Protein AF-A0A6B3IMP2-F1 (afdb_monomer)

Nearest PDB structures (foldseek):
  8d7k-assembly4_K  TM=9.885E-01  e=9.336E-15  Staphylococcus aureus subsp. aureus Mu50
  9asx-assembly1_C  TM=9.494E-01  e=1.950E-14  Staphylococcus aureus subsp. aureus Mu50
  1yn3-assembly2_B  TM=9.589E-01  e=3.637E-14  Staphylococcus aureus
  8g25-assembly2_D  TM=9.673E-01  e=5.634E-12  Staphylococcus aureus subsp. aureus Mu50
  9atk-assembly1_C  TM=9.689E-01  e=1.177E-11  Staphylococcus aureus subsp. aureus Mu50

pLDDT: mean 70.44, std 19.15, range [27.88, 95.38]

Sequence (401 aa):
MKFKSLITTTLALGVIASTGANFNTNEASAAAKPLDKSSSTLHHGHSNIQIPYTITVNGTSQNILSSLTFNKNQNISYKDIENKVKSVLYFNRGISDIDLRLSKQAEYTVHFKNGTKRVIDLKSGIYTADLINTSDIKAISVNVDTKKQPKDKAKANVQVPYTITVNGTSQNILSNLTFNKNQNISYKDLEGKVKSVLESNRGITDVDLRLSKQAKYTVNFKNGTKKVIDLKSGIYTANLINSSDIKSININVDTKKHIENKAKRNYQVPYSINLNGTSTNILSNLSFSNKPWTNYKNLTSQIKSVLKHDRGISEQDLKYAKKAYYTVYFKNGGKRILQLNSKNYTANLVHAKDVKRIEITVKTGTKAKADRYVPYTIAVNGTSTPILSKLKISNKQLISY

Structure (mmCIF, N/CA/C/O backbone):
data_AF-A0A6B3IMP2-F1
#
_entry.id   AF-A0A6B3IMP2-F1
#
loop_
_atom_site.group_PDB
_atom_site.id
_atom_site.type_symbol
_atom_site.label_atom_id
_atom_site.label_alt_id
_atom_site.label_comp_id
_atom_site.label_asym_id
_atom_site.label_entity_id
_atom_site.label_seq_id
_atom_site.pdbx_PDB_ins_code
_atom_site.Cartn_x
_atom_site.Cartn_y
_atom_site.Cartn_z
_atom_site.occupancy
_atom_site.B_iso_or_equiv
_atom_site.auth_seq_id
_atom_site.auth_comp_id
_atom_site.auth_asym_id
_atom_site.auth_atom_id
_atom_site.pdbx_PDB_model_num
ATOM 1 N N . MET A 1 1 ? -5.892 -25.196 64.159 1.00 39.56 1 MET A N 1
ATOM 2 C CA . MET A 1 1 ? -5.546 -23.884 63.565 1.00 39.56 1 MET A CA 1
ATOM 3 C C . MET A 1 1 ? -5.107 -24.075 62.121 1.00 39.56 1 MET A C 1
ATOM 5 O O . MET A 1 1 ? -4.186 -24.850 61.906 1.00 39.56 1 MET A O 1
ATOM 9 N N . LYS A 1 2 ? -5.722 -23.372 61.162 1.00 36.88 2 LYS A N 1
ATOM 10 C CA . LYS A 1 2 ? -5.059 -22.491 60.176 1.00 36.88 2 LYS A CA 1
ATOM 11 C C . LYS A 1 2 ? -6.086 -21.997 59.148 1.00 36.88 2 LYS A C 1
ATOM 13 O O . LYS A 1 2 ? -6.980 -22.723 58.730 1.00 36.88 2 LYS A O 1
ATOM 18 N N . PHE A 1 3 ? -5.970 -20.704 58.876 1.00 34.06 3 PHE A N 1
ATOM 19 C CA . PHE A 1 3 ? -6.964 -19.794 58.321 1.00 34.06 3 PHE A CA 1
ATOM 20 C C . PHE A 1 3 ? -7.255 -20.009 56.829 1.00 34.06 3 PHE A C 1
ATOM 22 O O . PHE A 1 3 ? -6.340 -20.175 56.027 1.00 34.06 3 PHE A O 1
ATOM 29 N N . LYS A 1 4 ? -8.539 -19.889 56.465 1.00 41.00 4 LYS A N 1
ATOM 30 C CA . LYS A 1 4 ? -8.996 -19.526 55.116 1.00 41.00 4 LYS A CA 1
ATOM 31 C C . LYS A 1 4 ? -8.994 -17.997 55.017 1.00 41.00 4 LYS A C 1
ATOM 33 O O . LYS A 1 4 ? -9.538 -17.346 55.903 1.00 41.00 4 LYS A O 1
ATOM 38 N N . SER A 1 5 ? -8.431 -17.433 53.952 1.00 34.47 5 SER A N 1
ATOM 39 C CA . SER A 1 5 ? -8.626 -16.023 53.597 1.00 34.47 5 SER A CA 1
ATOM 40 C C . SER A 1 5 ? -9.235 -15.944 52.202 1.00 34.47 5 SER A C 1
ATOM 42 O O . SER A 1 5 ? -8.623 -16.353 51.216 1.00 34.47 5 SER A O 1
ATOM 44 N N . LEU A 1 6 ? -10.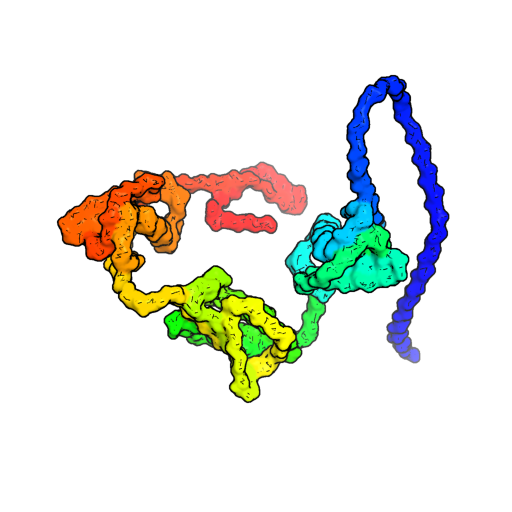480 -15.473 52.169 1.00 33.03 6 LEU A N 1
ATOM 45 C CA . LEU A 1 6 ? -11.254 -15.083 51.000 1.00 33.03 6 LEU A CA 1
ATOM 46 C C . LEU A 1 6 ? -11.220 -13.551 50.983 1.00 33.03 6 LEU A C 1
ATOM 48 O O . LEU A 1 6 ? -11.776 -12.927 51.884 1.00 33.03 6 LEU A O 1
ATOM 52 N N . ILE A 1 7 ? -10.547 -12.941 50.008 1.00 37.00 7 ILE A N 1
ATOM 53 C CA . ILE A 1 7 ? -10.563 -11.482 49.851 1.00 37.00 7 ILE A CA 1
ATOM 54 C C . ILE A 1 7 ? -11.684 -11.128 48.875 1.00 37.00 7 ILE A C 1
ATOM 56 O O . ILE A 1 7 ? -11.550 -11.283 47.663 1.00 37.00 7 ILE A O 1
ATOM 60 N N . THR A 1 8 ? -12.795 -10.666 49.441 1.00 32.28 8 THR A N 1
ATOM 61 C CA . THR A 1 8 ? -13.882 -9.978 48.744 1.00 32.28 8 THR A CA 1
ATOM 62 C C . THR A 1 8 ? -13.561 -8.487 48.748 1.00 32.28 8 THR A C 1
ATOM 64 O O . THR A 1 8 ? -13.564 -7.864 49.808 1.00 32.28 8 THR A O 1
ATOM 67 N N . THR A 1 9 ? -13.274 -7.899 47.587 1.00 33.78 9 THR A N 1
ATOM 68 C CA . THR A 1 9 ? -13.040 -6.452 47.464 1.00 33.78 9 THR A CA 1
ATOM 69 C C . THR A 1 9 ? -14.287 -5.782 46.897 1.00 33.78 9 THR A C 1
ATOM 71 O O . THR A 1 9 ? -14.551 -5.836 45.697 1.00 33.78 9 THR A O 1
ATOM 74 N N . THR A 1 10 ? -15.070 -5.156 47.771 1.00 29.88 10 THR A N 1
ATOM 75 C CA . THR A 1 10 ? -16.204 -4.299 47.412 1.00 29.88 10 THR A CA 1
ATOM 76 C C . THR A 1 10 ? -15.670 -2.919 47.013 1.00 29.88 10 THR A C 1
ATOM 78 O O . THR A 1 10 ? -15.048 -2.244 47.831 1.00 29.88 10 THR A O 1
ATOM 81 N N . LEU A 1 11 ? -15.882 -2.487 45.765 1.00 27.88 11 LEU A N 1
ATOM 82 C CA . LEU A 1 11 ? -15.609 -1.106 45.346 1.00 27.88 11 LEU A CA 1
ATOM 83 C C . LEU A 1 11 ? -16.767 -0.198 45.782 1.00 27.88 11 LEU A C 1
ATOM 85 O O . LEU A 1 11 ? -17.882 -0.326 45.278 1.00 27.88 11 LEU A O 1
ATOM 89 N N . ALA A 1 12 ? -16.488 0.744 46.681 1.00 29.86 12 ALA A N 1
ATOM 90 C CA . ALA A 1 12 ? -17.393 1.838 47.013 1.00 29.86 12 ALA A CA 1
ATOM 91 C C . ALA A 1 12 ? -17.214 2.991 46.007 1.00 29.86 12 ALA A C 1
ATOM 93 O O . ALA A 1 12 ? -16.121 3.545 45.881 1.00 29.86 12 ALA A O 1
ATOM 94 N N . LEU A 1 13 ? -18.285 3.368 45.298 1.00 30.38 13 LEU A N 1
ATOM 95 C CA . LEU A 1 13 ? -18.349 4.628 44.553 1.00 30.38 13 LEU A CA 1
ATOM 96 C C . LEU A 1 13 ? -18.778 5.746 45.512 1.00 30.38 13 LEU A C 1
ATOM 98 O O . LEU A 1 13 ? -19.957 5.875 45.835 1.00 30.38 13 LEU A O 1
ATOM 102 N N . GLY A 1 14 ? -17.821 6.557 45.959 1.00 28.11 14 GLY A N 1
ATOM 103 C CA . GLY A 1 14 ? -18.102 7.806 46.663 1.00 28.11 14 GLY A CA 1
ATOM 104 C C . GLY A 1 14 ? -18.605 8.875 45.692 1.00 28.11 14 GLY A C 1
ATOM 105 O O . GLY A 1 14 ? -17.884 9.288 44.785 1.00 28.11 14 GLY A O 1
ATOM 106 N N . VAL A 1 15 ? -19.845 9.323 45.886 1.00 35.50 15 VAL A N 1
ATOM 107 C CA . VAL A 1 15 ? -20.403 10.530 45.265 1.00 35.50 15 VAL A CA 1
ATOM 108 C C . VAL A 1 15 ? -19.825 11.737 46.004 1.00 35.50 15 VAL A C 1
ATOM 110 O O . VAL A 1 15 ? -20.022 11.857 47.209 1.00 35.50 15 VAL A O 1
ATOM 113 N N . ILE A 1 16 ? -19.128 12.634 45.303 1.00 32.03 16 ILE A N 1
ATOM 114 C CA . ILE A 1 16 ? -18.713 13.928 45.862 1.00 32.03 16 ILE A CA 1
ATOM 115 C C . ILE A 1 16 ? -19.534 15.017 45.172 1.00 32.03 16 ILE A C 1
ATOM 117 O O . ILE A 1 16 ? -19.360 15.282 43.983 1.00 32.03 16 ILE A O 1
ATOM 121 N N . ALA A 1 17 ? -20.444 15.626 45.930 1.00 33.91 17 ALA A N 1
ATOM 122 C CA . ALA A 1 17 ? -21.066 16.897 45.593 1.00 33.91 17 ALA A CA 1
ATOM 123 C C . ALA A 1 17 ? -20.101 18.022 45.999 1.00 33.91 17 ALA A C 1
ATOM 125 O O . ALA A 1 17 ? -19.680 18.075 47.152 1.00 33.91 17 ALA A O 1
ATOM 126 N N . SER A 1 18 ? -19.737 18.910 45.073 1.00 33.00 18 SER A N 1
ATOM 127 C CA . SER A 1 18 ? -18.968 20.118 45.383 1.00 33.00 18 SER A CA 1
ATOM 128 C C . SER A 1 18 ? -19.871 21.349 45.319 1.00 33.00 18 SER A C 1
ATOM 130 O O . SER A 1 18 ? -20.410 21.711 44.273 1.00 33.00 18 SER A O 1
ATOM 132 N N . THR A 1 19 ? -20.043 21.990 46.471 1.00 31.48 19 THR A N 1
ATOM 133 C CA . THR A 1 19 ? -20.566 23.350 46.609 1.00 31.48 19 THR A CA 1
ATOM 134 C C . THR A 1 19 ? -19.519 24.353 46.129 1.00 31.48 19 THR A C 1
ATOM 136 O O . THR A 1 19 ? -18.322 24.167 46.349 1.00 31.48 19 THR A O 1
ATOM 139 N N . GLY A 1 20 ? -19.973 25.400 45.440 1.00 31.56 20 GLY A N 1
ATOM 140 C CA . GLY A 1 20 ? -19.115 26.416 44.838 1.00 31.56 20 GLY A CA 1
ATOM 141 C C . GLY A 1 20 ? -18.391 27.296 45.857 1.00 31.56 20 GLY A C 1
ATOM 142 O O . GLY A 1 20 ? -18.927 27.613 46.916 1.00 31.56 20 GLY A O 1
ATOM 143 N N . ALA A 1 21 ? -17.197 27.744 45.480 1.00 29.62 21 ALA A N 1
ATOM 144 C CA . ALA A 1 21 ? -16.546 28.907 46.062 1.00 29.62 21 ALA A CA 1
ATOM 145 C C . ALA A 1 21 ? -16.137 29.839 44.916 1.00 29.62 21 ALA A C 1
ATOM 147 O O . ALA A 1 21 ? -15.428 29.445 43.990 1.00 29.62 21 ALA A O 1
ATOM 148 N N . ASN A 1 22 ? -16.673 31.054 44.971 1.00 31.20 22 ASN A N 1
ATOM 149 C CA . ASN A 1 22 ? -16.405 32.158 44.068 1.00 31.20 22 ASN A CA 1
ATOM 150 C C . ASN A 1 22 ? -15.205 32.932 44.627 1.00 31.20 22 ASN A C 1
ATOM 152 O O . ASN A 1 22 ? -15.244 33.329 45.790 1.00 31.20 22 ASN A O 1
ATOM 156 N N . PHE A 1 23 ? -14.168 33.164 43.825 1.00 29.88 23 PHE A N 1
ATOM 157 C CA . PHE A 1 23 ? -13.075 34.064 44.191 1.00 29.88 23 PHE A CA 1
ATOM 158 C C . PHE A 1 23 ? -12.917 35.119 43.100 1.00 29.88 23 PHE A C 1
ATOM 160 O O . PHE A 1 23 ? -12.374 34.863 42.029 1.00 29.88 23 PHE A O 1
ATOM 167 N N . ASN A 1 24 ? -13.435 36.310 43.401 1.00 33.16 24 ASN A N 1
ATOM 168 C CA . ASN A 1 24 ? -13.068 37.547 42.731 1.00 33.16 24 ASN A CA 1
ATOM 169 C C . ASN A 1 24 ? -11.662 37.942 43.187 1.00 33.16 24 ASN A C 1
ATOM 171 O O . ASN A 1 24 ? -11.416 38.054 44.386 1.00 33.16 24 ASN A O 1
ATOM 175 N N . THR A 1 25 ? -10.786 38.255 42.240 1.00 31.09 25 THR A N 1
ATOM 176 C CA . THR A 1 25 ? -9.584 39.052 42.498 1.00 31.09 25 THR A CA 1
ATOM 177 C C . THR A 1 25 ? -9.557 40.203 41.505 1.00 31.09 25 THR A C 1
ATOM 179 O O . THR A 1 25 ? -9.235 40.026 40.332 1.00 31.09 25 THR A O 1
ATOM 182 N N . ASN A 1 26 ? -9.949 41.377 42.000 1.00 34.03 26 ASN A N 1
ATOM 183 C CA . ASN A 1 26 ? -9.564 42.662 41.436 1.00 34.03 26 ASN A CA 1
ATOM 184 C C . ASN A 1 26 ? -8.099 42.905 41.798 1.00 34.03 26 ASN A C 1
ATOM 186 O O . ASN A 1 26 ? -7.793 42.901 42.984 1.00 34.03 26 ASN A O 1
ATOM 190 N N . GLU A 1 27 ? -7.251 43.223 40.826 1.00 29.78 27 GLU A N 1
ATOM 191 C CA . GLU A 1 27 ? -6.111 44.115 41.049 1.00 29.78 27 GLU A CA 1
ATOM 192 C C . GLU A 1 27 ? -5.900 44.992 39.812 1.00 29.78 27 GLU A C 1
ATOM 194 O O . GLU A 1 27 ? -5.987 44.550 38.666 1.00 29.78 27 GLU A O 1
ATOM 199 N N . ALA A 1 28 ? -5.714 46.279 40.084 1.00 30.88 28 ALA A N 1
ATOM 200 C CA . ALA A 1 28 ? -5.663 47.374 39.134 1.00 30.88 28 ALA A CA 1
ATOM 201 C C . ALA A 1 28 ? -4.224 47.669 38.695 1.00 30.88 28 ALA A C 1
ATOM 203 O O . ALA A 1 28 ? -3.289 47.509 39.476 1.00 30.88 28 ALA A O 1
ATOM 204 N N . SER A 1 29 ? -4.053 48.246 37.502 1.00 31.52 29 SER A N 1
ATOM 205 C CA . SER A 1 29 ? -2.965 49.201 37.267 1.00 31.52 29 SER A CA 1
ATOM 206 C C . SER A 1 29 ? -3.259 50.185 36.131 1.00 31.52 29 SER A C 1
ATOM 208 O O . SER A 1 29 ? -3.412 49.807 34.977 1.00 31.52 29 SER A O 1
ATOM 210 N N . ALA A 1 30 ? -3.275 51.451 36.558 1.00 30.59 30 ALA A N 1
ATOM 211 C CA . ALA A 1 30 ? -2.761 52.676 35.943 1.00 30.59 30 ALA A CA 1
ATOM 212 C C . ALA A 1 30 ? -3.361 53.249 34.640 1.00 30.59 30 ALA A C 1
ATOM 214 O O . ALA A 1 30 ? -3.500 52.606 33.608 1.00 30.59 30 ALA A O 1
ATOM 215 N N . ALA A 1 31 ? -3.654 54.547 34.733 1.00 32.94 31 ALA A N 1
ATOM 216 C CA . ALA A 1 31 ? -4.336 55.414 33.786 1.00 32.94 31 ALA A CA 1
ATOM 217 C C . ALA A 1 31 ? -3.565 55.746 32.493 1.00 32.94 31 ALA A C 1
ATOM 219 O O . ALA A 1 31 ? -2.367 56.009 32.521 1.00 32.94 31 ALA A O 1
ATOM 220 N N . ALA A 1 32 ? -4.324 55.944 31.408 1.00 30.17 32 ALA A N 1
ATOM 221 C CA . ALA A 1 32 ? -4.084 56.999 30.420 1.00 30.17 32 ALA A CA 1
ATOM 222 C C . ALA A 1 32 ? -5.438 57.519 29.886 1.00 30.17 32 ALA A C 1
ATOM 224 O O . ALA A 1 32 ? -6.361 56.746 29.643 1.00 30.17 32 ALA A O 1
ATOM 225 N N . LYS A 1 33 ? -5.568 58.849 29.791 1.00 32.91 33 LYS A N 1
ATOM 226 C CA . LYS A 1 33 ? -6.778 59.613 29.417 1.00 32.91 33 LYS A CA 1
ATOM 227 C C . LYS A 1 33 ? -7.251 59.362 27.963 1.00 32.91 33 LYS A C 1
ATOM 229 O O . LYS A 1 33 ? -6.453 58.915 27.145 1.00 32.91 33 LYS A O 1
ATOM 234 N N . PRO A 1 34 ? -8.524 59.679 27.632 1.00 39.84 34 PRO A N 1
ATOM 235 C CA . PRO A 1 34 ? -9.169 59.279 26.381 1.00 39.84 34 PRO A CA 1
ATOM 236 C C . PRO A 1 34 ? -8.838 60.233 25.224 1.00 39.84 34 PRO A C 1
ATOM 238 O O . PRO A 1 34 ? -8.902 61.449 25.396 1.00 39.84 34 PRO A O 1
ATOM 241 N N . LEU A 1 35 ? -8.558 59.683 24.039 1.00 28.58 35 LEU A N 1
ATOM 242 C CA . LEU A 1 35 ? -8.588 60.423 22.776 1.00 28.58 35 LEU A CA 1
ATOM 243 C C . LEU A 1 35 ? -9.540 59.752 21.776 1.00 28.58 35 LEU A C 1
ATOM 245 O O . LEU A 1 35 ? -9.336 58.619 21.357 1.00 28.58 35 LEU A O 1
ATOM 249 N N . ASP A 1 36 ? -10.571 60.530 21.462 1.00 29.86 36 ASP A N 1
ATOM 250 C CA . ASP A 1 36 ? -11.351 60.667 20.235 1.00 29.86 36 ASP A CA 1
ATOM 251 C C . ASP A 1 36 ? -12.015 59.490 19.503 1.00 29.86 36 ASP A C 1
ATOM 253 O O . ASP A 1 36 ? -11.442 58.474 19.117 1.00 29.86 36 ASP A O 1
ATOM 257 N N . LYS A 1 37 ? -13.294 59.763 19.212 1.00 43.22 37 LYS A N 1
ATOM 258 C CA . LYS A 1 37 ? -14.171 59.096 18.252 1.00 43.22 37 LYS A CA 1
ATOM 259 C C . LYS A 1 37 ? -13.467 58.901 16.908 1.00 43.22 37 LYS A C 1
ATOM 261 O O . LYS A 1 37 ? -13.146 59.885 16.251 1.00 43.22 37 LYS A O 1
ATOM 266 N N . SER A 1 38 ? -13.442 57.669 16.401 1.00 28.70 38 SER A N 1
ATOM 267 C CA . SER A 1 38 ? -13.752 57.455 14.986 1.00 28.70 38 SER A CA 1
ATOM 268 C C . SER A 1 38 ? -14.138 56.012 14.668 1.00 28.70 38 SER A C 1
ATOM 270 O O . SER A 1 38 ? -13.457 55.063 15.032 1.00 28.70 38 SER A O 1
ATOM 272 N N . SER A 1 39 ? -15.222 55.928 13.902 1.00 29.97 39 SER A N 1
ATOM 273 C CA . SER A 1 39 ? -15.579 54.888 12.944 1.00 29.97 39 SER A CA 1
ATOM 274 C C . SER A 1 39 ? -15.935 53.485 13.448 1.00 29.97 39 SER A C 1
ATOM 276 O O . SER A 1 39 ? -15.116 52.629 13.766 1.00 29.97 39 SER A O 1
ATOM 278 N N . SER A 1 40 ? -17.241 53.254 13.386 1.00 42.88 40 SER A N 1
ATOM 279 C CA . SER A 1 40 ? -17.918 51.977 13.249 1.00 42.88 40 SER A CA 1
ATOM 280 C C . SER A 1 40 ? -17.237 51.005 12.279 1.00 42.88 40 SER A C 1
ATOM 282 O O . SER A 1 40 ? -17.227 51.223 11.068 1.00 42.88 40 SER A O 1
ATOM 284 N N . THR A 1 41 ? -16.878 49.834 12.790 1.00 33.16 41 THR A N 1
ATOM 285 C CA . THR A 1 41 ? -17.066 48.578 12.061 1.00 33.16 41 THR A CA 1
ATOM 286 C C . THR A 1 41 ? -17.718 47.589 13.013 1.00 33.16 41 THR A C 1
ATOM 288 O O . THR A 1 41 ? -17.130 47.217 14.028 1.00 33.16 41 THR A O 1
ATOM 291 N N . LEU A 1 42 ? -18.953 47.190 12.701 1.00 36.53 42 LEU A N 1
ATOM 292 C CA . LEU A 1 42 ? -19.645 46.062 13.318 1.00 36.53 42 LEU A CA 1
ATOM 293 C C . LEU A 1 42 ? -18.804 44.799 13.099 1.00 36.53 42 LEU A C 1
ATOM 295 O O . LEU A 1 42 ? -19.007 44.052 12.147 1.00 36.53 42 LEU A O 1
ATOM 299 N N . HIS A 1 43 ? -17.852 44.540 13.991 1.00 32.91 43 HIS A N 1
ATOM 300 C CA . HIS A 1 43 ? -17.321 43.202 14.154 1.00 32.91 43 HIS A CA 1
ATOM 301 C C . HIS A 1 43 ? -18.461 42.371 14.730 1.00 32.91 43 HIS A C 1
ATOM 303 O O . HIS A 1 43 ? -18.795 42.482 15.909 1.00 32.91 43 HIS A O 1
ATOM 309 N N . HIS A 1 44 ? -19.083 41.535 13.900 1.00 40.72 44 HIS A N 1
ATOM 310 C CA . HIS A 1 44 ? -19.772 40.350 14.396 1.00 40.72 44 HIS A CA 1
ATOM 311 C C . HIS A 1 44 ? -18.703 39.476 15.055 1.00 40.72 44 HIS A C 1
ATOM 313 O O . HIS A 1 44 ? -18.123 38.588 14.436 1.00 40.72 44 HIS A O 1
ATOM 319 N N . GLY A 1 45 ? -18.357 39.816 16.297 1.00 41.91 45 GLY A N 1
ATOM 320 C CA . GLY A 1 45 ? -17.440 39.049 17.111 1.00 41.91 45 GLY A CA 1
ATOM 321 C C . GLY A 1 45 ? -18.067 37.683 17.288 1.00 41.91 45 GLY A C 1
ATOM 322 O O . GLY A 1 45 ? -19.045 37.539 18.021 1.00 41.91 45 GLY A O 1
ATOM 323 N N . HIS A 1 46 ? -17.548 36.687 16.575 1.00 55.06 46 HIS A N 1
ATOM 324 C CA . HIS A 1 46 ? -17.896 35.301 16.822 1.00 55.06 46 HIS A CA 1
ATOM 325 C C . HIS A 1 46 ? -17.517 35.009 18.273 1.00 55.06 46 HIS A C 1
ATOM 327 O O . HIS A 1 46 ? -16.349 34.821 18.604 1.00 55.06 46 HIS A O 1
ATOM 333 N N . SER A 1 47 ? -18.498 35.061 19.173 1.00 77.00 47 SER A N 1
ATOM 334 C CA . SER A 1 47 ? -18.278 34.699 20.565 1.00 77.00 47 SER A CA 1
ATOM 335 C C . SER A 1 47 ? -17.843 33.238 20.593 1.00 77.00 47 SER A C 1
ATOM 337 O O . SER A 1 47 ? -18.494 32.400 19.968 1.00 77.00 47 SER A O 1
ATOM 339 N N . ASN A 1 48 ? -16.759 32.931 21.292 1.00 86.50 48 ASN A N 1
ATOM 340 C CA . ASN A 1 48 ? -16.277 31.565 21.443 1.00 86.50 48 ASN A CA 1
ATOM 341 C C . ASN A 1 48 ? -16.909 30.904 22.672 1.00 86.50 48 ASN A C 1
ATOM 343 O O . ASN A 1 48 ? -17.271 31.570 23.641 1.00 86.50 48 ASN A O 1
ATOM 347 N N . ILE A 1 49 ? -17.026 29.581 22.636 1.00 89.19 49 ILE A N 1
ATOM 348 C CA . ILE A 1 49 ? -17.377 28.739 23.775 1.00 89.19 49 ILE A CA 1
ATOM 349 C C . ILE A 1 49 ? -16.197 27.823 24.099 1.00 89.19 49 ILE A C 1
ATOM 351 O O . ILE A 1 49 ? -15.571 27.251 23.204 1.00 89.19 49 ILE A O 1
ATOM 355 N N . GLN A 1 50 ? -15.888 27.701 25.388 1.00 90.44 50 GLN A N 1
ATOM 356 C CA . GLN A 1 50 ? -14.902 26.760 25.904 1.00 90.44 50 GLN A CA 1
ATOM 357 C C . GLN A 1 50 ? -15.628 25.541 26.462 1.00 90.44 50 GLN A C 1
ATOM 359 O O . GLN A 1 50 ? -16.414 25.652 27.401 1.00 90.44 50 GLN A O 1
ATOM 364 N N . ILE A 1 51 ? -15.368 24.379 25.874 1.00 88.50 51 ILE A N 1
ATOM 365 C CA . ILE A 1 51 ? -15.961 23.113 26.300 1.00 88.50 51 ILE A CA 1
ATOM 366 C C . ILE A 1 51 ? -14.904 22.334 27.080 1.00 88.50 51 ILE A C 1
ATOM 368 O O . ILE A 1 51 ? -13.873 21.997 26.493 1.00 88.50 51 ILE A O 1
ATOM 372 N N . PRO A 1 52 ? -15.115 22.030 28.371 1.00 89.38 52 PRO A N 1
ATOM 373 C CA . PRO A 1 52 ? -14.146 21.275 29.149 1.00 89.38 52 PRO A CA 1
ATOM 374 C C . PRO A 1 52 ? -13.986 19.857 28.596 1.00 89.38 52 PRO A C 1
ATOM 376 O O . PRO A 1 52 ? -14.964 19.229 28.173 1.00 89.38 52 PRO A O 1
ATOM 379 N N . TYR A 1 53 ? -12.758 19.341 28.628 1.00 90.31 53 TYR A N 1
ATOM 380 C CA . TYR A 1 53 ? -12.482 17.956 28.280 1.00 90.31 53 TYR A CA 1
ATOM 381 C C . TYR A 1 53 ? -11.571 17.244 29.275 1.00 90.31 53 TYR A C 1
ATOM 383 O O . TYR A 1 53 ? -10.723 17.851 29.926 1.00 90.31 53 TYR A O 1
ATOM 391 N N . THR A 1 54 ? -11.735 15.926 29.354 1.00 85.25 54 THR A N 1
ATOM 392 C CA . THR A 1 54 ? -10.885 15.031 30.144 1.00 85.25 54 THR A CA 1
ATOM 393 C C . THR A 1 54 ? -10.270 13.959 29.252 1.00 85.25 54 THR A C 1
ATOM 395 O O . THR A 1 54 ? -10.917 13.468 28.328 1.00 85.25 54 THR A O 1
ATOM 398 N N . ILE A 1 55 ? -9.010 13.594 29.515 1.00 84.06 55 ILE A N 1
ATOM 399 C CA . ILE A 1 55 ? -8.327 12.492 28.822 1.00 84.06 55 ILE A CA 1
ATOM 400 C C . ILE A 1 55 ? -7.858 11.465 29.847 1.00 84.06 55 ILE A C 1
ATOM 402 O O . ILE A 1 55 ? -6.955 11.738 30.650 1.00 84.06 55 ILE A O 1
ATOM 406 N N . THR A 1 56 ? -8.421 10.267 29.753 1.00 86.38 56 THR A N 1
ATOM 407 C CA . THR A 1 56 ? -8.022 9.083 30.507 1.00 86.38 56 THR A CA 1
ATOM 408 C C . THR A 1 56 ? -7.256 8.141 29.588 1.00 86.38 56 THR A C 1
ATOM 410 O O . THR A 1 56 ? -7.779 7.697 28.568 1.00 86.38 56 THR A O 1
ATOM 413 N N . VAL A 1 57 ? -6.009 7.830 29.952 1.00 81.38 57 VAL A N 1
ATOM 414 C CA . VAL A 1 57 ? -5.174 6.862 29.227 1.00 81.38 57 VAL A CA 1
ATOM 415 C C . VAL A 1 57 ? -4.800 5.733 30.173 1.00 81.38 57 VAL A C 1
ATOM 417 O O . VAL A 1 57 ? -4.216 5.994 31.220 1.00 81.38 57 VAL A O 1
ATOM 420 N N . ASN A 1 58 ? -5.121 4.484 29.827 1.00 81.94 58 ASN A N 1
ATOM 421 C CA . ASN A 1 58 ? -4.815 3.292 30.635 1.00 81.94 58 ASN A CA 1
ATOM 422 C C . ASN A 1 58 ? -5.337 3.353 32.083 1.00 81.94 58 ASN A C 1
ATOM 424 O O . ASN A 1 58 ? -4.744 2.755 32.983 1.00 81.94 58 ASN A O 1
ATOM 428 N N . GLY A 1 59 ? -6.442 4.071 32.307 1.00 78.81 59 GLY A N 1
ATOM 429 C CA . GLY A 1 59 ? -7.002 4.327 33.637 1.00 78.81 59 GLY A CA 1
ATOM 430 C C . GLY A 1 59 ? -6.392 5.531 34.367 1.00 78.81 59 GLY A C 1
ATOM 431 O O . GLY A 1 59 ? -6.830 5.849 35.466 1.00 78.81 59 GLY A O 1
ATOM 432 N N . THR A 1 60 ? -5.423 6.233 33.772 1.00 75.25 60 THR A N 1
ATOM 433 C CA . THR A 1 60 ? -4.789 7.423 34.355 1.00 75.25 60 THR A CA 1
ATOM 434 C C . THR A 1 60 ? -5.312 8.703 33.702 1.00 75.25 60 THR A C 1
ATOM 436 O O . THR A 1 60 ? -5.002 9.024 32.549 1.00 75.25 60 THR A O 1
ATOM 439 N N . SER A 1 61 ? -6.077 9.482 34.462 1.00 76.81 61 SER A N 1
ATOM 440 C CA . SER A 1 61 ? -6.530 10.820 34.068 1.00 76.81 61 SER A CA 1
ATOM 441 C C . SER A 1 61 ? -5.532 11.889 34.512 1.00 76.81 61 SER A C 1
ATOM 443 O O . SER A 1 61 ? -4.930 11.782 35.575 1.00 76.81 61 SER A O 1
ATOM 445 N N . GLN A 1 62 ? -5.354 12.929 33.699 1.00 58.53 62 GLN A N 1
ATOM 446 C CA . GLN A 1 62 ? -4.663 14.149 34.119 1.00 58.53 62 GLN A CA 1
ATOM 447 C C . GLN A 1 62 ? -5.691 15.058 34.782 1.00 58.53 62 GLN A C 1
ATOM 449 O O . GLN A 1 62 ? -6.776 15.259 34.240 1.00 58.53 62 GLN A O 1
ATOM 454 N N . ASN A 1 63 ? -5.340 15.613 35.939 1.00 56.47 63 ASN A N 1
ATOM 455 C CA . ASN A 1 63 ? -6.206 16.500 36.712 1.00 56.47 63 ASN A CA 1
ATOM 456 C C . ASN A 1 63 ? -6.030 17.970 36.280 1.00 56.47 63 ASN A C 1
ATOM 458 O O . ASN A 1 63 ? -5.920 18.867 37.107 1.00 56.47 63 ASN A O 1
ATOM 462 N N . ILE A 1 64 ? -5.902 18.198 34.968 1.00 58.56 64 ILE A N 1
ATOM 463 C CA . ILE A 1 64 ? -5.707 19.528 34.384 1.00 58.56 64 ILE A CA 1
ATOM 464 C C . ILE A 1 64 ? -7.035 19.960 33.776 1.00 58.56 64 ILE A C 1
ATOM 466 O O . ILE A 1 64 ? -7.544 19.299 32.866 1.00 58.56 64 ILE A O 1
ATOM 470 N N . LEU A 1 65 ? -7.578 21.081 34.254 1.00 62.31 65 LEU A N 1
ATOM 471 C CA . LEU A 1 65 ? -8.770 21.693 33.679 1.00 62.31 65 LEU A CA 1
ATOM 472 C C . LEU A 1 65 ? -8.435 22.180 32.261 1.00 62.31 65 LEU A C 1
ATOM 474 O O . LEU A 1 65 ? -7.790 23.207 32.079 1.00 62.31 65 LEU A O 1
ATOM 478 N N . SER A 1 66 ? -8.828 21.403 31.256 1.00 78.69 66 SER A N 1
ATOM 479 C CA . SER A 1 66 ? -8.529 21.683 29.852 1.00 78.69 66 SER A CA 1
ATOM 480 C C . SER A 1 66 ? -9.822 21.939 29.093 1.00 78.69 66 SER A C 1
ATOM 482 O O . SER A 1 66 ? -10.835 21.296 29.367 1.00 78.69 66 SER A O 1
ATOM 484 N N . SER A 1 67 ? -9.807 22.863 28.133 1.00 83.19 67 SER A N 1
ATOM 485 C CA . SER A 1 67 ? -10.981 23.180 27.322 1.00 83.19 67 SER A CA 1
ATOM 486 C C . SER A 1 67 ? -10.667 23.207 25.827 1.00 83.19 67 SER A C 1
ATOM 488 O O . SER A 1 67 ? -9.562 23.531 25.395 1.00 83.19 67 SER A O 1
ATOM 490 N N . LEU A 1 68 ? -11.650 22.806 25.025 1.00 86.06 68 LEU A N 1
ATOM 491 C CA . LEU A 1 68 ? -11.651 22.944 23.577 1.00 86.06 68 LEU A CA 1
ATOM 492 C C . LEU A 1 68 ? -12.447 24.193 23.205 1.00 86.06 68 LEU A C 1
ATOM 494 O O . LEU A 1 68 ? -13.609 24.334 23.591 1.00 86.06 68 LEU A O 1
ATOM 498 N N . THR A 1 69 ? -11.835 25.073 22.419 1.00 86.38 69 THR A N 1
ATOM 499 C CA . THR A 1 69 ? -12.493 26.281 21.915 1.00 86.38 69 THR A CA 1
ATOM 500 C C . THR A 1 69 ? -13.246 25.990 20.621 1.00 86.38 69 THR A C 1
ATOM 502 O O . THR A 1 69 ? -12.688 25.420 19.670 1.00 86.38 69 THR A O 1
ATOM 505 N N . PHE A 1 70 ? -14.502 26.424 20.579 1.00 86.62 70 PHE A N 1
ATOM 506 C CA . PHE A 1 70 ? -15.375 26.400 19.407 1.00 86.62 70 PHE A CA 1
ATOM 507 C C . PHE A 1 70 ? -16.068 27.752 19.241 1.00 86.62 70 PHE A C 1
ATOM 509 O O . PHE A 1 70 ? -16.197 28.498 20.210 1.00 86.62 70 PHE A O 1
ATOM 516 N N . ASN A 1 71 ? -16.579 28.050 18.046 1.00 86.50 71 ASN A N 1
ATOM 517 C CA . ASN A 1 71 ? -17.481 29.188 17.894 1.00 86.50 71 ASN A CA 1
ATOM 518 C C . ASN A 1 71 ? -18.808 28.850 18.583 1.00 86.50 71 ASN A C 1
ATOM 520 O O . ASN A 1 71 ? -19.320 27.733 18.459 1.00 86.50 71 ASN A O 1
ATOM 524 N N . LYS A 1 72 ? -19.365 29.801 19.329 1.00 84.38 72 LYS A N 1
ATOM 525 C CA . LYS A 1 72 ? -20.649 29.641 20.016 1.00 84.38 72 LYS A CA 1
ATOM 526 C C . LYS A 1 72 ? -21.777 29.517 18.991 1.00 84.38 72 LYS A C 1
ATOM 528 O O . LYS A 1 72 ? -21.762 30.202 17.972 1.00 84.38 72 LYS A O 1
ATOM 533 N N . ASN A 1 73 ? -22.768 28.679 19.294 1.00 86.62 73 ASN A N 1
ATOM 534 C CA . ASN A 1 73 ? -23.943 28.424 18.451 1.00 86.62 73 ASN A CA 1
ATOM 535 C C . ASN A 1 73 ? -23.622 27.887 17.043 1.00 86.62 73 ASN A C 1
ATOM 537 O O . ASN A 1 73 ? -24.439 28.014 16.133 1.00 86.62 73 ASN A O 1
ATOM 541 N N . GLN A 1 74 ? -22.440 27.300 16.846 1.00 88.75 74 GLN A N 1
ATOM 542 C CA . GLN A 1 74 ? -22.051 26.717 15.568 1.00 88.75 74 GLN A CA 1
ATOM 543 C C . GLN A 1 74 ? -22.555 25.279 15.478 1.00 88.75 74 GLN A C 1
ATOM 545 O O . GLN A 1 74 ? -22.353 24.491 16.400 1.00 88.75 74 GLN A O 1
ATOM 550 N N . ASN A 1 75 ? -23.136 24.921 14.336 1.00 90.06 75 ASN A N 1
ATOM 551 C CA . ASN A 1 75 ? -23.414 23.530 14.002 1.00 90.06 75 ASN A CA 1
ATOM 552 C C . ASN A 1 75 ? -22.139 22.866 13.469 1.00 90.06 75 ASN A C 1
ATOM 554 O O . ASN A 1 75 ? -21.590 23.298 12.455 1.00 90.06 75 ASN A O 1
ATOM 558 N N . ILE A 1 76 ? -21.665 21.835 14.162 1.00 86.06 76 ILE A N 1
ATOM 559 C CA . ILE A 1 76 ? -20.446 21.092 13.832 1.00 86.06 76 ILE A CA 1
ATOM 560 C C . ILE A 1 76 ? -20.735 19.600 13.703 1.00 86.06 76 ILE A C 1
ATOM 562 O O . ILE A 1 76 ? -21.678 19.082 14.302 1.00 86.06 76 ILE A O 1
ATOM 566 N N . SER A 1 77 ? -19.911 18.896 12.933 1.00 88.50 77 SER A N 1
ATOM 567 C CA . SER A 1 77 ? -20.003 17.444 12.808 1.00 88.50 77 SER A CA 1
ATOM 568 C C . SER A 1 77 ? -19.216 16.731 13.912 1.00 88.50 77 SER A C 1
ATOM 570 O O . SER A 1 77 ? -18.264 17.272 14.483 1.00 88.50 77 SER A O 1
ATOM 572 N N . TYR A 1 78 ? -19.530 15.456 14.157 1.00 85.56 78 TYR A N 1
ATOM 573 C CA . TYR A 1 78 ? -18.700 14.593 15.009 1.00 85.56 78 TYR A CA 1
ATOM 574 C C . TYR A 1 78 ? -17.261 14.450 14.491 1.00 85.56 78 TYR A C 1
ATOM 576 O O . TYR A 1 78 ? -16.338 14.252 15.277 1.00 85.56 78 TYR A O 1
ATOM 584 N N . LYS A 1 79 ? -17.039 14.610 13.183 1.00 84.88 79 LYS A N 1
ATOM 585 C CA . LYS A 1 79 ? -15.696 14.610 12.595 1.00 84.88 79 LYS A CA 1
ATOM 586 C C . LYS A 1 79 ? -14.880 15.831 13.030 1.00 84.88 79 LYS A C 1
ATOM 588 O O . LYS A 1 79 ? -13.685 15.709 13.283 1.00 84.88 79 LYS A O 1
ATOM 593 N N . ASP A 1 80 ? -15.514 16.994 13.164 1.00 86.19 80 ASP A N 1
ATOM 594 C CA . ASP A 1 80 ? -14.840 18.217 13.619 1.00 86.19 80 ASP A CA 1
ATOM 595 C C . ASP A 1 80 ? -14.413 18.108 15.088 1.00 86.19 80 ASP A C 1
ATOM 597 O O . ASP A 1 80 ? -13.313 18.530 15.458 1.00 86.19 80 ASP A O 1
ATOM 601 N N . ILE A 1 81 ? -15.258 17.483 15.916 1.00 88.56 81 ILE A N 1
ATOM 602 C CA . ILE A 1 81 ? -14.933 17.159 17.310 1.00 88.56 81 ILE A CA 1
ATOM 603 C C . ILE A 1 81 ? -13.802 16.128 17.358 1.00 88.56 81 ILE A C 1
ATOM 605 O O . ILE A 1 81 ? -12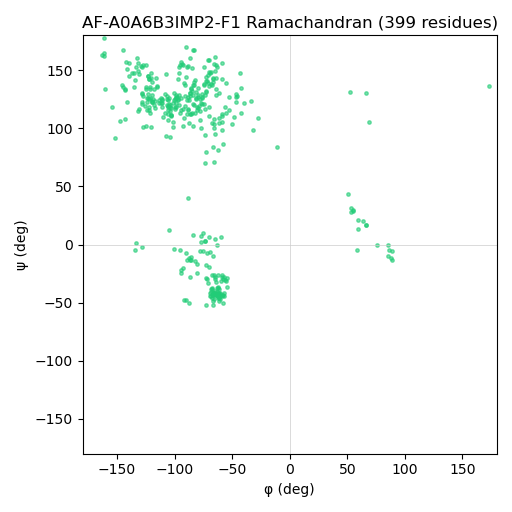.825 16.338 18.076 1.00 88.56 81 ILE A O 1
ATOM 609 N N . GLU A 1 82 ? -13.886 15.055 16.566 1.00 88.56 82 GLU A N 1
ATOM 610 C CA . GLU A 1 82 ? -12.857 14.013 16.507 1.00 88.56 82 GLU A CA 1
ATOM 611 C C . GLU A 1 82 ? -11.482 14.579 16.131 1.00 88.56 82 GLU A C 1
ATOM 613 O O . GLU A 1 82 ? -10.492 14.252 16.782 1.00 88.56 82 GLU A O 1
ATOM 618 N N . ASN A 1 83 ? -11.405 15.467 15.136 1.00 85.25 83 ASN A N 1
ATOM 619 C CA . ASN A 1 83 ? -10.143 16.095 14.739 1.00 85.25 83 ASN A CA 1
ATOM 620 C C . ASN A 1 83 ? -9.492 16.855 15.906 1.00 85.25 83 ASN A C 1
ATOM 622 O O . ASN A 1 83 ? -8.288 16.734 16.140 1.00 85.25 83 ASN A O 1
ATOM 626 N N . LYS A 1 84 ? -10.287 17.606 16.680 1.00 85.69 84 LYS A N 1
ATOM 627 C CA . LYS A 1 84 ? -9.801 18.306 17.879 1.00 85.69 84 LYS A CA 1
ATOM 628 C C . LYS A 1 84 ? -9.413 17.329 18.990 1.00 85.69 84 LYS A C 1
ATOM 630 O O . LYS A 1 84 ? -8.373 17.526 19.612 1.00 85.69 84 LYS A O 1
ATOM 635 N N . VAL A 1 85 ? -10.190 16.264 19.205 1.00 89.50 85 VAL A N 1
ATOM 636 C CA . VAL A 1 85 ? -9.892 15.196 20.179 1.00 89.50 85 VAL A CA 1
ATOM 637 C C . VAL A 1 85 ? -8.568 14.496 19.853 1.00 89.50 85 VAL A C 1
ATOM 639 O O . VAL A 1 85 ? -7.720 14.353 20.731 1.00 89.50 85 VAL A O 1
ATOM 642 N N . LYS A 1 86 ? -8.344 14.115 18.592 1.00 86.25 86 LYS A N 1
ATOM 643 C CA . LYS A 1 86 ? -7.081 13.523 18.124 1.00 86.25 86 LYS A CA 1
ATOM 644 C C . LYS A 1 86 ? -5.906 14.474 18.299 1.00 86.25 86 LYS A C 1
ATOM 646 O O . LYS A 1 86 ? -4.852 14.062 18.773 1.00 86.25 86 LYS A O 1
ATOM 651 N N . SER A 1 87 ? -6.112 15.755 17.996 1.00 76.88 87 SER A N 1
ATOM 652 C CA . SER A 1 87 ? -5.104 16.787 18.225 1.00 76.88 87 SER A CA 1
ATOM 653 C C . SER A 1 87 ? -4.691 16.846 19.700 1.00 76.88 87 SER A C 1
ATOM 655 O O . SER A 1 87 ? -3.500 16.787 19.992 1.00 76.88 87 SER A O 1
ATOM 657 N N . VAL A 1 88 ? -5.637 16.915 20.645 1.00 81.88 88 VAL A N 1
ATOM 658 C CA . VAL A 1 88 ? -5.292 16.985 22.081 1.00 81.88 88 VAL A CA 1
ATOM 659 C C . VAL A 1 88 ? -4.744 15.670 22.634 1.00 81.88 88 VAL A C 1
ATOM 661 O O . VAL A 1 88 ? -3.901 15.695 23.525 1.00 81.88 88 VAL A O 1
ATOM 664 N N . LEU A 1 89 ? -5.150 14.519 22.093 1.00 82.00 89 LEU A N 1
ATOM 665 C CA . LEU A 1 89 ? -4.543 13.222 22.412 1.00 82.00 89 LEU A CA 1
ATOM 666 C C . LEU A 1 89 ? -3.065 13.170 22.010 1.00 82.00 89 LEU A C 1
ATOM 668 O O . LEU A 1 89 ? -2.227 12.718 22.794 1.00 82.00 89 LEU A O 1
ATOM 672 N N . TYR A 1 90 ? -2.738 13.679 20.823 1.00 76.31 90 TYR A N 1
ATOM 673 C CA . TYR A 1 90 ? -1.362 13.763 20.353 1.00 76.31 90 TYR A CA 1
ATOM 674 C C . TYR A 1 90 ? -0.542 14.754 21.186 1.00 76.31 90 TYR A C 1
ATOM 676 O O . TYR A 1 90 ? 0.494 14.382 21.729 1.00 76.31 90 TYR A O 1
ATOM 684 N N . PHE A 1 91 ? -1.019 15.990 21.361 1.00 69.81 91 PHE A N 1
ATOM 685 C CA . PHE A 1 91 ? -0.257 17.025 22.068 1.00 69.81 91 PHE A CA 1
ATOM 686 C C . PHE A 1 91 ? -0.114 16.761 23.570 1.00 69.81 91 PHE A C 1
ATOM 688 O O . PHE A 1 91 ? 0.973 16.938 24.113 1.00 69.81 91 PHE A O 1
ATOM 695 N N . ASN A 1 92 ? -1.173 16.310 24.248 1.00 74.69 92 ASN A N 1
ATOM 696 C CA . ASN A 1 92 ? -1.133 16.161 25.705 1.00 74.69 92 ASN A CA 1
ATOM 697 C C . ASN A 1 92 ? -0.571 14.808 26.143 1.00 74.69 92 ASN A C 1
ATOM 699 O O . ASN A 1 92 ? -0.074 14.687 27.263 1.00 74.69 92 ASN A O 1
ATOM 703 N N . ARG A 1 93 ? -0.714 13.766 25.310 1.00 73.69 93 ARG A N 1
ATOM 704 C CA . ARG A 1 93 ? -0.402 12.377 25.687 1.00 73.69 93 ARG A CA 1
ATOM 705 C C . ARG A 1 93 ? 0.525 11.648 24.714 1.00 73.69 93 ARG A C 1
ATOM 707 O O . ARG A 1 93 ? 0.859 10.500 24.989 1.00 73.69 93 ARG A O 1
ATOM 714 N N . GLY A 1 94 ? 0.935 12.270 23.608 1.00 69.25 94 GLY A N 1
ATOM 715 C CA . GLY A 1 94 ? 1.782 11.637 22.592 1.00 69.25 94 GLY A CA 1
ATOM 716 C C . GLY A 1 94 ? 1.101 10.491 21.840 1.00 69.25 94 GLY A C 1
ATOM 717 O O . GLY A 1 94 ? 1.788 9.679 21.232 1.00 69.25 94 GLY A O 1
ATOM 718 N N . ILE A 1 95 ? -0.232 10.386 21.902 1.00 73.62 95 ILE A N 1
ATOM 719 C CA . ILE A 1 95 ? -0.979 9.281 21.290 1.00 73.62 95 ILE A CA 1
ATOM 720 C C . ILE A 1 95 ? -1.269 9.630 19.832 1.00 73.62 95 ILE A C 1
ATOM 722 O O . ILE A 1 95 ? -2.041 10.545 19.545 1.00 73.62 95 ILE A O 1
ATOM 726 N N . SER A 1 96 ? -0.654 8.893 18.911 1.00 76.50 96 SER A N 1
ATOM 727 C CA . SER A 1 96 ? -0.847 9.059 17.470 1.00 76.50 96 SER A CA 1
ATOM 728 C C . SER A 1 96 ? -2.077 8.307 16.950 1.00 76.50 96 SER A C 1
ATOM 730 O O . SER A 1 96 ? -2.612 7.408 17.601 1.00 76.50 96 SER A O 1
ATOM 732 N N . ASP A 1 97 ? -2.485 8.594 15.711 1.00 73.69 97 ASP A N 1
ATOM 733 C CA . ASP A 1 97 ? -3.520 7.812 15.016 1.00 73.69 97 ASP A CA 1
ATOM 734 C C . ASP A 1 97 ? -3.173 6.315 14.925 1.00 73.69 97 ASP A C 1
ATOM 736 O O . ASP A 1 97 ? -4.062 5.461 14.928 1.00 73.69 97 ASP A O 1
ATOM 740 N N . ILE A 1 98 ? -1.881 5.977 14.854 1.00 72.69 98 ILE A N 1
ATOM 741 C CA . ILE A 1 98 ? -1.411 4.586 14.840 1.00 72.69 98 ILE A CA 1
ATOM 742 C C . ILE A 1 98 ? -1.676 3.935 16.200 1.00 72.69 98 ILE A C 1
ATOM 744 O O . ILE A 1 98 ? -2.211 2.826 16.249 1.00 72.69 98 ILE A O 1
ATOM 748 N N . ASP A 1 99 ? -1.381 4.635 17.295 1.00 71.19 99 ASP A N 1
ATOM 749 C CA . ASP A 1 99 ? -1.627 4.146 18.655 1.00 71.19 99 ASP A CA 1
ATOM 750 C C . ASP A 1 99 ? -3.122 3.938 18.910 1.00 71.19 99 ASP A C 1
ATOM 752 O O . ASP A 1 99 ? -3.518 2.910 19.460 1.00 71.19 99 ASP A O 1
ATOM 756 N N . LEU A 1 100 ? -3.975 4.850 18.428 1.00 80.00 100 LEU A N 1
ATOM 757 C CA . LEU A 1 100 ? -5.433 4.707 18.511 1.00 80.00 100 LEU A CA 1
ATOM 758 C C . LEU A 1 100 ? -5.929 3.477 17.746 1.00 80.00 100 LEU A C 1
ATOM 760 O O . LEU A 1 100 ? -6.722 2.699 18.279 1.00 80.00 100 LEU A O 1
ATOM 764 N N . ARG A 1 101 ? -5.423 3.234 16.530 1.00 80.50 101 ARG A N 1
ATOM 765 C CA . ARG A 1 101 ? -5.780 2.039 15.741 1.00 80.50 101 ARG A CA 1
ATOM 766 C C . ARG A 1 101 ? -5.371 0.739 16.432 1.00 80.50 101 ARG A C 1
ATOM 768 O O . ARG A 1 101 ? -6.095 -0.253 16.328 1.00 80.50 101 ARG A O 1
ATOM 775 N N . LEU A 1 102 ? -4.231 0.741 17.121 1.00 74.19 102 LEU A N 1
ATOM 776 C CA . LEU A 1 102 ? -3.673 -0.427 17.812 1.00 74.19 102 LEU A CA 1
ATOM 777 C C . LEU A 1 102 ? -4.182 -0.600 19.254 1.00 74.19 102 LEU A C 1
ATOM 779 O O . LEU A 1 102 ? -3.975 -1.663 19.846 1.00 74.19 102 LEU A O 1
ATOM 783 N N . SER A 1 103 ? -4.855 0.409 19.807 1.00 77.25 103 SER A N 1
ATOM 784 C CA . SER A 1 103 ? -5.420 0.393 21.157 1.00 77.25 103 SER A CA 1
ATOM 785 C C . SER A 1 103 ? -6.505 -0.679 21.327 1.00 77.25 103 SER A C 1
ATOM 787 O O . SER A 1 103 ? -7.214 -1.060 20.380 1.00 77.25 103 SER A O 1
ATOM 789 N N . LYS A 1 104 ? -6.664 -1.157 22.566 1.00 83.19 104 LYS A N 1
ATOM 790 C CA . LYS A 1 104 ? -7.772 -2.039 22.946 1.00 83.19 104 LYS A CA 1
ATOM 791 C C . LYS A 1 104 ? -9.109 -1.318 22.813 1.00 83.19 104 LYS A C 1
ATOM 793 O O . LYS A 1 104 ? -10.046 -1.890 22.258 1.00 83.19 104 LYS A O 1
ATOM 798 N N . GLN A 1 105 ? -9.151 -0.069 23.260 1.00 85.19 105 GLN A N 1
ATOM 799 C CA . GLN A 1 105 ? -10.305 0.816 23.199 1.00 85.19 105 GLN A CA 1
ATOM 800 C C . GLN A 1 105 ? -9.814 2.246 22.977 1.00 85.19 105 GLN A C 1
ATOM 802 O O . GLN A 1 105 ? -8.845 2.666 23.608 1.00 85.19 105 GLN A O 1
ATOM 807 N N . ALA A 1 106 ? -10.483 2.983 22.098 1.00 90.50 106 ALA A N 1
ATOM 808 C CA . ALA A 1 106 ? -10.262 4.408 21.904 1.00 90.50 106 ALA A CA 1
ATOM 809 C C . ALA A 1 106 ? -11.592 5.053 21.527 1.00 90.50 106 ALA A C 1
ATOM 811 O O . ALA A 1 106 ? -12.080 4.886 20.414 1.00 90.50 106 ALA A O 1
ATOM 812 N N . GLU A 1 107 ? -12.180 5.786 22.460 1.00 93.75 107 GLU A N 1
ATOM 813 C CA . GLU A 1 107 ? -13.471 6.435 22.265 1.00 93.75 107 GLU A CA 1
ATOM 814 C C . GLU A 1 107 ? -13.475 7.827 22.886 1.00 93.75 107 GLU A C 1
ATOM 816 O O . GLU A 1 107 ? -12.729 8.120 23.826 1.00 93.75 107 GLU A O 1
ATOM 821 N N . TYR A 1 108 ? -14.349 8.685 22.375 1.00 92.75 108 TYR A N 1
ATOM 822 C CA . TYR A 1 108 ? -14.722 9.905 23.068 1.00 92.75 108 TYR A CA 1
ATOM 823 C C . TYR A 1 108 ? -16.229 9.955 23.277 1.00 92.75 108 TYR A C 1
ATOM 825 O O . TYR A 1 108 ? -17.017 9.492 22.456 1.00 92.75 108 TYR A O 1
ATOM 833 N N . THR A 1 109 ? -16.625 10.527 24.404 1.00 93.88 109 THR A N 1
ATOM 834 C CA . THR A 1 109 ? -18.012 10.752 24.776 1.00 93.88 109 THR A CA 1
ATOM 835 C C . THR A 1 109 ? -18.290 12.242 24.754 1.00 93.88 109 THR A C 1
ATOM 837 O O . THR A 1 109 ? -17.608 13.020 25.421 1.00 93.88 109 THR A O 1
ATOM 840 N N . VAL A 1 110 ? -19.308 12.638 24.001 1.00 93.94 110 VAL A N 1
ATOM 841 C CA . VAL A 1 110 ? -19.879 13.983 24.066 1.00 93.94 110 VAL A CA 1
ATOM 842 C C . VAL A 1 110 ? -20.999 13.955 25.096 1.00 93.94 110 VAL A C 1
ATOM 844 O O . VAL A 1 110 ? -21.962 13.200 24.947 1.00 93.94 110 VAL A O 1
ATOM 847 N N . HIS A 1 111 ? -20.864 14.761 26.144 1.00 94.62 111 HIS A N 1
ATOM 848 C CA . HIS A 1 111 ? -21.887 14.957 27.164 1.00 94.62 111 HIS A CA 1
ATOM 849 C C . HIS A 1 111 ? -22.679 16.213 26.829 1.00 94.62 111 HIS A C 1
ATOM 851 O O . HIS A 1 111 ? -22.094 17.287 26.691 1.00 94.62 111 HIS A O 1
ATOM 857 N N . PHE A 1 112 ? -23.997 16.097 26.728 1.00 95.31 112 PHE A N 1
ATOM 858 C CA . PHE A 1 112 ? -24.882 17.213 26.413 1.00 95.31 112 PHE A CA 1
ATOM 859 C C . PHE A 1 112 ? -25.455 17.852 27.678 1.00 95.31 112 PHE A C 1
ATOM 861 O O . PHE A 1 112 ? -25.579 17.218 28.729 1.00 95.31 112 PHE A O 1
ATOM 868 N N . LYS A 1 113 ? -25.829 19.130 27.584 1.00 93.50 113 LYS A N 1
ATOM 869 C CA . LYS A 1 113 ? -26.441 19.880 28.693 1.00 93.50 113 LYS A CA 1
ATOM 870 C C . LYS A 1 113 ? -27.805 19.326 29.099 1.00 93.50 113 LYS A C 1
ATOM 872 O O . LYS A 1 113 ? -28.147 19.395 30.272 1.00 93.50 113 LYS A O 1
ATOM 877 N N . ASN A 1 114 ? -28.528 18.710 28.163 1.00 91.00 114 ASN A N 1
ATOM 878 C CA . ASN A 1 114 ? -29.789 18.009 28.422 1.00 91.00 114 ASN A CA 1
ATOM 879 C C . ASN A 1 114 ? -29.613 16.651 29.143 1.00 91.00 114 ASN A C 1
ATOM 881 O O . ASN A 1 114 ? -30.587 15.931 29.330 1.00 91.00 114 ASN A O 1
ATOM 885 N N . GLY A 1 115 ? -28.383 16.269 29.508 1.00 89.06 115 GLY A N 1
ATOM 886 C CA . GLY A 1 115 ? -28.077 15.021 30.212 1.00 89.06 115 GLY A CA 1
ATOM 887 C C . GLY A 1 115 ? -27.837 13.810 29.308 1.00 89.06 115 GLY A C 1
ATOM 888 O O . GLY A 1 115 ? -27.318 12.798 29.781 1.00 89.06 115 GLY A O 1
ATOM 889 N N . THR A 1 116 ? -28.142 13.899 28.010 1.00 94.19 116 THR A N 1
ATOM 890 C CA . THR A 1 116 ? -27.835 12.821 27.059 1.00 94.19 116 THR A CA 1
ATOM 891 C C . THR A 1 116 ? -26.331 12.724 26.793 1.00 94.19 116 THR A C 1
ATOM 893 O O . THR A 1 116 ? -25.564 13.668 27.010 1.00 94.19 116 THR A O 1
ATOM 896 N N . LYS A 1 117 ? -25.881 11.556 26.328 1.00 95.38 117 LYS A N 1
ATOM 897 C CA . LYS A 1 117 ? -24.481 11.313 25.967 1.00 95.38 117 LYS A CA 1
ATOM 898 C C . LYS A 1 117 ? -24.394 10.533 24.669 1.00 95.38 117 LYS A C 1
ATOM 900 O O . LYS A 1 117 ? -25.235 9.675 24.408 1.00 95.38 117 LYS A O 1
ATOM 905 N N . ARG A 1 118 ? -23.344 10.784 23.892 1.00 90.19 118 ARG A N 1
ATOM 906 C CA . ARG A 1 118 ? -23.024 9.982 22.709 1.00 90.19 118 ARG A CA 1
ATOM 907 C C . ARG A 1 118 ? -21.578 9.537 22.760 1.00 90.19 118 ARG A C 1
ATOM 909 O O . ARG A 1 118 ? -20.703 10.368 22.975 1.00 90.19 118 ARG A O 1
ATOM 916 N N . VAL A 1 119 ? -21.359 8.243 22.560 1.00 91.25 119 VAL A N 1
ATOM 917 C CA . VAL A 1 119 ? -20.033 7.617 22.521 1.00 91.25 119 VAL A CA 1
ATOM 918 C C . VAL A 1 119 ? -19.651 7.396 21.064 1.00 91.25 119 VAL A C 1
ATOM 920 O O . VAL A 1 119 ? -20.455 6.885 20.285 1.00 91.25 119 VAL A O 1
ATOM 923 N N . ILE A 1 120 ? -18.447 7.818 20.694 1.00 88.00 120 ILE A N 1
ATOM 924 C CA . ILE A 1 120 ? -17.916 7.723 19.341 1.00 88.00 120 ILE A CA 1
ATOM 925 C C . ILE A 1 120 ? -16.601 6.954 19.400 1.00 88.00 120 ILE A C 1
ATOM 927 O O . ILE A 1 120 ? -15.685 7.319 20.138 1.00 88.00 120 ILE A O 1
ATOM 931 N N . ASP A 1 121 ? -16.518 5.898 18.595 1.00 87.56 121 ASP A N 1
ATOM 932 C CA . ASP A 1 121 ? -15.305 5.107 18.418 1.00 87.56 121 ASP A CA 1
ATOM 933 C C . ASP A 1 121 ? -14.326 5.836 17.486 1.00 87.56 121 ASP A C 1
ATOM 935 O O . ASP A 1 121 ? -14.587 5.976 16.285 1.00 87.56 121 ASP A O 1
ATOM 939 N N . LEU A 1 122 ? -13.171 6.227 18.037 1.00 85.56 122 LEU A N 1
ATOM 940 C CA . LEU A 1 122 ? -12.078 6.912 17.333 1.00 85.56 122 LEU A CA 1
ATOM 941 C C . LEU A 1 122 ? -11.399 6.025 16.273 1.00 85.56 122 LEU A C 1
ATOM 943 O O . LEU A 1 122 ? -10.570 6.506 15.495 1.00 85.56 122 LEU A O 1
ATOM 947 N N . LYS A 1 123 ? -11.716 4.723 16.244 1.00 82.56 123 LYS A N 1
ATOM 948 C CA . LYS A 1 123 ? -11.169 3.735 15.302 1.00 82.56 123 LYS A CA 1
ATOM 949 C C . LYS A 1 123 ? -12.057 3.528 14.079 1.00 82.56 123 LYS A C 1
ATOM 951 O O . LYS A 1 123 ? -11.557 3.086 13.045 1.00 82.56 123 LYS A O 1
ATOM 956 N N . SER A 1 124 ? -13.355 3.808 14.192 1.00 70.50 124 SER A N 1
ATOM 957 C CA . SER A 1 124 ? -14.360 3.398 13.203 1.00 70.50 124 SER A CA 1
ATOM 958 C C . SER A 1 124 ? -14.252 4.161 11.879 1.00 70.50 124 SER A C 1
ATOM 960 O O . SER A 1 124 ? -14.523 3.597 10.819 1.00 70.50 124 SER A O 1
ATOM 962 N N . GLY A 1 125 ? -13.841 5.436 11.920 1.00 65.00 125 GLY A N 1
ATOM 963 C CA . GLY A 1 125 ? -13.801 6.318 10.749 1.00 65.00 125 GLY A CA 1
ATOM 964 C C . GLY A 1 125 ? -15.165 6.515 10.066 1.00 65.00 125 GLY A C 1
ATOM 965 O O . GLY A 1 125 ? -15.207 6.997 8.934 1.00 65.00 125 GLY A O 1
ATOM 966 N N . ILE A 1 126 ? -16.260 6.116 10.725 1.00 58.47 126 ILE A N 1
ATOM 967 C CA . ILE A 1 126 ? -17.641 6.214 10.248 1.00 58.47 126 ILE A CA 1
ATOM 968 C C . ILE A 1 126 ? -18.343 7.263 11.106 1.00 58.47 126 ILE A C 1
ATOM 970 O O . ILE A 1 126 ? -18.425 7.124 12.323 1.00 58.47 126 ILE A O 1
ATOM 974 N N . TYR A 1 127 ? -18.875 8.298 10.462 1.00 66.12 127 TYR A N 1
ATOM 975 C CA . TYR A 1 127 ? -19.566 9.398 11.130 1.00 66.12 127 TYR A CA 1
ATOM 976 C C . TYR A 1 127 ? -21.000 9.476 10.635 1.00 66.12 127 TYR A C 1
ATOM 978 O O . TYR A 1 127 ? -21.258 9.336 9.438 1.00 66.12 127 TYR A O 1
ATOM 986 N N . THR A 1 128 ? -21.930 9.734 11.546 1.00 62.56 128 THR A N 1
ATOM 987 C CA . THR A 1 128 ? -23.286 10.131 11.171 1.00 62.56 128 THR A CA 1
ATOM 988 C C . THR A 1 128 ? -23.259 11.530 10.562 1.00 62.56 128 THR A C 1
ATOM 990 O O . THR A 1 128 ? -22.447 12.363 10.966 1.00 62.56 128 THR A O 1
ATOM 993 N N . ALA A 1 129 ? -24.151 11.798 9.608 1.00 69.88 129 ALA A N 1
ATOM 994 C CA . ALA A 1 129 ? -24.301 13.130 9.013 1.00 69.88 129 ALA A CA 1
ATOM 995 C C . ALA A 1 129 ? -24.891 14.168 9.992 1.00 69.88 129 ALA A C 1
ATOM 997 O O . ALA A 1 129 ? -24.950 15.350 9.667 1.00 69.88 129 ALA A O 1
ATOM 998 N N . ASP A 1 130 ? -25.314 13.725 11.179 1.00 78.12 130 ASP A N 1
ATOM 999 C CA . ASP A 1 130 ? -25.859 14.561 12.244 1.00 78.12 130 ASP A CA 1
ATOM 1000 C C . ASP A 1 130 ? -24.919 15.724 12.595 1.00 78.12 130 ASP A C 1
ATOM 1002 O O . ASP A 1 130 ? -23.740 15.532 12.919 1.00 78.12 130 ASP A O 1
ATOM 1006 N N . LEU A 1 131 ? -25.479 16.932 12.577 1.00 86.00 131 LEU A N 1
ATOM 1007 C CA . LEU A 1 131 ? -24.830 18.143 13.062 1.00 86.00 131 LEU A CA 1
ATOM 1008 C C . LEU A 1 131 ? -25.263 18.431 14.499 1.00 86.00 131 LEU A C 1
ATOM 1010 O O . LEU A 1 131 ? -26.393 18.153 14.895 1.00 86.00 131 LEU A O 1
ATOM 1014 N N . ILE A 1 132 ? -24.351 19.011 15.271 1.00 88.81 132 ILE A N 1
ATOM 1015 C CA . ILE A 1 132 ? -24.522 19.309 16.690 1.00 88.81 132 ILE A CA 1
ATOM 1016 C C . ILE A 1 132 ? -24.255 20.786 16.917 1.00 88.81 132 ILE A C 1
ATOM 1018 O O . ILE A 1 132 ? -23.238 21.300 16.452 1.00 88.81 132 ILE A O 1
ATOM 1022 N N . ASN A 1 133 ? -25.097 21.449 17.701 1.00 91.19 133 ASN A N 1
ATOM 1023 C CA . ASN A 1 133 ? -24.803 22.799 18.147 1.00 91.19 133 ASN A CA 1
ATOM 1024 C C . ASN A 1 133 ? -23.748 22.789 19.270 1.00 91.19 133 ASN A C 1
ATOM 1026 O O . ASN A 1 133 ? -23.908 22.120 20.293 1.00 91.19 133 ASN A O 1
ATOM 1030 N N . THR A 1 134 ? -22.671 23.559 19.112 1.00 90.19 134 THR A N 1
ATOM 1031 C CA . THR A 1 134 ? -21.590 23.667 20.107 1.00 90.19 134 THR A CA 1
ATOM 1032 C C . THR A 1 134 ? -22.073 24.134 21.478 1.00 90.19 134 THR A C 1
ATOM 1034 O O . THR A 1 134 ? -21.498 23.747 22.494 1.00 90.19 134 THR A O 1
ATOM 1037 N N . SER A 1 135 ? -23.144 24.926 21.531 1.00 92.19 135 SER A N 1
ATOM 1038 C CA . SER A 1 135 ? -23.714 25.434 22.779 1.00 92.19 135 SER A CA 1
ATOM 1039 C C . SER A 1 135 ? -24.458 24.371 23.586 1.00 92.19 135 SER A C 1
ATOM 1041 O O . SER A 1 135 ? -24.638 24.570 24.791 1.00 92.19 135 SER A O 1
ATOM 1043 N N . ASP A 1 136 ? -24.830 23.243 22.979 1.00 93.81 136 ASP A N 1
ATOM 1044 C CA . ASP A 1 136 ? -25.529 22.142 23.654 1.00 93.81 136 ASP A CA 1
ATOM 1045 C C . ASP A 1 136 ? -24.565 21.173 24.343 1.00 93.81 136 ASP A C 1
ATOM 1047 O O . ASP A 1 136 ? -24.970 20.355 25.175 1.00 93.81 136 ASP A O 1
ATOM 1051 N N . ILE A 1 137 ? -23.274 21.268 24.029 1.00 93.69 137 ILE A N 1
ATOM 1052 C CA . ILE A 1 137 ? -22.242 20.413 24.600 1.00 93.69 137 ILE A CA 1
ATOM 1053 C C . ILE A 1 137 ? -21.880 20.929 25.996 1.00 93.69 137 ILE A C 1
ATOM 1055 O O . ILE A 1 137 ? -21.592 22.107 26.211 1.00 93.69 137 ILE A O 1
ATOM 1059 N N . LYS A 1 138 ? -21.898 20.018 26.967 1.00 94.25 138 LYS A N 1
ATOM 1060 C CA . LYS A 1 138 ? -21.503 20.258 28.356 1.00 94.25 138 LYS A CA 1
ATOM 1061 C C . LYS A 1 138 ? -20.026 19.946 28.579 1.00 94.25 138 LYS A C 1
ATOM 1063 O O . LYS A 1 138 ? -19.334 20.733 29.211 1.00 94.25 138 LYS A O 1
ATOM 1068 N N . ALA A 1 139 ? -19.565 18.793 28.101 1.00 93.69 139 ALA A N 1
ATOM 1069 C CA . ALA A 1 139 ? -18.193 18.327 28.285 1.00 93.69 139 ALA A CA 1
ATOM 1070 C C . ALA A 1 139 ? -17.840 17.236 27.268 1.00 93.69 139 ALA A C 1
ATOM 1072 O O . ALA A 1 139 ? -18.728 16.602 26.690 1.00 93.69 139 ALA A O 1
ATOM 1073 N N . ILE A 1 140 ? -16.544 16.986 27.088 1.00 92.56 140 ILE A N 1
ATOM 1074 C CA . ILE A 1 140 ? -16.030 15.884 26.269 1.00 92.56 140 ILE A CA 1
ATOM 1075 C C . ILE A 1 140 ? -15.123 14.998 27.121 1.00 92.56 140 ILE A C 1
ATOM 1077 O O . ILE A 1 140 ? -14.200 15.473 27.771 1.00 92.56 140 ILE A O 1
ATOM 1081 N N . SER A 1 141 ? -15.348 13.693 27.107 1.00 91.00 141 SER A N 1
ATOM 1082 C CA . SER A 1 141 ? -14.518 12.742 27.848 1.00 91.00 141 SER A CA 1
ATOM 1083 C C . SER A 1 141 ? -13.873 11.767 26.886 1.00 91.00 141 SER A C 1
ATOM 1085 O O . SER A 1 141 ? -14.563 11.130 26.101 1.00 91.00 141 SER A O 1
ATOM 1087 N N . VAL A 1 142 ? -12.552 11.656 26.931 1.00 90.88 142 VAL A N 1
ATOM 1088 C CA . VAL A 1 142 ? -11.765 10.810 26.034 1.00 90.88 142 VAL A CA 1
ATOM 1089 C C . VAL A 1 142 ? -11.178 9.664 26.840 1.00 90.88 142 VAL A C 1
ATOM 1091 O O . VAL A 1 142 ? -10.504 9.896 27.844 1.00 90.88 142 VAL A O 1
ATOM 1094 N N . ASN A 1 143 ? -11.417 8.435 26.394 1.00 90.88 143 ASN A N 1
ATOM 1095 C CA . ASN A 1 143 ? -10.929 7.232 27.050 1.00 90.88 143 ASN A CA 1
ATOM 1096 C C . ASN A 1 143 ? -10.140 6.371 26.061 1.00 90.88 143 ASN A C 1
ATOM 1098 O O . ASN A 1 143 ? -10.673 5.924 25.043 1.00 90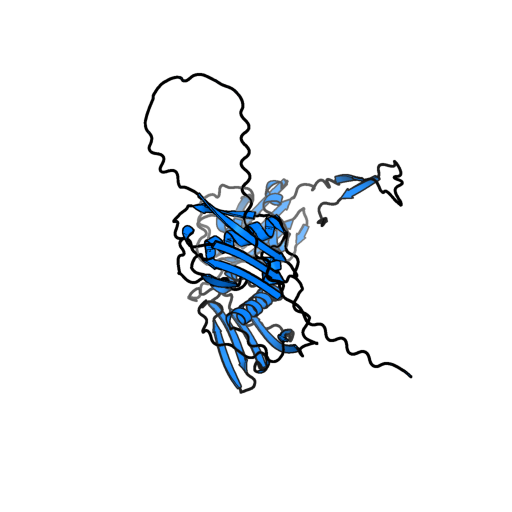.88 143 ASN A O 1
ATOM 1102 N N . VAL A 1 144 ? -8.863 6.140 26.368 1.00 88.19 144 VAL A N 1
ATOM 1103 C CA . VAL A 1 144 ? -7.962 5.332 25.544 1.00 88.19 144 VAL A CA 1
ATOM 1104 C C . VAL A 1 144 ? -7.282 4.273 26.405 1.00 88.19 144 VAL A C 1
ATOM 1106 O O . VAL A 1 144 ? -6.575 4.584 27.360 1.00 88.19 144 VAL A O 1
ATOM 1109 N N . ASP A 1 145 ? -7.441 3.009 26.033 1.00 87.00 145 ASP A N 1
ATOM 1110 C CA . ASP A 1 145 ? -6.699 1.886 26.602 1.00 87.00 145 ASP A CA 1
ATOM 1111 C C . ASP A 1 145 ? -5.628 1.444 25.595 1.00 87.00 145 ASP A C 1
ATOM 1113 O O . ASP A 1 145 ? -5.884 0.662 24.673 1.00 87.00 145 ASP A O 1
ATOM 1117 N N . THR A 1 146 ? -4.419 2.000 25.737 1.00 70.81 146 THR A N 1
ATOM 1118 C CA . THR A 1 146 ? -3.251 1.648 24.917 1.00 70.81 146 THR A CA 1
ATOM 1119 C C . THR A 1 146 ? -2.612 0.335 25.346 1.00 70.81 146 THR A C 1
ATOM 1121 O O . THR A 1 146 ? -1.725 -0.160 24.643 1.00 70.81 146 THR A O 1
ATOM 1124 N N . LYS A 1 147 ? -3.064 -0.287 26.449 1.00 67.19 147 LYS A N 1
ATOM 1125 C CA . LYS A 1 147 ? -2.733 -1.689 26.702 1.00 67.19 147 LYS A CA 1
ATOM 1126 C C . LYS A 1 147 ? -3.269 -2.454 25.504 1.00 67.19 147 LYS A C 1
ATOM 1128 O O . LYS A 1 147 ? -4.479 -2.534 25.293 1.00 67.19 147 LYS A O 1
ATOM 1133 N N . LYS A 1 148 ? -2.353 -2.980 24.680 1.00 54.28 148 LYS A N 1
ATOM 1134 C CA . LYS A 1 148 ? -2.690 -3.934 23.618 1.00 54.28 148 LYS A CA 1
ATOM 1135 C C . LYS A 1 148 ? -3.690 -4.904 24.226 1.00 54.28 148 LYS A C 1
ATOM 1137 O O . LYS A 1 148 ? -3.458 -5.335 25.360 1.00 54.28 148 LYS A O 1
ATOM 1142 N N . GLN A 1 149 ? -4.777 -5.204 23.503 1.00 44.75 149 GLN A N 1
ATOM 1143 C CA . GLN A 1 149 ? -5.690 -6.290 23.873 1.00 44.75 149 GLN A CA 1
ATOM 1144 C C . GLN A 1 149 ? -4.843 -7.388 24.519 1.00 44.75 149 GLN A C 1
ATOM 1146 O O . GLN A 1 149 ? -3.844 -7.770 23.884 1.00 44.75 149 GLN A O 1
ATOM 1151 N N . PRO A 1 150 ? -5.125 -7.827 25.770 1.00 40.06 150 PRO A N 1
ATOM 1152 C CA . PRO A 1 150 ? -4.447 -9.005 26.282 1.00 40.06 150 PRO A CA 1
ATOM 1153 C C . PRO A 1 150 ? -4.533 -10.011 25.148 1.00 40.06 150 PRO A C 1
ATOM 1155 O O . PRO A 1 150 ? -5.605 -10.149 24.554 1.00 40.06 150 PRO A O 1
ATOM 1158 N N . LYS A 1 151 ? -3.392 -10.583 24.741 1.00 38.72 151 LYS A N 1
ATOM 1159 C CA . LYS A 1 151 ? -3.414 -11.686 23.787 1.00 38.72 151 LYS A CA 1
ATOM 1160 C C . LYS A 1 151 ? -4.420 -12.656 24.382 1.00 38.72 151 LYS A C 1
ATOM 1162 O O . LYS A 1 151 ? -4.109 -13.284 25.394 1.00 38.72 151 LYS A O 1
ATOM 1167 N N . ASP A 1 152 ? -5.630 -12.689 23.823 1.00 38.38 152 ASP A N 1
ATOM 1168 C CA . ASP A 1 152 ? -6.619 -13.691 24.162 1.00 38.38 152 ASP A CA 1
ATOM 1169 C C . ASP A 1 152 ? -5.840 -14.994 24.134 1.00 38.38 152 ASP A C 1
ATOM 1171 O O . ASP A 1 152 ? -5.160 -15.249 23.130 1.00 38.38 152 ASP A O 1
ATOM 1175 N N . LYS A 1 153 ? -5.841 -15.720 25.265 1.00 41.56 153 LYS A N 1
ATOM 1176 C CA . LYS A 1 153 ? -5.188 -17.026 25.438 1.00 41.56 153 LYS A CA 1
ATOM 1177 C C . LYS A 1 153 ? -5.138 -17.713 24.086 1.00 41.56 153 LYS A C 1
ATOM 1179 O O . LYS A 1 153 ? -6.217 -18.022 23.590 1.00 41.56 153 LYS A O 1
ATOM 1184 N N . ALA A 1 154 ? -3.940 -17.814 23.496 1.00 43.91 154 ALA A N 1
ATOM 1185 C CA . ALA A 1 154 ? -3.689 -18.163 22.096 1.00 43.91 154 ALA A CA 1
ATOM 1186 C C . ALA A 1 154 ? -4.948 -18.676 21.377 1.00 43.91 154 ALA A C 1
ATOM 1188 O O . ALA A 1 154 ? -5.194 -19.883 21.343 1.00 43.91 154 ALA A O 1
ATOM 1189 N N . LYS A 1 155 ? -5.797 -17.762 20.871 1.00 51.41 155 LYS A N 1
ATOM 1190 C CA . LYS A 1 155 ? -6.921 -18.169 20.022 1.00 51.41 155 LYS A CA 1
ATOM 1191 C C . LYS A 1 155 ? -6.272 -18.949 18.893 1.00 51.41 155 LYS A C 1
ATOM 1193 O O . LYS A 1 155 ? -5.395 -18.408 18.225 1.00 51.41 155 LYS A O 1
ATOM 1198 N N . ALA A 1 156 ? -6.615 -20.231 18.763 1.00 60.25 156 ALA A N 1
ATOM 1199 C CA . ALA A 1 156 ? -6.030 -21.081 17.737 1.00 60.25 156 ALA A CA 1
ATOM 1200 C C . ALA A 1 156 ? -6.064 -20.317 16.407 1.00 60.25 156 ALA A C 1
ATOM 1202 O O . ALA A 1 156 ? -7.085 -19.726 16.057 1.00 60.25 156 ALA A O 1
ATOM 1203 N N . ASN A 1 157 ? -4.939 -20.244 15.709 1.00 73.44 157 ASN A N 1
ATOM 1204 C CA . ASN A 1 157 ? -4.882 -19.531 14.445 1.00 73.44 157 ASN A CA 1
ATOM 1205 C C . ASN A 1 157 ? -5.376 -20.454 13.333 1.00 73.44 157 ASN A C 1
ATOM 1207 O O . ASN A 1 157 ? -5.046 -21.639 13.308 1.00 73.44 157 ASN A O 1
ATOM 1211 N N . VAL A 1 158 ? -6.146 -19.910 12.398 1.00 81.56 158 VAL A N 1
ATOM 1212 C CA . VAL A 1 158 ? -6.461 -20.586 11.140 1.00 81.56 158 VAL A CA 1
ATOM 1213 C C . VAL A 1 158 ? -5.497 -20.065 10.088 1.00 81.56 158 VAL A C 1
ATOM 1215 O O . VAL A 1 158 ? -5.397 -18.857 9.864 1.00 81.56 158 VAL A O 1
ATOM 1218 N N . GLN A 1 159 ? -4.780 -20.990 9.457 1.00 81.69 159 GLN A N 1
ATOM 1219 C CA . GLN A 1 159 ? -3.960 -20.712 8.288 1.00 81.69 159 GLN A CA 1
ATOM 1220 C C . GLN A 1 159 ? -4.796 -20.967 7.041 1.00 81.69 159 GLN A C 1
ATOM 1222 O O . GLN A 1 159 ? -5.237 -22.089 6.798 1.00 81.69 159 GLN A O 1
ATOM 1227 N N . VAL A 1 160 ? -5.032 -19.914 6.269 1.00 81.94 160 VAL A N 1
ATOM 1228 C CA . VAL A 1 160 ? -5.762 -19.999 5.007 1.00 81.94 160 VAL A CA 1
ATOM 1229 C C . VAL A 1 160 ? -4.758 -19.901 3.866 1.00 81.94 160 VAL A C 1
ATOM 1231 O O . VAL A 1 160 ? -4.156 -18.836 3.699 1.00 81.94 160 VAL A O 1
ATOM 1234 N N . PRO A 1 161 ? -4.578 -20.958 3.062 1.00 83.25 161 PRO A N 1
ATOM 1235 C CA . PRO A 1 161 ? -3.682 -20.904 1.922 1.00 83.25 161 PRO A CA 1
ATOM 1236 C C . PRO A 1 161 ? -4.205 -19.933 0.871 1.00 83.25 161 PRO A C 1
ATOM 1238 O O . PRO A 1 161 ? -5.406 -19.890 0.573 1.00 83.25 161 PRO A O 1
ATOM 1241 N N . TYR A 1 162 ? -3.288 -19.175 0.281 1.00 84.00 162 TYR A N 1
ATOM 1242 C CA . TYR A 1 162 ? -3.576 -18.327 -0.858 1.00 84.00 162 TYR A CA 1
ATOM 1243 C C . TYR A 1 162 ? -2.610 -18.560 -2.013 1.00 84.00 162 TYR A C 1
ATOM 1245 O O . TYR A 1 162 ? -1.454 -18.943 -1.836 1.00 84.00 162 TYR A O 1
ATOM 1253 N N . THR A 1 163 ? -3.106 -18.295 -3.217 1.00 79.81 163 THR A N 1
ATOM 1254 C CA . THR A 1 163 ? -2.315 -18.306 -4.447 1.00 79.81 163 THR A CA 1
ATOM 1255 C C . THR A 1 163 ? -2.401 -16.944 -5.117 1.00 79.81 163 THR A C 1
ATOM 1257 O O . THR A 1 163 ? -3.454 -16.305 -5.105 1.00 79.81 163 THR A O 1
ATOM 1260 N N . ILE A 1 164 ? -1.292 -16.486 -5.700 1.00 76.38 164 ILE A N 1
ATOM 1261 C CA . ILE A 1 164 ? -1.254 -15.260 -6.500 1.00 76.38 164 ILE A CA 1
ATOM 1262 C C . ILE A 1 164 ? -0.863 -15.632 -7.923 1.00 76.38 164 ILE A C 1
ATOM 1264 O O . ILE A 1 164 ? 0.227 -16.158 -8.160 1.00 76.38 164 ILE A O 1
ATOM 1268 N N . THR A 1 165 ? -1.749 -15.319 -8.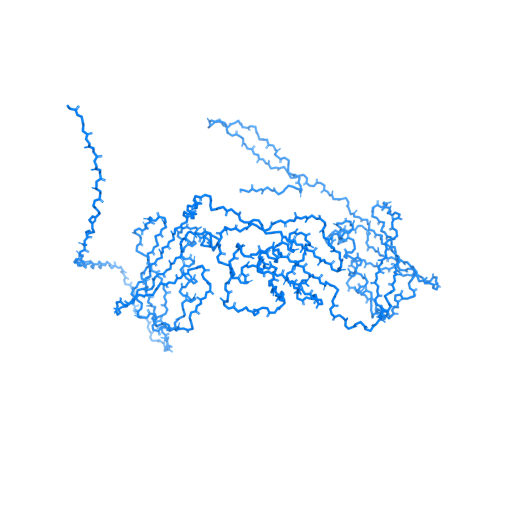863 1.00 81.75 165 THR A N 1
ATOM 1269 C CA . THR A 1 165 ? -1.500 -15.408 -10.301 1.00 81.75 165 THR A CA 1
ATOM 1270 C C . THR A 1 165 ? -1.458 -14.003 -10.880 1.00 81.75 165 THR A C 1
ATOM 1272 O O . THR A 1 165 ? -2.433 -13.258 -10.770 1.00 81.75 165 THR A O 1
ATOM 1275 N N . VAL A 1 166 ? -0.335 -13.645 -11.502 1.00 77.06 166 VAL A N 1
ATOM 1276 C CA . VAL A 1 166 ? -0.159 -12.362 -12.190 1.00 77.06 166 VAL A CA 1
ATOM 1277 C C . VAL A 1 166 ? 0.132 -12.633 -13.657 1.00 77.06 166 VAL A C 1
ATOM 1279 O O . VAL A 1 166 ? 1.093 -13.329 -13.970 1.00 77.06 166 VAL A O 1
ATOM 1282 N N . ASN A 1 167 ? -0.685 -12.097 -14.566 1.00 79.50 167 ASN A N 1
ATOM 1283 C CA . ASN A 1 167 ? -0.514 -12.241 -16.022 1.00 79.50 167 ASN A CA 1
ATOM 1284 C C . ASN A 1 167 ? -0.421 -13.697 -16.523 1.00 79.50 167 ASN A C 1
ATOM 1286 O O . ASN A 1 167 ? 0.212 -13.957 -17.547 1.00 79.50 167 ASN A O 1
ATOM 1290 N N . GLY A 1 168 ? -1.058 -14.634 -15.816 1.00 72.75 168 GLY A N 1
ATOM 1291 C CA . GLY A 1 168 ? -1.003 -16.070 -16.111 1.00 72.75 168 GLY A CA 1
ATOM 1292 C C . GLY A 1 168 ? 0.146 -16.819 -15.428 1.00 72.75 168 GLY A C 1
ATOM 1293 O O . GLY A 1 168 ? 0.172 -18.042 -15.485 1.00 72.75 168 GLY A O 1
ATOM 1294 N N . THR A 1 169 ? 1.048 -16.122 -14.732 1.00 69.12 169 THR A N 1
ATOM 1295 C CA . THR A 1 169 ? 2.149 -16.734 -13.977 1.00 69.12 169 THR A CA 1
ATOM 1296 C C . THR A 1 169 ? 1.784 -16.838 -12.498 1.00 69.12 169 THR A C 1
ATOM 1298 O O . THR A 1 169 ? 1.558 -15.823 -11.831 1.00 69.12 169 THR A O 1
ATOM 1301 N N . SER A 1 170 ? 1.730 -18.057 -11.963 1.00 65.06 170 SER A N 1
ATOM 1302 C CA . SER A 1 170 ? 1.536 -18.317 -10.533 1.00 65.06 170 SER A CA 1
ATOM 1303 C C . SER A 1 170 ? 2.870 -18.364 -9.777 1.00 65.06 170 SER A C 1
ATOM 1305 O O . SER A 1 170 ? 3.919 -18.668 -10.344 1.00 65.06 170 SER A O 1
ATOM 1307 N N . GLN A 1 171 ? 2.849 -18.062 -8.473 1.00 51.12 171 GLN A N 1
ATOM 1308 C CA . GLN A 1 171 ? 3.911 -18.530 -7.571 1.00 51.12 171 GLN A CA 1
ATOM 1309 C C . GLN A 1 171 ? 3.606 -19.955 -7.117 1.00 51.12 171 GLN A C 1
ATOM 1311 O O . GLN A 1 171 ? 2.486 -20.220 -6.692 1.00 51.12 171 GLN A O 1
ATOM 1316 N N . ASN A 1 172 ? 4.623 -20.817 -7.098 1.00 42.62 172 ASN A N 1
ATOM 1317 C CA . ASN A 1 172 ? 4.545 -22.165 -6.519 1.00 42.62 172 ASN A CA 1
ATOM 1318 C C . ASN A 1 172 ? 4.780 -22.207 -4.996 1.00 42.62 172 ASN A C 1
ATOM 1320 O O . ASN A 1 172 ? 4.894 -23.285 -4.422 1.00 42.62 172 ASN A O 1
ATOM 1324 N N . ILE A 1 173 ? 4.859 -21.055 -4.322 1.00 48.38 173 ILE A N 1
ATOM 1325 C CA . ILE A 1 173 ? 5.025 -21.015 -2.864 1.00 48.38 173 ILE A CA 1
ATOM 1326 C C . ILE A 1 173 ? 3.638 -20.958 -2.228 1.00 48.38 173 ILE A C 1
ATOM 1328 O O . ILE A 1 173 ? 2.965 -19.928 -2.303 1.00 48.38 173 ILE A O 1
ATOM 1332 N N . LEU A 1 174 ? 3.220 -22.058 -1.598 1.00 52.12 174 LEU A N 1
ATOM 1333 C CA . LEU A 1 174 ? 1.999 -22.107 -0.799 1.00 52.12 174 LEU A CA 1
ATOM 1334 C C . LEU A 1 174 ? 2.185 -21.185 0.413 1.00 52.12 174 LEU A C 1
ATOM 1336 O O . LEU A 1 174 ? 2.928 -21.497 1.340 1.00 52.12 174 LEU A O 1
ATOM 1340 N N . SER A 1 175 ? 1.567 -20.011 0.366 1.00 65.69 175 SER A N 1
ATOM 1341 C CA . SER A 1 175 ? 1.625 -19.024 1.442 1.00 65.69 175 SER A CA 1
ATOM 1342 C C . SER A 1 175 ? 0.288 -18.967 2.159 1.00 65.69 175 SER A C 1
ATOM 1344 O O . SER A 1 175 ? -0.760 -19.152 1.542 1.00 65.69 175 SER A O 1
ATOM 1346 N N . ASN A 1 176 ? 0.320 -18.702 3.462 1.00 73.06 176 ASN A N 1
ATOM 1347 C CA . ASN A 1 176 ? -0.872 -18.711 4.298 1.00 73.06 176 ASN A CA 1
ATOM 1348 C C . ASN A 1 176 ? -1.161 -17.312 4.842 1.00 73.06 176 ASN A C 1
ATOM 1350 O O . ASN A 1 176 ? -0.265 -16.608 5.304 1.00 73.06 176 ASN A O 1
ATOM 1354 N N . LEU A 1 177 ? -2.431 -16.918 4.807 1.00 77.69 177 LEU A N 1
ATOM 1355 C CA . LEU A 1 177 ? -2.948 -15.806 5.590 1.00 77.69 177 LEU A CA 1
ATOM 1356 C C . LEU A 1 177 ? -3.357 -16.336 6.962 1.00 77.69 177 LEU A C 1
ATOM 1358 O O . LEU A 1 177 ? -4.125 -17.293 7.068 1.00 77.69 177 LEU A O 1
ATOM 1362 N N . THR A 1 178 ? -2.850 -15.696 8.010 1.00 78.00 178 THR A N 1
ATOM 1363 C CA . THR A 1 178 ? -3.190 -16.042 9.390 1.00 78.00 178 THR A CA 1
ATOM 1364 C C . THR A 1 178 ? -4.387 -15.224 9.856 1.00 78.00 178 THR A C 1
ATOM 1366 O O . THR A 1 178 ? -4.390 -13.988 9.782 1.00 78.00 178 THR A O 1
ATOM 1369 N N . PHE A 1 179 ? -5.389 -15.928 10.371 1.00 77.88 179 PHE A N 1
ATOM 1370 C CA . PHE A 1 179 ? -6.576 -15.354 10.992 1.00 77.88 179 PHE A CA 1
ATOM 1371 C C . PHE A 1 179 ? -6.787 -15.953 12.375 1.00 77.88 179 PHE A C 1
ATOM 1373 O O . PHE A 1 179 ? -6.414 -17.101 12.626 1.00 77.88 179 PHE A O 1
ATOM 1380 N N . ASN A 1 180 ? -7.453 -15.212 13.256 1.00 78.12 180 ASN A N 1
ATOM 1381 C CA . ASN A 1 180 ? -7.940 -15.804 14.494 1.00 78.12 180 ASN A CA 1
ATOM 1382 C C . ASN A 1 180 ? -9.055 -16.801 14.140 1.00 78.12 180 ASN A C 1
ATOM 1384 O O . ASN A 1 180 ? -9.888 -16.514 13.272 1.00 78.12 180 ASN A O 1
ATOM 1388 N N . LYS A 1 181 ? -9.087 -17.974 14.782 1.00 78.00 181 LYS A N 1
ATOM 1389 C CA . LYS A 1 181 ? -10.177 -18.942 14.588 1.00 78.00 181 LYS A CA 1
ATOM 1390 C C . LYS A 1 181 ? -11.525 -18.325 14.961 1.00 78.00 181 LYS A C 1
ATOM 1392 O O . LYS A 1 181 ? -11.625 -17.567 15.924 1.00 78.00 181 LYS A O 1
ATOM 1397 N N . ASN A 1 182 ? -12.545 -18.678 14.184 1.00 80.25 182 ASN A N 1
ATOM 1398 C CA . ASN A 1 182 ? -13.925 -18.198 14.277 1.00 80.25 182 ASN A CA 1
ATOM 1399 C C . ASN A 1 182 ? -14.072 -16.666 14.258 1.00 80.25 182 ASN A C 1
ATOM 1401 O O . ASN A 1 182 ? -15.003 -16.115 14.839 1.00 80.25 182 ASN A O 1
ATOM 1405 N N . GLN A 1 183 ? -13.135 -15.962 13.623 1.00 81.31 183 GLN A N 1
ATOM 1406 C CA . GLN A 1 183 ? -13.198 -14.513 13.496 1.00 81.31 183 GLN A CA 1
ATOM 1407 C C . GLN A 1 183 ? -14.161 -14.136 12.374 1.00 81.31 183 GLN A C 1
ATOM 1409 O O . GLN A 1 183 ? -13.964 -14.559 11.237 1.00 81.31 183 GLN A O 1
ATOM 1414 N N . ASN A 1 184 ? -15.135 -13.278 12.672 1.00 82.44 184 ASN A N 1
ATOM 1415 C CA . ASN A 1 184 ? -15.923 -12.613 11.641 1.00 82.44 184 ASN A CA 1
ATOM 1416 C C . ASN A 1 184 ? -15.100 -11.472 11.033 1.00 82.44 184 ASN A C 1
ATOM 1418 O O . ASN A 1 184 ? -14.627 -10.584 11.741 1.00 82.44 184 ASN A O 1
ATOM 1422 N N . ILE A 1 185 ? -14.896 -11.528 9.722 1.00 81.06 185 ILE A N 1
ATOM 1423 C CA . ILE A 1 185 ? -14.058 -10.615 8.947 1.00 81.06 185 ILE A CA 1
ATOM 1424 C C . ILE A 1 185 ? -14.942 -9.966 7.886 1.00 81.06 185 ILE A C 1
ATOM 1426 O O . ILE A 1 185 ? -15.702 -10.654 7.201 1.00 81.06 185 ILE A O 1
ATOM 1430 N N . SER A 1 186 ? -14.845 -8.647 7.734 1.00 82.88 186 SER A N 1
ATOM 1431 C CA . SER A 1 186 ? -15.523 -7.953 6.641 1.00 82.88 186 SER A CA 1
ATOM 1432 C C . SER A 1 186 ? -14.801 -8.192 5.308 1.00 82.88 186 SER A C 1
ATOM 1434 O O . SER A 1 186 ? -13.581 -8.371 5.265 1.00 82.88 186 SER A O 1
ATOM 1436 N N . TYR A 1 187 ? -15.523 -8.131 4.186 1.00 80.50 187 TYR A N 1
ATOM 1437 C CA . TYR A 1 187 ? -14.890 -8.198 2.859 1.00 80.50 187 TYR A CA 1
ATOM 1438 C C . TYR A 1 187 ? -13.864 -7.075 2.630 1.00 80.50 187 TYR A C 1
ATOM 1440 O O . TYR A 1 187 ? -12.891 -7.280 1.908 1.00 80.50 187 TYR A O 1
ATOM 1448 N N . LYS A 1 188 ? -14.042 -5.922 3.286 1.00 79.69 188 LYS A N 1
ATOM 1449 C CA . LYS A 1 188 ? -13.106 -4.792 3.240 1.00 79.69 188 LYS A CA 1
ATOM 1450 C C . LYS A 1 188 ? -11.789 -5.112 3.953 1.00 79.69 188 LYS A C 1
ATOM 1452 O O . LYS A 1 188 ? -10.718 -4.838 3.417 1.00 79.69 188 LYS A O 1
ATOM 1457 N N . ASP A 1 189 ? -11.852 -5.732 5.129 1.00 81.12 189 ASP A N 1
ATOM 1458 C CA . ASP A 1 189 ? -10.649 -6.132 5.873 1.00 81.12 189 ASP A CA 1
ATOM 1459 C C . ASP A 1 189 ? -9.897 -7.258 5.157 1.00 81.12 189 ASP A C 1
ATOM 1461 O O . ASP A 1 189 ? -8.663 -7.272 5.113 1.00 81.12 189 ASP A O 1
ATOM 1465 N N . LEU A 1 190 ? -10.643 -8.198 4.566 1.00 84.12 190 LEU A N 1
ATOM 1466 C CA . LEU A 1 190 ? -10.070 -9.262 3.752 1.00 84.12 190 LEU A CA 1
ATOM 1467 C C . LEU A 1 190 ? -9.394 -8.699 2.495 1.00 84.12 190 LEU A C 1
ATOM 1469 O O . LEU A 1 190 ? -8.269 -9.091 2.190 1.00 84.12 190 LEU A O 1
ATOM 1473 N N . GLU A 1 191 ? -10.030 -7.745 1.811 1.00 84.19 191 GLU A N 1
ATOM 1474 C CA . GLU A 1 191 ? -9.424 -7.036 0.683 1.00 84.19 191 GLU A CA 1
ATOM 1475 C C . GLU A 1 191 ? -8.136 -6.312 1.093 1.00 84.19 191 GLU A C 1
ATOM 1477 O O . GLU A 1 191 ? -7.133 -6.426 0.393 1.00 84.19 191 GLU A O 1
ATOM 1482 N N . GLY A 1 192 ? -8.120 -5.625 2.239 1.00 80.88 192 GLY A N 1
ATOM 1483 C CA . GLY A 1 192 ? -6.912 -4.968 2.743 1.00 80.88 192 GLY A CA 1
ATOM 1484 C C . GLY A 1 192 ? -5.744 -5.944 2.924 1.00 80.88 192 GLY A C 1
ATOM 1485 O O . GLY A 1 192 ? -4.618 -5.656 2.518 1.00 80.88 192 GLY A O 1
ATOM 1486 N N . LYS A 1 193 ? -6.013 -7.144 3.457 1.00 81.25 193 LYS A N 1
ATOM 1487 C CA . LYS A 1 193 ? -5.010 -8.219 3.561 1.00 81.25 193 LYS A CA 1
ATOM 1488 C C . LYS A 1 193 ? -4.570 -8.736 2.187 1.00 81.25 193 LYS A C 1
ATOM 1490 O O . LYS A 1 193 ? -3.380 -8.952 1.985 1.00 81.25 193 LYS A O 1
ATOM 1495 N N . VAL A 1 194 ? -5.500 -8.907 1.242 1.00 85.06 194 VAL A N 1
ATOM 1496 C CA . VAL A 1 194 ? -5.206 -9.332 -0.141 1.00 85.06 194 VAL A CA 1
ATOM 1497 C C . VAL A 1 194 ? -4.327 -8.308 -0.869 1.00 85.06 194 VAL A C 1
ATOM 1499 O O . VAL A 1 194 ? -3.346 -8.684 -1.507 1.00 85.06 194 VAL A O 1
ATOM 1502 N N . LYS A 1 195 ? -4.631 -7.014 -0.742 1.00 82.50 195 LYS A N 1
ATOM 1503 C CA . LYS A 1 195 ? -3.822 -5.921 -1.300 1.00 82.50 195 LYS A CA 1
ATOM 1504 C C . LYS A 1 195 ? -2.432 -5.876 -0.680 1.00 82.50 195 LYS A C 1
ATOM 1506 O O . LYS A 1 195 ? -1.450 -5.792 -1.407 1.00 82.50 195 LYS A O 1
ATOM 1511 N N . SER A 1 196 ? -2.345 -6.046 0.638 1.00 74.00 196 SER A N 1
ATOM 1512 C CA . SER A 1 196 ? -1.063 -6.107 1.339 1.00 74.00 196 SER A CA 1
ATOM 1513 C C . SER A 1 196 ? -0.170 -7.244 0.826 1.00 74.00 196 SER A C 1
ATOM 1515 O O . SER A 1 196 ? 1.008 -7.001 0.576 1.00 74.00 196 SER A O 1
ATOM 1517 N N . VAL A 1 197 ? -0.708 -8.453 0.593 1.00 76.25 197 VAL A N 1
ATOM 1518 C CA . VAL A 1 197 ? 0.104 -9.560 0.043 1.00 76.25 197 VAL A CA 1
ATOM 1519 C C . VAL A 1 197 ? 0.447 -9.384 -1.438 1.00 76.25 197 VAL A C 1
ATOM 1521 O O . VAL A 1 197 ? 1.484 -9.866 -1.891 1.00 76.25 197 VAL A O 1
ATOM 1524 N N . LEU A 1 198 ? -0.393 -8.693 -2.211 1.00 72.12 198 LEU A N 1
ATOM 1525 C CA . LEU A 1 198 ? -0.087 -8.320 -3.595 1.00 72.12 198 LEU A CA 1
ATOM 1526 C C . LEU A 1 198 ? 1.066 -7.312 -3.664 1.00 72.12 198 LEU A C 1
ATOM 1528 O O . LEU A 1 198 ? 1.970 -7.466 -4.485 1.00 72.12 198 LEU A O 1
ATOM 1532 N N . GLU A 1 199 ? 1.075 -6.323 -2.777 1.00 71.81 199 GLU A N 1
ATOM 1533 C CA . GLU A 1 199 ? 2.165 -5.359 -2.670 1.00 71.81 199 GLU A CA 1
ATOM 1534 C C . GLU A 1 199 ? 3.451 -6.038 -2.180 1.00 71.81 199 GLU A C 1
ATOM 1536 O O . GLU A 1 199 ? 4.487 -5.928 -2.833 1.00 71.81 199 GLU A O 1
ATOM 1541 N N . SER A 1 200 ? 3.390 -6.830 -1.103 1.00 58.97 200 SER A N 1
ATOM 1542 C CA . SER A 1 200 ? 4.584 -7.467 -0.530 1.00 58.97 200 SER A CA 1
ATOM 1543 C C . SER A 1 200 ? 5.205 -8.523 -1.444 1.00 58.97 200 SER A C 1
ATOM 1545 O O . SER A 1 200 ? 6.425 -8.589 -1.572 1.00 58.97 200 SER A O 1
ATOM 1547 N N . ASN A 1 201 ? 4.386 -9.362 -2.089 1.00 63.72 201 ASN A N 1
ATOM 1548 C CA . ASN A 1 201 ? 4.893 -10.507 -2.852 1.00 63.72 201 ASN A CA 1
ATOM 1549 C C . ASN A 1 201 ? 5.115 -10.185 -4.332 1.00 63.72 201 ASN A C 1
ATOM 1551 O O . ASN A 1 201 ? 5.791 -10.946 -5.033 1.00 63.72 201 ASN A O 1
ATOM 1555 N N . ARG A 1 202 ? 4.473 -9.132 -4.852 1.00 63.53 202 ARG A N 1
ATOM 1556 C CA . ARG A 1 202 ? 4.480 -8.804 -6.286 1.00 63.53 202 ARG A CA 1
ATOM 1557 C C . ARG A 1 202 ? 4.730 -7.335 -6.600 1.00 63.53 202 ARG A C 1
ATOM 1559 O O . ARG A 1 202 ? 4.841 -7.018 -7.780 1.00 63.53 202 ARG A O 1
ATOM 1566 N N . GLY A 1 203 ? 4.827 -6.459 -5.601 1.00 61.78 203 GLY A N 1
ATOM 1567 C CA . GLY A 1 203 ? 4.971 -5.019 -5.817 1.00 61.78 203 GLY A CA 1
ATOM 1568 C C . GLY A 1 203 ? 3.765 -4.389 -6.518 1.00 61.78 203 GLY A C 1
ATOM 1569 O O . GLY A 1 203 ? 3.913 -3.337 -7.128 1.00 61.78 203 GLY A O 1
ATOM 1570 N N . ILE A 1 204 ? 2.596 -5.045 -6.493 1.00 69.19 204 ILE A N 1
ATOM 1571 C CA . ILE A 1 204 ? 1.379 -4.558 -7.154 1.00 69.19 204 ILE A CA 1
ATOM 1572 C C . ILE A 1 204 ? 0.667 -3.600 -6.203 1.00 69.19 204 ILE A C 1
ATOM 1574 O O . ILE A 1 204 ? 0.136 -4.019 -5.177 1.00 69.19 204 ILE A O 1
ATOM 1578 N N . THR A 1 205 ? 0.645 -2.323 -6.569 1.00 78.19 205 THR A N 1
ATOM 1579 C CA . THR A 1 205 ? 0.025 -1.245 -5.791 1.00 78.19 205 THR A CA 1
ATOM 1580 C C . THR A 1 205 ? -1.444 -1.039 -6.164 1.00 78.19 205 THR A C 1
ATOM 1582 O O . THR A 1 205 ? -1.919 -1.515 -7.198 1.00 78.19 205 THR A O 1
ATOM 1585 N N . ASP A 1 206 ? -2.174 -0.238 -5.383 1.00 76.00 206 ASP A N 1
ATOM 1586 C CA . ASP A 1 206 ? -3.538 0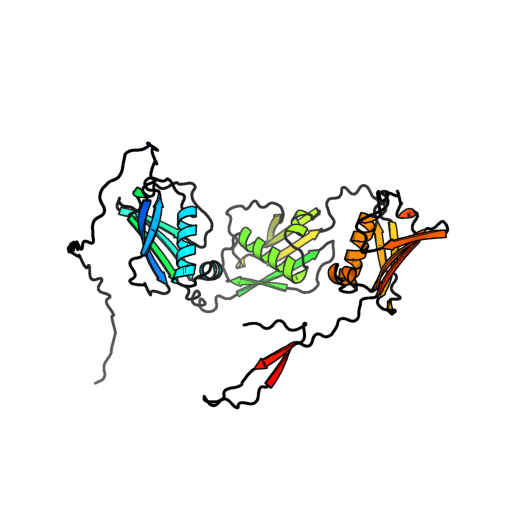.186 -5.732 1.00 76.00 206 ASP A CA 1
ATOM 1587 C C . ASP A 1 206 ? -3.621 0.869 -7.111 1.00 76.00 206 ASP A C 1
ATOM 1589 O O . ASP A 1 206 ? -4.626 0.741 -7.817 1.00 76.00 206 ASP A O 1
ATOM 1593 N N . VAL A 1 207 ? -2.561 1.572 -7.532 1.00 75.75 207 VAL A N 1
ATOM 1594 C CA . VAL A 1 207 ? -2.486 2.186 -8.867 1.00 75.75 207 VAL A CA 1
ATOM 1595 C C . VAL A 1 207 ? -2.442 1.108 -9.950 1.00 75.75 207 VAL A C 1
ATOM 1597 O O . VAL A 1 207 ? -3.174 1.204 -10.938 1.00 75.75 207 VAL A O 1
ATOM 1600 N N . ASP A 1 208 ? -1.650 0.056 -9.751 1.00 75.44 208 ASP A N 1
ATOM 1601 C CA . ASP A 1 208 ? -1.551 -1.064 -10.690 1.00 75.44 208 ASP A CA 1
ATOM 1602 C C . ASP A 1 208 ? -2.874 -1.826 -10.795 1.00 75.44 208 ASP A C 1
ATOM 1604 O O . ASP A 1 208 ? -3.307 -2.165 -11.898 1.00 75.44 208 ASP A O 1
ATOM 1608 N N . LEU A 1 209 ? -3.569 -2.029 -9.670 1.00 83.25 209 LEU A N 1
ATOM 1609 C CA . LEU A 1 209 ? -4.889 -2.665 -9.639 1.00 83.25 209 LEU A CA 1
ATOM 1610 C C . LEU A 1 209 ? -5.932 -1.845 -10.405 1.00 83.25 209 LEU A C 1
ATOM 1612 O O . LEU A 1 209 ? -6.678 -2.403 -11.213 1.00 83.25 209 LEU A O 1
ATOM 1616 N N . ARG A 1 210 ? -5.953 -0.517 -10.234 1.00 81.12 210 ARG A N 1
ATOM 1617 C CA . ARG A 1 210 ? -6.862 0.372 -10.984 1.00 81.12 210 ARG A CA 1
ATOM 1618 C C . ARG A 1 210 ? -6.612 0.327 -12.491 1.00 81.12 210 ARG A C 1
ATOM 1620 O O . ARG A 1 210 ? -7.564 0.377 -13.267 1.00 81.12 210 ARG A O 1
ATOM 1627 N N . LEU A 1 211 ? -5.347 0.226 -12.900 1.00 76.75 211 LEU A N 1
ATOM 1628 C CA . LEU A 1 211 ? -4.934 0.194 -14.307 1.00 76.75 211 LEU A CA 1
ATOM 1629 C C . LEU A 1 211 ? -4.972 -1.211 -14.931 1.00 76.75 211 LEU A C 1
ATOM 1631 O O . LEU A 1 211 ? -4.847 -1.339 -16.153 1.00 76.75 211 LEU A O 1
ATOM 1635 N N . SER A 1 212 ? -5.150 -2.251 -14.115 1.00 79.94 212 SER A N 1
ATOM 1636 C CA . SER A 1 212 ? -5.224 -3.645 -14.549 1.00 79.94 212 SER A CA 1
ATOM 1637 C C . SER A 1 212 ? -6.455 -3.910 -15.425 1.00 79.94 212 SER A C 1
ATOM 1639 O O . SER A 1 212 ? -7.520 -3.295 -15.262 1.00 79.94 212 SER A O 1
ATOM 1641 N N . LYS A 1 213 ? -6.333 -4.862 -16.356 1.00 83.56 213 LYS A N 1
ATOM 1642 C CA . LYS A 1 213 ? -7.483 -5.368 -17.116 1.00 83.56 213 LYS A CA 1
ATOM 1643 C C . LYS A 1 213 ? -8.447 -6.109 -16.201 1.00 83.56 213 LYS A C 1
ATOM 1645 O O . LYS A 1 213 ? -9.648 -5.867 -16.279 1.00 83.56 213 LYS A O 1
ATOM 1650 N N . GLN A 1 214 ? -7.924 -6.947 -15.310 1.00 84.75 214 GLN A N 1
ATOM 1651 C CA . GLN A 1 214 ? -8.698 -7.540 -14.225 1.00 84.75 214 GLN A CA 1
ATOM 1652 C C . GLN A 1 214 ? -7.875 -7.562 -12.941 1.00 84.75 214 GLN A C 1
ATOM 1654 O O . GLN A 1 214 ? -6.680 -7.853 -12.971 1.00 84.75 214 GLN A O 1
ATOM 1659 N N . ALA A 1 215 ? -8.541 -7.367 -11.812 1.00 90.06 215 ALA A N 1
ATOM 1660 C CA . ALA A 1 215 ? -7.984 -7.658 -10.505 1.00 90.06 215 ALA A CA 1
ATOM 1661 C C . ALA A 1 215 ? -9.105 -8.210 -9.635 1.00 90.06 215 ALA A C 1
ATOM 1663 O O . ALA A 1 215 ? -10.014 -7.485 -9.256 1.00 90.06 215 ALA A O 1
ATOM 1664 N N . LYS A 1 216 ? -9.070 -9.508 -9.351 1.00 93.38 216 LYS A N 1
ATOM 1665 C CA . LYS A 1 216 ? -10.099 -10.164 -8.545 1.00 93.38 216 LYS A CA 1
ATOM 1666 C C . LYS A 1 216 ? -9.485 -11.199 -7.630 1.00 93.38 216 LYS A C 1
ATOM 1668 O O . LYS A 1 216 ? -8.480 -11.821 -7.974 1.00 93.38 216 LYS A O 1
ATOM 1673 N N . TYR A 1 217 ? -10.119 -11.432 -6.493 1.00 91.75 217 TYR A N 1
ATOM 1674 C CA . TYR A 1 217 ? -9.821 -12.591 -5.667 1.00 91.75 217 TYR A CA 1
ATOM 1675 C C . TYR A 1 217 ? -11.064 -13.452 -5.496 1.00 91.75 217 TYR A C 1
ATOM 1677 O O . TYR A 1 217 ? -12.194 -12.972 -5.512 1.00 91.75 217 TYR A O 1
ATOM 1685 N N . THR A 1 218 ? -10.846 -14.756 -5.389 1.00 92.69 218 THR A N 1
ATOM 1686 C CA . THR A 1 218 ? -11.895 -15.740 -5.144 1.00 92.69 218 THR A CA 1
ATOM 1687 C C . THR A 1 218 ? -11.671 -16.358 -3.781 1.00 92.69 218 THR A C 1
ATOM 1689 O O . THR A 1 218 ? -10.621 -16.950 -3.539 1.00 92.69 218 THR A O 1
ATOM 1692 N N . VAL A 1 219 ? -12.659 -16.235 -2.906 1.00 93.00 219 VAL A N 1
ATOM 1693 C CA . VAL A 1 219 ? -12.715 -16.954 -1.636 1.00 93.00 219 VAL A CA 1
ATOM 1694 C C . VAL A 1 219 ? -13.400 -18.287 -1.903 1.00 93.00 219 VAL A C 1
ATOM 1696 O O . VAL A 1 219 ? -14.559 -18.315 -2.318 1.00 93.00 219 VAL A O 1
ATOM 1699 N N . ASN A 1 220 ? -12.679 -19.388 -1.705 1.00 92.25 220 ASN A N 1
ATOM 1700 C CA . ASN A 1 220 ? -13.239 -20.733 -1.745 1.00 92.25 220 ASN A CA 1
ATOM 1701 C C . ASN A 1 220 ? -13.596 -21.141 -0.316 1.00 92.25 220 ASN A C 1
ATOM 1703 O O . ASN A 1 220 ? -12.731 -21.106 0.561 1.00 92.25 220 ASN A O 1
ATOM 1707 N N . PHE A 1 221 ? -14.838 -21.548 -0.082 1.00 93.69 221 PHE A N 1
ATOM 1708 C CA . PHE A 1 221 ? -15.309 -21.984 1.230 1.00 93.69 221 PHE A CA 1
ATOM 1709 C C . PHE A 1 221 ? -15.219 -23.503 1.386 1.00 93.69 221 PHE A C 1
ATOM 1711 O O . PHE A 1 221 ? -15.203 -24.258 0.410 1.00 93.69 221 PHE A O 1
ATOM 1718 N N . LYS A 1 222 ? -15.161 -23.974 2.633 1.00 91.25 222 LYS A N 1
ATOM 1719 C CA . LYS A 1 222 ? -15.105 -25.408 2.959 1.00 91.25 222 LYS A CA 1
ATOM 1720 C C . LYS A 1 222 ? -16.371 -26.157 2.548 1.00 91.25 222 LYS A C 1
ATOM 1722 O O . LYS A 1 222 ? -16.274 -27.315 2.166 1.00 91.25 222 LYS A O 1
ATOM 1727 N N . ASN A 1 223 ? -17.517 -25.475 2.541 1.00 89.12 223 ASN A N 1
ATOM 1728 C CA . ASN A 1 223 ? -18.794 -26.001 2.049 1.00 89.12 223 ASN A CA 1
ATOM 1729 C C . ASN A 1 223 ? -18.877 -26.102 0.507 1.00 89.12 223 ASN A C 1
ATOM 1731 O O . ASN A 1 223 ? -19.931 -26.428 -0.024 1.00 89.12 223 ASN A O 1
ATOM 1735 N N . GLY A 1 224 ? -17.803 -25.775 -0.224 1.00 87.75 224 GLY A N 1
ATOM 1736 C CA . GLY A 1 224 ? -17.742 -25.854 -1.687 1.00 87.75 224 GLY A CA 1
ATOM 1737 C C . GLY A 1 224 ? -18.201 -24.593 -2.426 1.00 87.75 224 GLY A C 1
ATOM 1738 O O . GLY A 1 224 ? -17.896 -24.444 -3.611 1.00 87.75 224 GLY A O 1
ATOM 1739 N N . THR A 1 225 ? -18.864 -23.652 -1.746 1.00 93.06 225 THR A N 1
ATOM 1740 C CA . THR A 1 225 ? -19.270 -22.376 -2.355 1.00 93.06 225 THR A CA 1
ATOM 1741 C C . THR A 1 225 ? -18.067 -21.473 -2.639 1.00 93.06 225 THR A C 1
ATOM 1743 O O . THR A 1 225 ? -16.981 -21.628 -2.067 1.00 93.06 225 THR A O 1
ATOM 1746 N N . LYS A 1 226 ? -18.244 -20.516 -3.557 1.00 95.00 226 LYS A N 1
ATOM 1747 C CA . LYS A 1 226 ? -17.199 -19.565 -3.956 1.00 95.00 226 LYS A CA 1
ATOM 1748 C C . LYS A 1 226 ? -17.756 -18.153 -4.019 1.00 95.00 226 LYS A C 1
ATOM 1750 O O . LYS A 1 226 ? -18.864 -17.941 -4.505 1.00 95.00 226 LYS A O 1
ATOM 1755 N N . LYS A 1 227 ? -16.955 -17.180 -3.591 1.00 89.69 227 LYS A N 1
ATOM 1756 C CA . LYS A 1 227 ? -17.255 -15.755 -3.761 1.00 89.69 227 LYS A CA 1
ATOM 1757 C C . LYS A 1 227 ? -16.131 -15.092 -4.538 1.00 89.69 227 LYS A C 1
ATOM 1759 O O . LYS A 1 227 ? -14.976 -15.183 -4.134 1.00 89.69 227 LYS A O 1
ATOM 1764 N N . VAL A 1 228 ? -16.474 -14.427 -5.638 1.00 89.88 228 VAL A N 1
ATOM 1765 C CA . VAL A 1 228 ? -15.539 -13.620 -6.430 1.00 89.88 228 VAL A CA 1
ATOM 1766 C C . VAL A 1 228 ? -15.723 -12.160 -6.045 1.00 89.88 228 VAL A C 1
ATOM 1768 O O . VAL A 1 228 ? -16.848 -11.665 -6.030 1.00 89.88 228 VAL A O 1
ATOM 1771 N N . ILE A 1 229 ? -14.622 -11.496 -5.716 1.00 87.62 229 ILE A N 1
ATOM 1772 C CA . ILE A 1 229 ? -14.585 -10.088 -5.342 1.00 87.62 229 ILE A CA 1
ATOM 1773 C C . ILE A 1 229 ? -13.685 -9.366 -6.337 1.00 87.62 229 ILE A C 1
ATOM 1775 O O . ILE A 1 229 ? -12.554 -9.795 -6.584 1.00 87.62 229 ILE A O 1
ATOM 1779 N N . ASP A 1 230 ? -14.201 -8.283 -6.907 1.00 86.94 230 ASP A N 1
ATOM 1780 C CA . ASP A 1 230 ? -13.440 -7.378 -7.758 1.00 86.94 230 ASP A CA 1
ATOM 1781 C C . ASP A 1 230 ? -12.680 -6.373 -6.882 1.00 86.94 230 ASP A C 1
ATOM 1783 O O . ASP A 1 230 ? -13.276 -5.603 -6.136 1.00 86.94 230 ASP A O 1
ATOM 1787 N N . LEU A 1 231 ? -11.351 -6.370 -6.989 1.00 85.81 231 LEU A N 1
ATOM 1788 C CA . LEU A 1 231 ? -10.467 -5.453 -6.259 1.00 85.81 231 LEU A CA 1
ATOM 1789 C C . LEU A 1 231 ? -10.553 -4.012 -6.787 1.00 85.81 231 LEU A C 1
ATOM 1791 O O . LEU A 1 231 ? -9.945 -3.102 -6.218 1.00 85.81 231 LEU A O 1
ATOM 1795 N N . LYS A 1 232 ? -11.267 -3.802 -7.899 1.00 82.31 232 LYS A N 1
ATOM 1796 C CA . LYS A 1 232 ? -11.504 -2.495 -8.513 1.00 82.31 232 LYS A CA 1
ATOM 1797 C C . LYS A 1 232 ? -12.821 -1.868 -8.063 1.00 82.31 232 LYS A C 1
ATOM 1799 O O . LYS A 1 232 ? -12.957 -0.654 -8.192 1.00 82.31 232 LYS A O 1
ATOM 1804 N N . SER A 1 233 ? -13.790 -2.654 -7.581 1.00 67.94 233 SER A N 1
ATOM 1805 C CA . SER A 1 233 ? -15.181 -2.193 -7.509 1.00 67.94 233 SER A CA 1
ATOM 1806 C C . SER A 1 233 ? -15.496 -1.301 -6.314 1.00 67.94 233 SER A C 1
ATOM 1808 O O . SER A 1 233 ? -16.515 -0.628 -6.363 1.00 67.94 233 SER A O 1
ATOM 1810 N N . GLY A 1 234 ? -14.677 -1.249 -5.256 1.00 59.62 234 GLY A N 1
ATOM 1811 C CA . GLY A 1 234 ? -14.842 -0.332 -4.108 1.00 59.62 234 GLY A CA 1
ATOM 1812 C C . GLY A 1 234 ? -16.168 -0.438 -3.324 1.00 59.62 234 GLY A C 1
ATOM 1813 O O . GLY A 1 234 ? -16.328 0.225 -2.301 1.00 59.62 234 GLY A O 1
ATOM 1814 N N . ILE A 1 235 ? -17.105 -1.264 -3.791 1.00 54.69 235 ILE A N 1
ATOM 1815 C CA . ILE A 1 235 ? -18.447 -1.486 -3.262 1.00 54.69 235 ILE A CA 1
ATOM 1816 C C . ILE A 1 235 ? -18.426 -2.794 -2.476 1.00 54.69 235 ILE A C 1
ATOM 1818 O O . ILE A 1 235 ? -18.127 -3.853 -3.032 1.00 54.69 235 ILE A O 1
ATOM 1822 N N . TYR A 1 236 ? -18.782 -2.724 -1.194 1.00 57.75 236 TYR A N 1
ATOM 1823 C CA . TYR A 1 236 ? -18.827 -3.881 -0.303 1.00 57.75 236 TYR A CA 1
ATOM 1824 C C . TYR A 1 236 ? -20.224 -4.054 0.275 1.00 57.75 236 TYR A C 1
ATOM 1826 O O . TYR A 1 236 ? -20.833 -3.105 0.761 1.00 57.75 236 TYR A O 1
ATOM 1834 N N . THR A 1 237 ? -20.709 -5.291 0.279 1.00 56.50 237 THR A N 1
ATOM 1835 C CA . THR A 1 237 ? -21.875 -5.676 1.078 1.00 56.50 237 THR A CA 1
ATOM 1836 C C . THR A 1 237 ? -21.481 -5.730 2.554 1.00 56.50 237 THR A C 1
ATOM 1838 O O . THR A 1 237 ? -20.392 -6.217 2.858 1.00 56.50 237 THR A O 1
ATOM 1841 N N . ALA A 1 238 ? -22.373 -5.341 3.471 1.00 58.09 238 ALA A N 1
ATOM 1842 C CA . ALA A 1 238 ? -22.155 -5.412 4.926 1.00 58.09 238 ALA A CA 1
ATOM 1843 C C . ALA A 1 238 ? -21.980 -6.846 5.484 1.00 58.09 238 ALA A C 1
ATOM 1845 O O . ALA A 1 238 ? -21.783 -7.036 6.682 1.00 58.09 238 ALA A O 1
ATOM 1846 N N . ASN A 1 239 ? -22.043 -7.861 4.622 1.00 70.19 239 ASN A N 1
ATOM 1847 C CA . ASN A 1 239 ? -21.927 -9.264 4.989 1.00 70.19 239 ASN A CA 1
ATOM 1848 C C . ASN A 1 239 ? -20.539 -9.584 5.564 1.00 70.19 239 ASN A C 1
ATOM 1850 O O . ASN A 1 239 ? -19.508 -9.228 4.988 1.00 70.19 239 ASN A O 1
ATOM 1854 N N . LEU A 1 240 ? -20.529 -10.307 6.681 1.00 78.88 240 LEU A N 1
ATOM 1855 C CA . LEU A 1 240 ? -19.324 -10.803 7.339 1.00 78.88 240 LEU A CA 1
ATOM 1856 C C . LEU A 1 240 ? -19.037 -12.247 6.915 1.00 78.88 240 LEU A C 1
ATOM 1858 O O . LEU A 1 240 ? -19.947 -13.002 6.578 1.00 78.88 240 LEU A O 1
ATOM 1862 N N . ILE A 1 241 ? -17.763 -12.627 6.952 1.00 84.19 241 ILE A N 1
ATOM 1863 C CA . ILE A 1 241 ? -17.290 -13.987 6.686 1.00 84.19 241 ILE A CA 1
ATOM 1864 C C . ILE A 1 241 ? -16.618 -14.533 7.938 1.00 84.19 241 ILE A C 1
ATOM 1866 O O . ILE A 1 241 ? -15.748 -13.872 8.502 1.00 84.19 241 ILE A O 1
ATOM 1870 N N . ASN A 1 242 ? -16.936 -15.763 8.329 1.00 87.31 242 ASN A N 1
ATOM 1871 C CA . ASN A 1 242 ? -16.177 -16.458 9.358 1.00 87.31 242 ASN A CA 1
ATOM 1872 C C . ASN A 1 242 ? -14.863 -17.016 8.773 1.00 87.31 242 ASN A C 1
ATOM 1874 O O . ASN A 1 242 ? -14.858 -17.773 7.802 1.00 87.31 242 ASN A O 1
ATOM 1878 N N . SER A 1 243 ? -13.732 -16.663 9.386 1.00 84.69 243 SER A N 1
ATOM 1879 C CA . SER A 1 243 ? -12.380 -17.079 8.986 1.00 84.69 243 SER A CA 1
ATOM 1880 C C . SER A 1 243 ? -12.201 -18.594 8.883 1.00 84.69 243 SER A C 1
ATOM 1882 O O . SER A 1 243 ? -11.380 -19.073 8.103 1.00 84.69 243 SER A O 1
ATOM 1884 N N . SER A 1 244 ? -12.960 -19.354 9.672 1.00 88.56 244 SER A N 1
ATOM 1885 C CA . SER A 1 244 ? -12.847 -20.812 9.761 1.00 88.56 244 SER A CA 1
ATOM 1886 C C . SER A 1 244 ? -13.592 -21.538 8.650 1.00 88.56 244 SER A C 1
ATOM 1888 O O . SER A 1 244 ? -13.289 -22.707 8.403 1.00 88.56 244 SER A O 1
ATOM 1890 N N . ASP A 1 245 ? -14.472 -20.842 7.934 1.00 92.00 245 ASP A N 1
ATOM 1891 C CA . ASP A 1 245 ? -15.202 -21.381 6.786 1.00 92.00 245 ASP A CA 1
ATOM 1892 C C . ASP A 1 245 ? -14.405 -21.245 5.486 1.00 92.00 245 ASP A C 1
ATOM 1894 O O . ASP A 1 245 ? -14.730 -21.879 4.480 1.00 92.00 245 ASP A O 1
ATOM 1898 N N . ILE A 1 246 ? -13.333 -20.449 5.494 1.00 90.75 246 ILE A N 1
ATOM 1899 C CA . ILE A 1 246 ? -12.484 -20.235 4.327 1.00 90.75 246 ILE A CA 1
ATOM 1900 C C . ILE A 1 246 ? -11.578 -21.456 4.131 1.00 90.75 246 ILE A C 1
ATOM 1902 O O . ILE A 1 246 ? -10.851 -21.880 5.031 1.00 90.75 246 ILE A O 1
ATOM 1906 N N . LYS A 1 247 ? -11.619 -22.026 2.926 1.00 91.94 247 LYS A N 1
ATOM 1907 C CA . LYS A 1 247 ? -10.748 -23.121 2.487 1.00 91.94 247 LYS A CA 1
ATOM 1908 C C . LYS A 1 247 ? -9.474 -22.587 1.840 1.00 91.94 247 LYS A C 1
ATOM 1910 O O . LYS A 1 247 ? -8.391 -23.059 2.161 1.00 91.94 247 LYS A O 1
ATOM 1915 N N . SER A 1 248 ? -9.599 -21.635 0.918 1.00 90.19 248 SER A N 1
ATOM 1916 C CA . SER A 1 248 ? -8.456 -21.013 0.242 1.00 90.19 248 SER A CA 1
ATOM 1917 C C . SER A 1 248 ? -8.836 -19.700 -0.433 1.00 90.19 248 SER A C 1
ATOM 1919 O O . SER A 1 248 ? -10.016 -19.431 -0.671 1.00 90.19 248 SER A O 1
ATOM 1921 N N . ILE A 1 249 ? -7.831 -18.893 -0.772 1.00 89.62 249 ILE A N 1
ATOM 1922 C CA . ILE A 1 249 ? -8.011 -17.628 -1.491 1.00 89.62 249 ILE A CA 1
ATOM 1923 C C . ILE A 1 249 ? -7.175 -17.637 -2.772 1.00 89.62 249 ILE A C 1
ATOM 1925 O O . ILE A 1 249 ? -5.957 -17.763 -2.736 1.00 89.62 249 ILE A O 1
ATOM 1929 N N . ASN A 1 250 ? -7.820 -17.452 -3.919 1.00 89.38 250 ASN A N 1
ATOM 1930 C CA . ASN A 1 250 ? -7.132 -17.381 -5.207 1.00 89.38 250 ASN A CA 1
ATOM 1931 C C . ASN A 1 250 ? -7.163 -15.948 -5.725 1.00 89.38 250 ASN A C 1
ATOM 1933 O O . ASN A 1 250 ? -8.227 -15.435 -6.066 1.00 89.38 250 ASN A O 1
ATOM 1937 N N . ILE A 1 251 ? -6.001 -15.311 -5.792 1.00 88.81 251 ILE A N 1
ATOM 1938 C CA . ILE A 1 251 ? -5.832 -13.933 -6.243 1.00 88.81 251 ILE A CA 1
ATOM 1939 C C . ILE A 1 251 ? -5.374 -13.962 -7.700 1.00 88.81 251 ILE A C 1
ATOM 1941 O O . ILE A 1 251 ? -4.387 -14.617 -8.039 1.00 88.81 251 ILE A O 1
ATOM 1945 N N . ASN A 1 252 ? -6.089 -13.253 -8.570 1.00 89.88 252 ASN A N 1
ATOM 1946 C CA . ASN A 1 252 ? -5.793 -13.188 -9.994 1.00 89.88 252 ASN A CA 1
ATOM 1947 C C . ASN A 1 252 ? -5.783 -11.733 -10.471 1.00 89.88 252 ASN A C 1
ATOM 1949 O O . ASN A 1 252 ? -6.811 -11.049 -10.453 1.00 89.88 252 ASN A O 1
ATOM 1953 N N . VAL A 1 253 ? -4.612 -11.286 -10.920 1.00 86.62 253 VAL A N 1
ATOM 1954 C CA . VAL A 1 253 ? -4.395 -9.943 -11.457 1.00 86.62 253 VAL A CA 1
ATOM 1955 C C . VAL A 1 253 ? -3.827 -10.043 -12.872 1.00 86.62 253 VAL A C 1
ATOM 1957 O O . VAL A 1 253 ? -2.805 -10.681 -13.109 1.00 86.62 253 VAL A O 1
ATOM 1960 N N . ASP A 1 254 ? -4.475 -9.378 -13.822 1.00 85.31 254 ASP A N 1
ATOM 1961 C CA . ASP A 1 254 ? -3.966 -9.170 -15.177 1.00 85.31 254 ASP A CA 1
ATOM 1962 C C . ASP A 1 254 ? -3.556 -7.700 -15.313 1.00 85.31 254 ASP A C 1
ATOM 1964 O O . ASP A 1 254 ? -4.382 -6.824 -15.581 1.00 85.31 254 ASP A O 1
ATOM 1968 N N . THR A 1 255 ? -2.274 -7.417 -15.064 1.00 69.31 255 THR A N 1
ATOM 1969 C CA . THR A 1 255 ? -1.704 -6.064 -15.146 1.00 69.31 255 THR A CA 1
ATOM 1970 C C . THR A 1 255 ? -1.497 -5.603 -16.587 1.00 69.31 255 THR A C 1
ATOM 1972 O O . THR A 1 255 ? -1.176 -4.433 -16.813 1.00 69.31 255 THR A O 1
ATOM 1975 N N . LYS A 1 256 ? -1.720 -6.470 -17.589 1.00 66.00 256 LYS A N 1
ATOM 1976 C CA . LYS A 1 256 ? -1.823 -6.025 -18.982 1.00 66.00 256 LYS A CA 1
ATOM 1977 C C . LYS A 1 256 ? -3.022 -5.083 -19.041 1.00 66.00 256 LYS A C 1
ATOM 1979 O O . LYS A 1 256 ? -4.148 -5.521 -18.855 1.00 66.00 256 LYS A O 1
ATOM 1984 N N . LYS A 1 257 ? -2.782 -3.779 -19.219 1.00 54.88 257 LYS A N 1
ATOM 1985 C CA . LYS A 1 257 ? -3.829 -2.743 -19.293 1.00 54.88 257 LYS A CA 1
ATOM 1986 C C . LYS A 1 257 ? -5.003 -3.203 -20.164 1.00 54.88 257 LYS A C 1
ATOM 1988 O O . LYS A 1 257 ? -4.779 -3.865 -21.179 1.00 54.88 257 LYS A O 1
ATOM 1993 N N . HIS A 1 258 ? -6.223 -2.764 -19.838 1.00 41.25 258 HIS A N 1
ATOM 1994 C CA . HIS A 1 258 ? -7.349 -2.770 -20.780 1.00 41.25 258 HIS A CA 1
ATOM 1995 C C . HIS A 1 258 ? -7.056 -1.787 -21.927 1.00 41.25 258 HIS A C 1
ATOM 1997 O O . HIS A 1 258 ? -7.609 -0.697 -22.021 1.00 41.25 258 HIS A O 1
ATOM 2003 N N . ILE A 1 259 ? -6.105 -2.151 -22.778 1.00 40.81 259 ILE A N 1
ATOM 2004 C CA . ILE A 1 259 ? -6.016 -1.669 -24.141 1.00 40.81 259 ILE A CA 1
ATOM 2005 C C . ILE A 1 259 ? -6.863 -2.679 -24.893 1.00 40.81 259 ILE A C 1
ATOM 2007 O O . ILE A 1 259 ? -6.534 -3.866 -24.887 1.00 40.81 259 ILE A O 1
ATOM 2011 N N . GLU A 1 260 ? -7.974 -2.240 -25.480 1.00 34.38 260 GLU A N 1
ATOM 2012 C CA . GLU A 1 260 ? -8.642 -3.022 -26.514 1.00 34.38 260 GLU A CA 1
ATOM 2013 C C . GLU A 1 260 ? -7.565 -3.584 -27.442 1.00 34.38 260 GLU A C 1
ATOM 2015 O O . GLU A 1 260 ? -6.833 -2.839 -28.102 1.00 34.38 260 GLU A O 1
ATOM 2020 N N . ASN A 1 261 ? -7.411 -4.905 -27.427 1.00 34.00 261 ASN A N 1
ATOM 2021 C CA . ASN A 1 261 ? -6.441 -5.608 -28.245 1.00 34.00 261 ASN A CA 1
ATOM 2022 C C . ASN A 1 261 ? -6.933 -5.600 -29.699 1.00 34.00 261 ASN A C 1
ATOM 2024 O O . ASN A 1 261 ? -7.274 -6.629 -30.267 1.00 34.00 261 ASN A O 1
ATOM 2028 N N . LYS A 1 262 ? -6.917 -4.433 -30.347 1.00 36.78 262 LYS A N 1
ATOM 2029 C CA . LYS A 1 262 ? -6.589 -4.388 -31.768 1.00 36.78 262 LYS A CA 1
ATOM 2030 C C . LYS A 1 262 ? -5.080 -4.541 -31.836 1.00 36.78 262 LYS A C 1
ATOM 2032 O O . LYS A 1 262 ? -4.356 -3.593 -31.540 1.00 36.78 262 LYS A O 1
ATOM 2037 N N . ALA A 1 263 ? -4.636 -5.760 -32.137 1.00 41.34 263 ALA A N 1
ATOM 2038 C CA . ALA A 1 263 ? -3.245 -6.161 -32.307 1.00 41.34 263 ALA A CA 1
ATOM 2039 C C . ALA A 1 263 ? -2.374 -5.023 -32.873 1.00 41.34 263 ALA A C 1
ATOM 2041 O O . ALA A 1 263 ? -2.350 -4.767 -34.076 1.00 41.34 263 ALA A O 1
ATOM 2042 N N . LYS A 1 264 ? -1.647 -4.313 -32.005 1.00 45.62 264 LYS A N 1
ATOM 2043 C CA . LYS A 1 264 ? -0.625 -3.356 -32.429 1.00 45.62 264 LYS A CA 1
ATOM 2044 C C . LYS A 1 264 ? 0.715 -4.039 -32.263 1.00 45.62 264 LYS A C 1
ATOM 2046 O O . LYS A 1 264 ? 1.191 -4.222 -31.149 1.00 45.62 264 LYS A O 1
ATOM 2051 N N . ARG A 1 265 ? 1.296 -4.434 -33.398 1.00 48.47 265 ARG A N 1
ATOM 2052 C CA . ARG A 1 265 ? 2.686 -4.886 -33.511 1.00 48.47 265 ARG A CA 1
ATOM 2053 C C . ARG A 1 265 ? 3.575 -3.867 -32.782 1.00 48.47 265 ARG A C 1
ATOM 2055 O O . ARG A 1 265 ? 3.676 -2.720 -33.221 1.00 48.47 265 ARG A O 1
ATOM 2062 N N . ASN A 1 266 ? 4.144 -4.252 -31.643 1.00 60.81 266 ASN A N 1
ATOM 2063 C CA . ASN A 1 266 ? 5.141 -3.443 -30.947 1.00 60.81 266 ASN A CA 1
ATOM 2064 C C . ASN A 1 266 ? 6.503 -3.731 -31.587 1.00 60.81 266 ASN A C 1
ATOM 2066 O O . ASN A 1 266 ? 6.873 -4.893 -31.745 1.00 60.81 266 ASN A O 1
ATOM 2070 N N . TYR A 1 267 ? 7.234 -2.689 -31.973 1.00 70.56 267 TYR A N 1
ATOM 2071 C CA . TYR A 1 267 ? 8.585 -2.820 -32.507 1.00 70.56 267 TYR A CA 1
ATOM 2072 C C . TYR A 1 267 ? 9.570 -2.960 -31.358 1.00 70.56 267 TYR A C 1
ATOM 2074 O O . TYR A 1 267 ? 9.595 -2.123 -30.453 1.00 70.56 267 TYR A O 1
ATOM 2082 N N . GLN A 1 268 ? 10.376 -4.015 -31.416 1.00 76.56 268 GLN A N 1
ATOM 2083 C CA . GLN A 1 268 ? 11.497 -4.217 -30.514 1.00 76.56 268 GLN A CA 1
ATOM 2084 C C . GLN A 1 268 ? 12.740 -3.567 -31.111 1.00 76.56 268 GLN A C 1
ATOM 2086 O O . GLN A 1 268 ? 13.118 -3.859 -32.245 1.00 76.56 268 GLN A O 1
ATOM 2091 N N . VAL A 1 269 ? 13.350 -2.669 -30.348 1.00 77.88 269 VAL A N 1
ATOM 2092 C CA . VAL A 1 269 ? 14.575 -1.972 -30.725 1.00 77.88 269 VAL A CA 1
ATOM 2093 C C . VAL A 1 269 ? 15.666 -2.360 -29.732 1.00 77.88 269 VAL A C 1
ATOM 2095 O O . VAL A 1 269 ? 15.527 -2.045 -28.547 1.00 77.88 269 VAL A O 1
ATOM 2098 N N . PRO A 1 270 ? 16.749 -3.010 -30.178 1.00 81.88 270 PRO A N 1
ATOM 2099 C CA . PRO A 1 270 ? 17.838 -3.378 -29.289 1.00 81.88 270 PRO A CA 1
ATOM 2100 C C . PRO A 1 270 ? 18.569 -2.141 -28.770 1.00 81.88 270 PRO A C 1
ATOM 2102 O O . PRO A 1 270 ? 18.787 -1.175 -29.513 1.00 81.88 270 PRO A O 1
ATOM 2105 N N . TYR A 1 271 ? 18.986 -2.184 -27.507 1.00 83.81 271 TYR A N 1
ATOM 2106 C CA . TYR A 1 271 ? 19.832 -1.168 -26.900 1.00 83.81 271 TYR A CA 1
ATOM 2107 C C . TYR A 1 271 ? 21.025 -1.757 -26.148 1.00 83.81 271 TYR A C 1
ATOM 2109 O O . TYR A 1 271 ? 20.996 -2.896 -25.685 1.00 83.81 271 TYR A O 1
ATOM 2117 N N . SER A 1 272 ? 22.068 -0.945 -25.996 1.00 81.25 272 SER A N 1
ATOM 2118 C CA . SER A 1 272 ? 23.210 -1.221 -25.125 1.00 81.25 272 SER A CA 1
ATOM 2119 C C . SER A 1 272 ? 23.496 -0.032 -24.209 1.00 81.25 272 SER A C 1
ATOM 2121 O O . SER A 1 272 ? 23.175 1.116 -24.529 1.00 81.25 272 SER A O 1
ATOM 2123 N N . ILE A 1 273 ? 24.093 -0.307 -23.047 1.00 82.44 273 ILE A N 1
ATOM 2124 C CA . ILE A 1 273 ? 24.511 0.714 -22.083 1.00 82.44 273 ILE A CA 1
ATOM 2125 C C . ILE A 1 273 ? 26.023 0.614 -21.891 1.00 82.44 273 ILE A C 1
ATOM 2127 O O . ILE A 1 273 ? 26.538 -0.431 -21.491 1.00 82.44 273 ILE A O 1
ATOM 2131 N N . ASN A 1 274 ? 26.719 1.719 -22.138 1.00 84.38 274 ASN A N 1
ATOM 2132 C CA . ASN A 1 274 ? 28.104 1.943 -21.758 1.00 84.38 274 ASN A CA 1
ATOM 2133 C C . ASN A 1 274 ? 28.136 2.916 -20.574 1.00 84.38 274 ASN A C 1
ATOM 2135 O O . ASN A 1 274 ? 27.872 4.114 -20.722 1.00 84.38 274 ASN A O 1
ATOM 2139 N N . LEU A 1 275 ? 28.441 2.386 -19.391 1.00 82.06 275 LEU A N 1
ATOM 2140 C CA . LEU A 1 275 ? 28.554 3.155 -18.160 1.00 82.06 275 LEU A CA 1
ATOM 2141 C C . LEU A 1 275 ? 30.016 3.183 -17.719 1.00 82.06 275 LEU A C 1
ATOM 2143 O O . LEU A 1 275 ? 30.598 2.147 -17.417 1.00 82.06 275 LEU A O 1
ATOM 2147 N N . ASN A 1 276 ? 30.607 4.376 -17.652 1.00 81.31 276 ASN A N 1
ATOM 2148 C CA . ASN A 1 276 ? 31.987 4.588 -17.200 1.00 81.31 276 ASN A CA 1
ATOM 2149 C C . ASN A 1 276 ? 33.037 3.737 -17.944 1.00 81.31 276 ASN A C 1
ATOM 2151 O O . ASN A 1 276 ? 34.059 3.381 -17.368 1.00 81.31 276 ASN A O 1
ATOM 2155 N N . GLY A 1 277 ? 32.806 3.425 -19.223 1.00 71.62 277 GLY A N 1
ATOM 2156 C CA . GLY A 1 277 ? 33.700 2.585 -20.026 1.00 71.62 277 GLY A CA 1
ATOM 2157 C C . GLY A 1 277 ? 33.438 1.084 -19.890 1.00 71.62 277 GLY A C 1
ATOM 2158 O O . GLY A 1 277 ? 34.035 0.305 -20.622 1.00 71.62 277 GLY A O 1
ATOM 2159 N N . THR A 1 278 ? 32.524 0.669 -19.008 1.00 70.50 278 THR A N 1
ATOM 2160 C CA . THR A 1 278 ? 32.056 -0.717 -18.913 1.00 70.50 278 THR A CA 1
ATOM 2161 C C . THR A 1 278 ? 30.787 -0.872 -19.748 1.00 70.50 278 THR A C 1
ATOM 2163 O O . THR A 1 278 ? 29.759 -0.252 -19.460 1.00 70.50 278 THR A O 1
ATOM 2166 N N . SER A 1 279 ? 30.852 -1.691 -20.797 1.00 63.88 279 SER A N 1
ATOM 2167 C CA . SER A 1 279 ? 29.677 -2.090 -21.573 1.00 63.88 279 SER A CA 1
ATOM 2168 C C . SER A 1 279 ? 29.173 -3.445 -21.092 1.00 63.88 279 SER A C 1
ATOM 2170 O O . SER A 1 279 ? 29.960 -4.328 -20.762 1.00 63.88 279 SER A O 1
ATOM 2172 N N . THR A 1 280 ? 27.857 -3.624 -21.053 1.00 53.91 280 THR A N 1
ATOM 2173 C CA . THR A 1 280 ? 27.260 -4.951 -20.879 1.00 53.91 280 THR A CA 1
ATOM 2174 C C . THR A 1 280 ? 26.889 -5.540 -22.232 1.00 53.91 280 THR A C 1
ATOM 2176 O O . THR A 1 280 ? 26.137 -4.912 -22.973 1.00 53.91 280 THR A O 1
ATOM 2179 N N . ASN A 1 281 ? 27.329 -6.772 -22.497 1.00 49.44 281 ASN A N 1
ATOM 2180 C CA . ASN A 1 281 ? 27.040 -7.542 -23.718 1.00 49.44 281 ASN A CA 1
ATOM 2181 C C . ASN A 1 281 ? 25.579 -8.024 -23.843 1.00 49.44 281 ASN A C 1
ATOM 2183 O O . ASN A 1 281 ? 25.251 -8.775 -24.757 1.00 49.44 281 ASN A O 1
ATOM 2187 N N . ILE A 1 282 ? 24.687 -7.615 -22.937 1.00 49.41 282 ILE A N 1
ATOM 2188 C CA . ILE A 1 282 ? 23.274 -7.998 -22.974 1.00 49.41 282 ILE A CA 1
ATOM 2189 C C . ILE A 1 282 ? 22.528 -6.983 -23.848 1.00 49.41 282 ILE A C 1
ATOM 2191 O O . ILE A 1 282 ? 22.295 -5.848 -23.430 1.00 49.41 282 ILE A O 1
ATOM 2195 N N . LEU A 1 283 ? 22.178 -7.395 -25.070 1.00 55.47 283 LEU A N 1
ATOM 2196 C CA . LEU A 1 283 ? 21.263 -6.672 -25.955 1.00 55.47 283 LEU A CA 1
ATOM 2197 C C . LEU A 1 283 ? 19.837 -6.830 -25.417 1.00 55.47 283 LEU A C 1
ATOM 2199 O O . LEU A 1 283 ? 19.153 -7.811 -25.700 1.00 55.47 283 LEU A O 1
ATOM 2203 N N . SER A 1 284 ? 19.400 -5.864 -24.617 1.00 68.38 284 SER A N 1
ATOM 2204 C CA . SER A 1 284 ? 18.005 -5.755 -24.193 1.00 68.38 284 SER A CA 1
ATOM 2205 C C . SER A 1 284 ? 17.196 -5.009 -25.256 1.00 68.38 284 SER A C 1
ATOM 2207 O O . SER A 1 284 ? 17.731 -4.170 -25.978 1.00 68.38 284 SER A O 1
ATOM 2209 N N . ASN A 1 285 ? 15.894 -5.283 -25.352 1.00 75.19 285 ASN A N 1
ATOM 2210 C CA . ASN A 1 285 ? 15.017 -4.639 -26.331 1.00 75.19 285 ASN A CA 1
ATOM 2211 C C . ASN A 1 285 ? 14.084 -3.624 -25.662 1.00 75.19 285 ASN A C 1
ATOM 2213 O O . ASN A 1 285 ? 13.333 -3.955 -24.747 1.00 75.19 285 ASN A O 1
ATOM 2217 N N . LEU A 1 286 ? 14.066 -2.396 -26.178 1.00 75.12 286 LEU A N 1
ATOM 2218 C CA . LEU A 1 286 ? 13.020 -1.417 -25.899 1.00 75.12 286 LEU A CA 1
ATOM 2219 C C . LEU A 1 286 ? 11.816 -1.698 -26.803 1.00 75.12 286 LEU A C 1
ATOM 2221 O O . LEU A 1 286 ? 11.965 -1.861 -28.013 1.00 75.12 286 LEU A O 1
ATOM 2225 N N . SER A 1 287 ? 10.618 -1.748 -26.222 1.00 73.50 287 SER A N 1
ATOM 2226 C CA . SER A 1 287 ? 9.377 -1.968 -26.971 1.0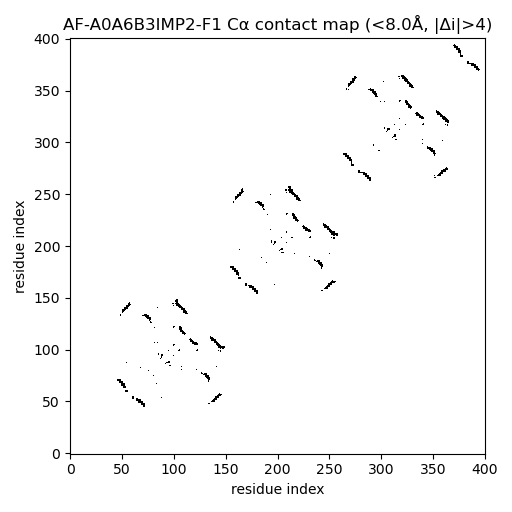0 73.50 287 SER A CA 1
ATOM 2227 C C . SER A 1 287 ? 8.643 -0.656 -27.224 1.00 73.50 287 SER A C 1
ATOM 2229 O O . SER A 1 287 ? 8.288 0.064 -26.290 1.00 73.50 287 SER A O 1
ATOM 2231 N N . PHE A 1 288 ? 8.349 -0.382 -28.493 1.00 70.50 288 PHE A N 1
ATOM 2232 C CA . PHE A 1 288 ? 7.634 0.816 -28.924 1.00 70.50 288 PHE A CA 1
ATOM 2233 C C . PHE A 1 288 ? 6.377 0.467 -29.709 1.00 70.50 288 PHE A C 1
ATOM 2235 O O . PHE A 1 288 ? 6.358 -0.464 -30.511 1.00 70.50 288 PHE A O 1
ATOM 2242 N N . SER A 1 289 ? 5.330 1.272 -29.542 1.00 65.94 289 SER A N 1
ATOM 2243 C CA . SER A 1 289 ? 4.166 1.203 -30.426 1.00 65.94 289 SER A CA 1
ATOM 2244 C C . SER A 1 289 ? 4.541 1.591 -31.862 1.00 65.94 289 SER A C 1
ATOM 2246 O O . SER A 1 289 ? 5.414 2.434 -32.049 1.00 65.94 289 SER A O 1
ATOM 2248 N N . ASN A 1 290 ? 3.800 1.106 -32.863 1.00 64.75 290 ASN A N 1
ATOM 2249 C CA . ASN A 1 290 ? 3.928 1.533 -34.269 1.00 64.75 290 ASN A CA 1
ATOM 2250 C C . ASN A 1 290 ? 3.554 3.015 -34.533 1.00 64.75 290 ASN A C 1
ATOM 2252 O O . ASN A 1 290 ? 3.493 3.458 -35.675 1.00 64.75 290 ASN A O 1
ATOM 2256 N N . LYS A 1 291 ? 3.244 3.803 -33.499 1.00 67.25 291 LYS A N 1
ATOM 2257 C CA . LYS A 1 291 ? 3.003 5.237 -33.680 1.00 67.25 291 LYS A CA 1
ATOM 2258 C C . LYS A 1 291 ? 4.342 5.955 -33.905 1.00 67.25 291 LYS A C 1
ATOM 2260 O O . LYS A 1 291 ? 5.289 5.657 -33.171 1.00 67.25 291 LYS A O 1
ATOM 2265 N N . PRO A 1 292 ? 4.428 6.906 -34.851 1.00 62.44 292 PRO A N 1
ATOM 2266 C CA . PRO A 1 292 ? 5.591 7.776 -34.949 1.00 62.44 292 PRO A CA 1
ATOM 2267 C C . PRO A 1 292 ? 5.832 8.485 -33.620 1.00 62.44 292 PRO A C 1
ATOM 2269 O O . PRO A 1 292 ? 4.898 8.944 -32.955 1.00 62.44 292 PRO A O 1
ATOM 2272 N N . TRP A 1 293 ? 7.095 8.594 -33.235 1.00 67.12 293 TRP A N 1
ATOM 2273 C CA . TRP A 1 293 ? 7.506 9.495 -32.176 1.00 67.12 293 TRP A CA 1
ATOM 2274 C C . TRP A 1 293 ? 7.357 10.916 -32.708 1.00 67.12 293 TRP A C 1
ATOM 2276 O O . TRP A 1 293 ? 7.995 11.275 -33.691 1.00 67.12 293 TRP A O 1
ATOM 2286 N N . THR A 1 294 ? 6.505 11.718 -32.074 1.00 53.56 294 THR A N 1
ATOM 2287 C CA . THR A 1 294 ? 6.332 13.141 -32.409 1.00 53.56 294 THR A CA 1
ATOM 2288 C C . THR A 1 294 ? 7.582 13.956 -32.068 1.00 53.56 294 THR A C 1
ATOM 2290 O O . THR A 1 294 ? 7.855 14.982 -32.684 1.00 53.56 294 THR A O 1
ATOM 2293 N N . ASN A 1 295 ? 8.360 13.482 -31.092 1.00 67.88 295 ASN A N 1
ATOM 2294 C CA . ASN A 1 295 ? 9.689 13.962 -30.741 1.00 67.88 295 ASN A CA 1
ATOM 2295 C C . ASN A 1 295 ? 10.436 12.896 -29.918 1.00 67.88 295 ASN A C 1
ATOM 2297 O O . ASN A 1 295 ? 9.892 11.858 -29.531 1.00 67.88 295 ASN A O 1
ATOM 2301 N N . TYR A 1 296 ? 11.684 13.195 -29.574 1.00 76.12 296 TYR A N 1
ATOM 2302 C CA . TYR A 1 296 ? 12.534 12.318 -28.772 1.00 76.12 296 TYR A CA 1
ATOM 2303 C C . TYR A 1 296 ? 12.237 12.310 -27.262 1.00 76.12 296 TYR A C 1
ATOM 2305 O O . TYR A 1 296 ? 12.931 11.615 -26.518 1.00 76.12 296 TYR A O 1
ATOM 2313 N N . LYS A 1 297 ? 11.221 13.036 -26.775 1.00 76.81 297 LYS A N 1
ATOM 2314 C CA . LYS A 1 297 ? 10.892 13.118 -25.340 1.00 76.81 297 LYS A CA 1
ATOM 2315 C C . LYS A 1 297 ? 10.534 11.746 -24.780 1.00 76.81 297 LYS A C 1
ATOM 2317 O O . LYS A 1 297 ? 11.109 11.327 -23.783 1.00 76.81 297 LYS A O 1
ATOM 2322 N N . ASN A 1 298 ? 9.648 11.019 -25.463 1.00 74.12 298 ASN A N 1
ATOM 2323 C CA . ASN A 1 298 ? 9.199 9.696 -25.021 1.00 74.12 298 ASN A CA 1
ATOM 2324 C C . ASN A 1 298 ? 10.348 8.683 -25.000 1.00 74.12 298 ASN A C 1
ATOM 2326 O O . ASN A 1 298 ? 10.488 7.938 -24.030 1.00 74.12 298 ASN A O 1
ATOM 2330 N N . LEU A 1 299 ? 11.199 8.697 -26.032 1.00 79.06 299 LEU A N 1
ATOM 2331 C CA . LEU A 1 299 ? 12.386 7.848 -26.073 1.00 79.06 299 LEU A CA 1
ATOM 2332 C C . LEU A 1 299 ? 13.352 8.194 -24.933 1.00 79.06 299 LEU A C 1
ATOM 2334 O O . LEU A 1 299 ? 13.812 7.311 -24.218 1.00 79.06 299 LEU A O 1
ATOM 2338 N N . THR A 1 300 ? 13.617 9.483 -24.723 1.00 83.62 300 THR A N 1
ATOM 2339 C CA . THR A 1 300 ? 14.525 9.950 -23.667 1.00 83.62 300 THR A CA 1
ATOM 2340 C C . THR A 1 300 ? 14.014 9.569 -22.279 1.00 83.62 300 THR A C 1
ATOM 2342 O O . THR A 1 300 ? 14.789 9.102 -21.449 1.00 83.62 300 THR A O 1
ATOM 2345 N N . SER A 1 301 ? 12.709 9.698 -22.027 1.00 81.38 301 SER A N 1
ATOM 2346 C CA . SER A 1 301 ? 12.084 9.250 -20.778 1.00 81.38 301 SER A CA 1
ATOM 2347 C C . SER A 1 301 ? 12.235 7.742 -20.560 1.00 81.38 301 SER A C 1
ATOM 2349 O O . SER A 1 301 ? 12.575 7.326 -19.454 1.00 81.38 301 SER A O 1
ATOM 2351 N N . GLN A 1 302 ? 12.043 6.921 -21.598 1.00 79.19 302 GLN A N 1
ATOM 2352 C CA . GLN A 1 302 ? 12.259 5.474 -21.492 1.00 79.19 302 GLN A CA 1
ATOM 2353 C C . GLN A 1 302 ? 13.728 5.121 -21.238 1.00 79.19 302 GLN A C 1
ATOM 2355 O O . GLN A 1 302 ? 14.010 4.298 -20.372 1.00 79.19 302 GLN A O 1
ATOM 2360 N N . ILE A 1 303 ? 14.668 5.783 -21.916 1.00 84.44 303 ILE A N 1
ATOM 2361 C CA . ILE A 1 303 ? 16.107 5.579 -21.696 1.00 84.44 303 ILE A CA 1
ATOM 2362 C C . ILE A 1 303 ? 16.505 5.953 -20.262 1.00 84.44 303 ILE A C 1
ATOM 2364 O O . ILE A 1 303 ? 17.231 5.204 -19.613 1.00 84.44 303 ILE A O 1
ATOM 2368 N N . LYS A 1 304 ? 15.996 7.069 -19.727 1.00 83.56 304 LYS A N 1
ATOM 2369 C CA . LYS A 1 304 ? 16.207 7.450 -18.320 1.00 83.56 304 LYS A CA 1
ATOM 2370 C C . LYS A 1 304 ? 15.647 6.407 -17.353 1.00 83.56 304 LYS A C 1
ATOM 2372 O O . LYS A 1 304 ? 16.298 6.084 -16.363 1.00 83.56 304 LYS A O 1
ATOM 2377 N N . SER A 1 305 ? 14.465 5.864 -17.645 1.00 78.88 305 SER A N 1
ATOM 2378 C CA . SER A 1 305 ? 13.862 4.797 -16.840 1.00 78.88 305 SER A CA 1
ATOM 2379 C C . SER A 1 305 ? 14.729 3.538 -16.829 1.00 78.88 305 SER A C 1
ATOM 2381 O O . SER A 1 305 ? 14.974 2.978 -15.764 1.00 78.88 305 SER A O 1
ATOM 2383 N N . VAL A 1 306 ? 15.230 3.128 -17.997 1.00 78.06 306 VAL A N 1
ATOM 2384 C CA . VAL A 1 306 ? 16.154 1.997 -18.148 1.00 78.06 306 VAL A CA 1
ATOM 2385 C C . VAL A 1 306 ? 17.454 2.235 -17.381 1.00 78.06 306 VAL A C 1
ATOM 2387 O O . VAL A 1 306 ? 17.885 1.370 -16.632 1.00 78.06 306 VAL A O 1
ATOM 2390 N N . LEU A 1 307 ? 18.057 3.421 -17.482 1.00 76.44 307 LEU A N 1
ATOM 2391 C CA . LEU A 1 307 ? 19.273 3.758 -16.734 1.00 76.44 307 LEU A CA 1
ATOM 2392 C C . LEU A 1 307 ? 19.070 3.714 -15.211 1.00 76.44 307 LEU A C 1
ATOM 2394 O O . LEU A 1 307 ? 19.954 3.252 -14.484 1.00 76.44 307 LEU A O 1
ATOM 2398 N N . LYS A 1 308 ? 17.906 4.156 -14.725 1.00 78.31 308 LYS A N 1
ATOM 2399 C CA . LYS A 1 308 ? 17.551 4.084 -13.304 1.00 78.31 308 LYS A CA 1
ATOM 2400 C C . LYS A 1 308 ? 17.356 2.640 -12.844 1.00 78.31 308 LYS A C 1
ATOM 2402 O O . LYS A 1 308 ? 17.874 2.277 -11.795 1.00 78.31 308 LYS A O 1
ATOM 2407 N N . HIS A 1 309 ? 16.625 1.838 -13.612 1.00 74.12 309 HIS A N 1
ATOM 2408 C CA . HIS A 1 309 ? 16.303 0.458 -13.254 1.00 74.12 309 HIS A CA 1
ATOM 2409 C C . HIS A 1 309 ? 17.518 -0.474 -13.381 1.00 74.12 309 HIS A C 1
ATOM 2411 O O . HIS A 1 309 ? 17.886 -1.145 -12.423 1.00 74.12 309 HIS A O 1
ATOM 2417 N N . ASP A 1 310 ? 18.189 -0.465 -14.534 1.00 67.69 310 ASP A N 1
ATOM 2418 C CA . ASP A 1 310 ? 19.246 -1.429 -14.853 1.00 67.69 310 ASP A CA 1
ATOM 2419 C C . ASP A 1 310 ? 20.592 -1.054 -14.219 1.00 67.69 310 ASP A C 1
ATOM 2421 O O . ASP A 1 310 ? 21.464 -1.910 -14.050 1.00 67.69 310 ASP A O 1
ATOM 2425 N N . ARG A 1 311 ? 20.816 0.234 -13.928 1.00 69.56 311 ARG A N 1
ATOM 2426 C CA . ARG A 1 311 ? 22.122 0.749 -13.475 1.00 69.56 311 ARG A CA 1
ATOM 2427 C C . ARG A 1 311 ? 22.051 1.684 -12.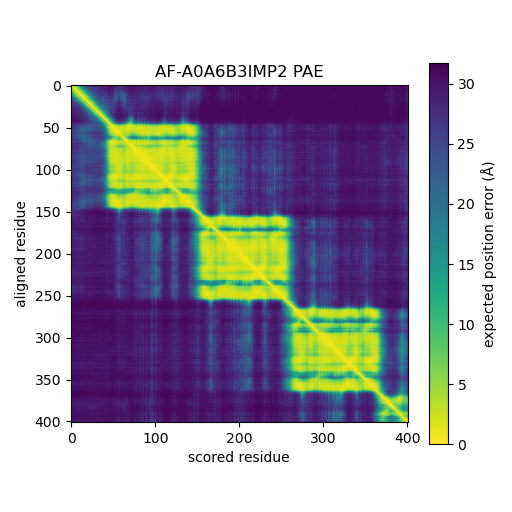266 1.00 69.56 311 ARG A C 1
ATOM 2429 O O . ARG A 1 311 ? 23.090 2.187 -11.847 1.00 69.56 311 ARG A O 1
ATOM 2436 N N . GLY A 1 312 ? 20.868 1.934 -11.701 1.00 71.56 312 GLY A N 1
ATOM 2437 C CA . GLY A 1 312 ? 20.712 2.808 -10.533 1.00 71.56 312 GLY A CA 1
ATOM 2438 C C . GLY A 1 312 ? 21.046 4.283 -10.792 1.00 71.56 312 GLY A C 1
ATOM 2439 O O . GLY A 1 312 ? 21.273 5.024 -9.839 1.00 71.56 312 GLY A O 1
ATOM 2440 N N . ILE A 1 313 ? 21.113 4.720 -12.055 1.00 75.62 313 ILE A N 1
ATOM 2441 C CA . ILE A 1 313 ? 21.486 6.093 -12.420 1.00 75.62 313 ILE A CA 1
ATOM 2442 C C . ILE A 1 313 ? 20.248 6.991 -12.357 1.00 75.62 313 ILE A C 1
ATOM 2444 O O . ILE A 1 313 ? 19.314 6.844 -13.146 1.00 75.62 313 ILE A O 1
ATOM 2448 N N . SER A 1 314 ? 20.234 7.932 -11.414 1.00 80.75 314 SER A N 1
ATOM 2449 C CA . SER A 1 314 ? 19.138 8.889 -11.243 1.00 80.75 314 SER A CA 1
ATOM 2450 C C . SER A 1 314 ? 19.258 10.094 -12.184 1.00 80.75 314 SER A C 1
ATOM 2452 O O . SER A 1 314 ? 20.314 10.362 -12.757 1.00 80.75 314 SER A O 1
ATOM 2454 N N . GLU A 1 315 ? 18.189 10.890 -12.308 1.00 79.56 315 GLU A N 1
ATOM 2455 C CA . GLU A 1 315 ? 18.260 12.169 -13.033 1.00 79.56 315 GLU A CA 1
ATOM 2456 C C . GLU A 1 315 ? 19.292 13.131 -12.427 1.00 79.56 315 GLU A C 1
ATOM 2458 O O . GLU A 1 315 ? 19.933 13.887 -13.157 1.00 79.56 315 GLU A O 1
ATOM 2463 N N . GLN A 1 316 ? 19.498 13.062 -11.108 1.00 79.81 316 GLN A N 1
ATOM 2464 C CA . GLN A 1 316 ? 20.525 13.835 -10.418 1.00 79.81 316 GLN A CA 1
ATOM 2465 C C . GLN A 1 316 ? 21.930 13.376 -10.830 1.00 79.81 316 GLN A C 1
ATOM 2467 O O . GLN A 1 316 ? 22.783 14.214 -11.103 1.00 79.81 316 GLN A O 1
ATOM 2472 N N . ASP A 1 317 ? 22.173 12.064 -10.947 1.00 79.62 317 ASP A N 1
ATOM 2473 C CA . ASP A 1 317 ? 23.460 11.544 -11.432 1.00 79.62 317 ASP A CA 1
ATOM 2474 C C . ASP A 1 317 ? 23.721 11.968 -12.889 1.00 79.62 317 ASP A C 1
ATOM 2476 O O . ASP A 1 317 ? 24.851 12.311 -13.239 1.00 79.62 317 ASP A O 1
ATOM 2480 N N . LEU A 1 318 ? 22.680 11.997 -13.732 1.00 84.00 318 LEU A N 1
ATOM 2481 C CA . LEU A 1 318 ? 22.779 12.465 -15.119 1.00 84.00 318 LEU A CA 1
ATOM 2482 C C . LEU A 1 318 ? 23.112 13.959 -15.196 1.00 84.00 318 LEU A C 1
ATOM 2484 O O . LEU A 1 318 ? 23.985 14.339 -15.976 1.00 84.00 318 LEU A O 1
ATOM 2488 N N . LYS A 1 319 ? 22.500 14.795 -14.345 1.00 83.12 319 LYS A N 1
ATOM 2489 C CA . LYS A 1 319 ? 22.742 16.249 -14.288 1.00 83.12 319 LYS A CA 1
ATOM 2490 C C . LYS A 1 319 ? 24.221 16.605 -14.098 1.00 83.12 319 LYS A C 1
ATOM 2492 O O . LYS A 1 319 ? 24.683 17.574 -14.691 1.00 83.12 319 LYS A O 1
ATOM 2497 N N . TYR A 1 320 ? 24.954 15.819 -13.308 1.00 79.38 320 TYR A N 1
ATOM 2498 C CA . TYR A 1 320 ? 26.379 16.034 -13.013 1.00 79.38 320 TYR A CA 1
ATOM 2499 C C . TYR A 1 320 ? 27.312 15.065 -13.756 1.00 79.38 320 TYR A C 1
ATOM 2501 O O . TYR A 1 320 ? 28.496 14.944 -13.426 1.00 79.38 320 TYR A O 1
ATOM 2509 N N . ALA A 1 321 ? 26.802 14.337 -14.750 1.00 81.81 321 ALA A N 1
ATOM 2510 C CA . ALA A 1 321 ? 27.617 13.436 -15.547 1.00 81.81 321 ALA A CA 1
ATOM 2511 C C . ALA A 1 321 ? 28.561 14.221 -16.472 1.00 81.81 321 ALA A C 1
ATOM 2513 O O . ALA A 1 321 ? 28.162 15.181 -17.127 1.00 81.81 321 ALA A O 1
ATOM 2514 N N . LYS A 1 322 ? 29.810 13.755 -16.594 1.00 85.25 322 LYS A N 1
ATOM 2515 C CA . LYS A 1 322 ? 30.792 14.284 -17.557 1.00 85.25 322 LYS A CA 1
ATOM 2516 C C . LYS A 1 322 ? 30.346 14.048 -19.004 1.00 85.25 322 LYS A C 1
ATOM 2518 O O . LYS A 1 322 ? 30.682 14.828 -19.887 1.00 85.25 322 LYS A O 1
ATOM 2523 N N . LYS A 1 323 ? 29.635 12.942 -19.257 1.00 88.00 323 LYS A N 1
ATOM 2524 C CA . LYS A 1 323 ? 28.985 12.619 -20.539 1.00 88.00 323 LYS A CA 1
ATOM 2525 C C . LYS A 1 323 ? 27.660 11.915 -20.255 1.00 88.00 323 LYS A C 1
ATOM 2527 O O . LYS A 1 323 ? 27.651 10.986 -19.453 1.00 88.00 323 LYS A O 1
ATOM 2532 N N . ALA A 1 324 ? 26.575 12.322 -20.907 1.00 90.06 324 ALA A N 1
ATOM 2533 C CA . ALA A 1 324 ? 25.276 11.660 -20.793 1.00 90.06 324 ALA A CA 1
ATOM 2534 C C . ALA A 1 324 ? 24.465 11.857 -22.078 1.00 90.06 324 ALA A C 1
ATOM 2536 O O . ALA A 1 324 ? 23.740 12.839 -22.232 1.00 90.06 324 ALA A O 1
ATOM 2537 N N . TYR A 1 325 ? 24.591 10.914 -23.005 1.00 91.62 325 TYR A N 1
ATOM 2538 C CA . TYR A 1 325 ? 23.900 10.952 -24.290 1.00 91.62 325 TYR A CA 1
ATOM 2539 C C . TYR A 1 325 ? 23.514 9.547 -24.745 1.00 91.62 325 TYR A C 1
ATOM 2541 O O . TYR A 1 325 ? 23.997 8.548 -24.216 1.00 91.62 325 TYR A O 1
ATOM 2549 N N . TYR A 1 326 ? 22.657 9.471 -25.754 1.00 90.56 326 TYR A N 1
ATOM 2550 C CA . TYR A 1 326 ? 22.396 8.240 -26.483 1.00 90.56 326 TYR A CA 1
ATOM 2551 C C . TYR A 1 326 ? 22.453 8.478 -27.988 1.00 90.56 326 TYR A C 1
ATOM 2553 O O . TYR A 1 326 ? 22.130 9.562 -28.475 1.00 90.56 326 TYR A O 1
ATOM 2561 N N . THR A 1 327 ? 22.857 7.448 -28.719 1.00 90.25 327 THR A N 1
ATOM 2562 C CA . THR A 1 327 ? 22.916 7.431 -30.176 1.00 90.25 327 THR A CA 1
ATOM 2563 C C . THR A 1 327 ? 21.849 6.489 -30.706 1.00 90.25 327 THR A C 1
ATOM 2565 O O . THR A 1 327 ? 21.810 5.315 -30.348 1.00 90.25 327 THR A O 1
ATOM 2568 N N . VAL A 1 328 ? 20.988 6.997 -31.580 1.00 89.38 328 VAL A N 1
ATOM 2569 C CA . VAL A 1 328 ? 20.017 6.208 -32.338 1.00 89.38 328 VAL A CA 1
ATOM 2570 C C . VAL A 1 328 ? 20.622 5.906 -33.701 1.00 89.38 328 VAL A C 1
ATOM 2572 O O . VAL A 1 328 ? 20.938 6.831 -34.450 1.00 89.38 328 VAL A O 1
ATOM 2575 N N . TYR A 1 329 ? 20.773 4.625 -34.021 1.00 88.31 329 TYR A N 1
ATOM 2576 C CA . TYR A 1 329 ? 21.196 4.157 -35.337 1.00 88.31 329 TYR A CA 1
ATOM 2577 C C . TYR A 1 329 ? 19.966 3.744 -36.130 1.00 88.31 329 TYR A C 1
ATOM 2579 O O . TYR A 1 329 ? 19.171 2.928 -35.661 1.00 88.31 329 TYR A O 1
ATOM 2587 N N . PHE A 1 330 ? 19.816 4.282 -37.330 1.00 89.38 330 PHE A N 1
ATOM 2588 C CA . PHE A 1 330 ? 18.705 3.994 -38.224 1.00 89.38 330 PHE A CA 1
ATOM 2589 C C . PHE A 1 330 ? 19.057 2.875 -39.202 1.00 89.38 330 PHE A C 1
ATOM 2591 O O . PHE A 1 330 ? 20.223 2.623 -39.509 1.00 89.38 330 PHE A O 1
ATOM 2598 N N . LYS A 1 331 ? 18.034 2.184 -39.706 1.00 86.44 331 LYS A N 1
ATOM 2599 C CA . LYS A 1 331 ? 18.201 1.107 -40.692 1.00 86.44 331 LYS A CA 1
ATOM 2600 C C . LYS A 1 331 ? 18.736 1.612 -42.032 1.00 86.44 331 LYS A C 1
ATOM 2602 O O . LYS A 1 331 ? 19.427 0.865 -42.709 1.00 86.44 331 LYS A O 1
ATOM 2607 N N . ASN A 1 332 ? 18.486 2.879 -42.364 1.00 86.88 332 ASN A N 1
ATOM 2608 C CA . ASN A 1 332 ? 19.030 3.546 -43.549 1.00 86.88 332 ASN A CA 1
ATOM 2609 C C . ASN A 1 332 ? 20.507 3.975 -43.403 1.00 86.88 332 ASN A C 1
ATOM 2611 O O . ASN A 1 332 ? 21.009 4.710 -44.244 1.00 86.88 332 ASN A O 1
ATOM 2615 N N . GLY A 1 333 ? 21.191 3.586 -42.320 1.00 84.00 333 GLY A N 1
ATOM 2616 C CA . GLY A 1 333 ? 22.590 3.947 -42.063 1.00 84.00 333 GLY A CA 1
ATOM 2617 C C . GLY A 1 333 ? 22.790 5.302 -41.377 1.00 84.00 333 GLY A C 1
ATOM 2618 O O . GLY A 1 333 ? 23.886 5.582 -40.893 1.00 84.00 333 GLY A O 1
ATOM 2619 N N . GLY A 1 334 ? 21.744 6.124 -41.252 1.00 88.81 334 GLY A N 1
ATOM 2620 C CA . GLY A 1 334 ? 21.805 7.379 -40.509 1.00 88.81 334 GLY A CA 1
ATOM 2621 C C . GLY A 1 334 ? 22.035 7.166 -39.009 1.00 88.81 334 GLY A C 1
ATOM 2622 O O . GLY A 1 334 ? 21.659 6.140 -38.435 1.00 88.81 334 GLY A O 1
ATOM 2623 N N . LYS A 1 335 ? 22.596 8.174 -38.335 1.00 91.69 335 LYS A N 1
ATOM 2624 C CA . LYS A 1 335 ? 22.728 8.197 -36.871 1.00 91.69 335 LYS A CA 1
ATOM 2625 C C . LYS A 1 335 ? 22.328 9.549 -36.299 1.00 91.69 335 LYS A C 1
ATOM 2627 O O . LYS A 1 335 ? 22.555 10.580 -36.928 1.00 91.69 335 LYS A O 1
ATOM 2632 N N . ARG A 1 336 ? 21.763 9.556 -35.093 1.00 87.44 336 ARG A N 1
ATOM 2633 C CA . ARG A 1 336 ? 21.474 10.786 -34.340 1.00 87.44 336 ARG A CA 1
ATOM 2634 C C . ARG A 1 336 ? 21.879 10.656 -32.885 1.00 87.44 336 ARG A C 1
ATOM 2636 O O . ARG A 1 336 ? 21.584 9.647 -32.255 1.00 87.44 336 ARG A O 1
ATOM 2643 N N . ILE A 1 337 ? 22.528 11.692 -32.366 1.00 89.31 337 ILE A N 1
ATOM 2644 C CA . ILE A 1 337 ? 23.033 11.753 -30.993 1.00 89.31 337 ILE A CA 1
ATOM 2645 C C . ILE A 1 337 ? 22.170 12.735 -30.208 1.00 89.31 337 ILE A C 1
ATOM 2647 O O . ILE A 1 337 ? 21.951 13.861 -30.650 1.00 89.31 337 ILE A O 1
ATOM 2651 N N . LEU A 1 338 ? 21.682 12.306 -29.048 1.00 87.69 338 LEU A N 1
ATOM 2652 C CA . LEU A 1 338 ? 20.800 13.086 -28.191 1.00 87.69 338 LEU A CA 1
ATOM 2653 C C . LEU A 1 338 ? 21.327 13.136 -26.764 1.00 87.69 338 LEU A C 1
ATOM 2655 O O . LEU A 1 338 ? 21.634 12.111 -26.159 1.00 87.69 338 LEU A O 1
ATOM 2659 N N . GLN A 1 339 ? 21.399 14.345 -26.215 1.00 87.94 339 GLN A N 1
ATOM 2660 C CA . GLN A 1 339 ? 21.820 14.574 -24.837 1.00 87.94 339 GLN A CA 1
ATOM 2661 C C . GLN A 1 339 ? 20.688 14.204 -23.871 1.00 87.94 339 GLN A C 1
ATOM 2663 O O . GLN A 1 339 ? 19.571 14.703 -23.998 1.00 87.94 339 GLN A O 1
ATOM 2668 N N . LEU A 1 340 ? 20.989 13.386 -22.860 1.00 85.44 340 LEU A N 1
ATOM 2669 C CA . LEU A 1 340 ? 20.028 12.984 -21.821 1.00 85.44 340 LEU A CA 1
ATOM 2670 C C . LEU A 1 340 ? 19.667 14.135 -20.868 1.00 85.44 340 LEU A C 1
ATOM 2672 O O . LEU A 1 340 ? 18.628 14.091 -20.204 1.00 85.44 340 LEU A O 1
ATOM 2676 N N . ASN A 1 341 ? 20.516 15.163 -20.831 1.00 75.06 341 ASN A N 1
ATOM 2677 C CA . ASN A 1 341 ? 20.379 16.339 -19.974 1.00 75.06 341 ASN A CA 1
ATOM 2678 C C . ASN A 1 341 ? 19.692 17.520 -20.677 1.00 75.06 341 ASN A C 1
ATOM 2680 O O . ASN A 1 341 ? 19.451 18.548 -20.046 1.00 75.06 341 ASN A O 1
ATOM 2684 N N . SER A 1 342 ? 19.386 17.399 -21.974 1.00 69.06 342 SER A N 1
ATOM 2685 C CA . SER A 1 342 ? 18.719 18.472 -22.712 1.00 69.06 342 SER A CA 1
ATOM 2686 C C . SER A 1 342 ? 17.240 18.560 -22.333 1.00 69.06 342 SER A C 1
ATOM 2688 O O . SER A 1 342 ? 16.543 17.549 -22.238 1.00 69.06 342 SER A O 1
ATOM 2690 N N . LYS A 1 343 ? 16.745 19.789 -22.160 1.00 63.72 343 LYS A N 1
ATOM 2691 C CA . LYS A 1 343 ? 15.305 20.085 -22.057 1.00 63.72 343 LYS A CA 1
ATOM 2692 C C . LYS A 1 343 ? 14.667 20.359 -23.424 1.00 63.72 343 LYS A C 1
ATOM 2694 O O . LYS A 1 343 ? 13.445 20.332 -23.538 1.00 63.72 343 LYS A O 1
ATOM 2699 N N . ASN A 1 344 ? 15.493 20.566 -24.449 1.00 60.56 344 ASN A N 1
ATOM 2700 C CA . ASN A 1 344 ? 15.072 20.914 -25.798 1.00 60.56 344 ASN A CA 1
ATOM 2701 C C . ASN A 1 344 ? 15.177 19.678 -26.694 1.00 60.56 344 ASN A C 1
ATOM 2703 O O . ASN A 1 344 ? 16.276 19.197 -26.982 1.00 60.56 344 ASN A O 1
ATOM 2707 N N . TYR A 1 345 ? 14.023 19.161 -27.116 1.00 62.53 345 TYR A N 1
ATOM 2708 C CA . TYR A 1 345 ? 13.922 18.059 -28.068 1.00 62.53 345 TYR A CA 1
ATOM 2709 C C . TYR A 1 345 ? 13.523 18.632 -29.423 1.00 62.53 345 TYR A C 1
ATOM 2711 O O . TYR A 1 345 ? 12.449 19.216 -29.548 1.00 62.53 345 TYR A O 1
ATOM 2719 N N . THR A 1 346 ? 14.367 18.463 -30.439 1.00 58.38 346 THR A N 1
ATOM 2720 C CA . THR A 1 346 ? 14.014 18.859 -31.805 1.00 58.38 346 THR A CA 1
ATOM 2721 C C . THR A 1 346 ? 12.839 18.015 -32.297 1.00 58.38 346 THR A C 1
ATOM 2723 O O . THR A 1 346 ? 12.863 16.782 -32.204 1.00 58.38 346 THR A O 1
ATOM 2726 N N . ALA A 1 347 ? 11.798 18.677 -32.807 1.00 51.62 347 ALA A N 1
ATOM 2727 C CA . ALA A 1 347 ? 10.653 18.013 -33.416 1.00 51.62 347 ALA A CA 1
ATOM 2728 C C . ALA A 1 347 ? 11.124 17.294 -34.684 1.00 51.62 347 ALA A C 1
ATOM 2730 O O . ALA A 1 347 ? 11.502 17.917 -35.668 1.00 51.62 347 ALA A O 1
ATOM 2731 N N . ASN A 1 348 ? 11.174 15.969 -34.630 1.00 61.19 348 ASN A N 1
ATOM 2732 C CA . ASN A 1 348 ? 11.435 15.124 -35.782 1.00 61.19 348 ASN A CA 1
ATOM 2733 C C . ASN A 1 348 ? 10.532 13.906 -35.638 1.00 61.19 348 ASN A C 1
ATOM 2735 O O . ASN A 1 348 ? 10.613 13.211 -34.621 1.00 61.19 348 ASN A O 1
ATOM 2739 N N . LEU A 1 349 ? 9.684 13.663 -36.639 1.00 56.91 349 LEU A N 1
ATOM 2740 C CA . LEU A 1 349 ? 8.888 12.446 -36.687 1.00 56.91 349 LEU A CA 1
ATOM 2741 C C . LEU A 1 349 ? 9.814 11.265 -36.971 1.00 56.91 349 LEU A C 1
ATOM 2743 O O . LEU A 1 349 ? 10.363 11.141 -38.061 1.00 56.91 349 LEU A O 1
ATOM 2747 N N . VAL A 1 350 ? 9.996 10.400 -35.978 1.00 68.19 350 VAL A N 1
ATOM 2748 C CA . VAL A 1 350 ? 10.817 9.191 -36.098 1.00 68.19 350 VAL A CA 1
ATOM 2749 C C . VAL A 1 350 ? 9.950 7.985 -35.792 1.00 68.19 350 VAL A C 1
ATOM 2751 O O . VAL A 1 350 ? 9.335 7.925 -34.731 1.00 68.19 350 VAL A O 1
ATOM 2754 N N . HIS A 1 351 ? 9.899 6.999 -36.684 1.00 73.88 351 HIS A N 1
ATOM 2755 C CA . HIS A 1 351 ? 9.208 5.750 -36.383 1.00 73.88 351 HIS A CA 1
ATOM 2756 C C . HIS A 1 351 ? 10.175 4.744 -35.761 1.00 73.88 351 HIS A C 1
ATOM 2758 O O . HIS A 1 351 ? 11.281 4.534 -36.255 1.00 73.88 351 HIS A O 1
ATOM 2764 N N . ALA A 1 352 ? 9.724 4.038 -34.721 1.00 74.31 352 ALA A N 1
ATOM 2765 C CA . ALA A 1 352 ? 10.500 2.960 -34.104 1.00 74.31 352 ALA A CA 1
ATOM 2766 C C . ALA A 1 352 ? 10.886 1.853 -35.106 1.00 74.31 352 ALA A C 1
ATOM 2768 O O . ALA A 1 352 ? 11.930 1.225 -34.959 1.00 74.31 352 ALA A O 1
ATOM 2769 N N . LYS A 1 353 ? 10.075 1.648 -36.155 1.00 80.69 353 LYS A N 1
ATOM 2770 C CA . LYS A 1 353 ? 10.336 0.678 -37.230 1.00 80.69 353 LYS A CA 1
ATOM 2771 C C . LYS A 1 353 ? 11.619 0.976 -38.020 1.00 80.69 353 LYS A C 1
ATOM 2773 O O . LYS A 1 353 ? 12.220 0.042 -38.554 1.00 80.69 353 LYS A O 1
ATOM 2778 N N . ASP A 1 354 ? 12.030 2.244 -38.063 1.00 84.94 354 ASP A N 1
ATOM 2779 C CA . ASP A 1 354 ? 13.188 2.728 -38.821 1.00 84.94 354 ASP A CA 1
ATOM 2780 C C . ASP A 1 354 ? 14.475 2.686 -37.982 1.00 84.94 354 ASP A C 1
ATOM 2782 O O . ASP A 1 354 ? 15.570 2.908 -38.499 1.00 84.94 354 ASP A O 1
ATOM 2786 N N . VAL A 1 355 ? 14.369 2.377 -36.685 1.00 85.62 355 VAL A N 1
ATOM 2787 C CA . VAL A 1 355 ? 15.510 2.283 -35.772 1.00 85.62 355 VAL A CA 1
ATOM 2788 C C . VAL A 1 355 ? 16.113 0.880 -35.833 1.00 85.62 355 VAL A C 1
ATOM 2790 O O . VAL A 1 355 ? 15.414 -0.128 -35.741 1.00 85.62 355 VAL A O 1
ATOM 2793 N N . LYS A 1 356 ? 17.435 0.820 -36.002 1.00 88.19 356 LYS A N 1
ATOM 2794 C CA . LYS A 1 356 ? 18.235 -0.408 -35.990 1.00 88.19 356 LYS A CA 1
ATOM 2795 C C . LYS A 1 356 ? 18.668 -0.771 -34.573 1.00 88.19 356 LYS A C 1
ATOM 2797 O O . LYS A 1 356 ? 18.501 -1.915 -34.173 1.00 88.19 356 LYS A O 1
ATOM 2802 N N . ARG A 1 357 ? 19.245 0.183 -33.836 1.00 88.69 357 ARG A N 1
ATOM 2803 C CA . ARG A 1 357 ? 19.696 0.002 -32.445 1.00 88.69 357 ARG A CA 1
ATOM 2804 C C . ARG A 1 357 ? 19.892 1.336 -31.732 1.00 88.69 357 ARG A C 1
ATOM 2806 O O . ARG A 1 357 ? 20.004 2.376 -32.384 1.00 88.69 357 ARG A O 1
ATOM 2813 N N . ILE A 1 358 ? 19.996 1.290 -30.409 1.00 88.19 358 ILE A N 1
ATOM 2814 C CA . ILE A 1 358 ? 20.279 2.448 -29.557 1.00 88.19 358 ILE A CA 1
ATOM 2815 C C . ILE A 1 358 ? 21.507 2.165 -28.689 1.00 88.19 358 ILE A C 1
ATOM 2817 O O . ILE A 1 358 ? 21.607 1.117 -28.067 1.00 88.19 358 ILE A O 1
ATOM 2821 N N . GLU A 1 359 ? 22.437 3.106 -28.608 1.00 88.44 359 GLU A N 1
ATOM 2822 C CA . GLU A 1 359 ? 23.594 3.011 -27.712 1.00 88.44 359 GLU A CA 1
ATOM 2823 C C . GLU A 1 359 ? 23.534 4.141 -26.694 1.00 88.44 359 GLU A C 1
ATOM 2825 O O . GLU A 1 359 ? 23.468 5.311 -27.065 1.00 88.44 359 GLU A O 1
ATOM 2830 N N . ILE A 1 360 ? 23.542 3.805 -25.410 1.00 88.75 360 ILE A N 1
ATOM 2831 C CA . ILE A 1 360 ? 23.453 4.767 -24.313 1.00 88.75 360 ILE A CA 1
ATOM 2832 C C . ILE A 1 360 ? 24.837 4.909 -23.686 1.00 88.75 360 ILE A C 1
ATOM 2834 O O . ILE A 1 360 ? 25.420 3.917 -23.256 1.00 88.75 360 ILE A O 1
ATOM 2838 N N . THR A 1 361 ? 25.342 6.137 -23.576 1.00 89.00 361 THR A N 1
ATOM 2839 C CA . THR A 1 361 ? 26.664 6.426 -23.010 1.00 89.00 361 THR A CA 1
ATOM 2840 C C . THR A 1 361 ? 26.548 7.378 -21.831 1.00 89.00 361 THR A C 1
ATOM 2842 O O . THR A 1 361 ? 26.151 8.538 -21.978 1.00 89.00 361 THR A O 1
ATOM 2845 N N . VAL A 1 362 ? 26.968 6.905 -20.656 1.00 87.62 362 VAL A N 1
ATOM 2846 C CA . VAL A 1 362 ? 27.018 7.701 -19.427 1.00 87.62 362 VAL A CA 1
ATOM 2847 C C . VAL A 1 362 ? 28.409 7.606 -18.801 1.00 87.62 362 VAL A C 1
ATOM 2849 O O . VAL A 1 362 ? 28.925 6.520 -18.552 1.00 87.62 362 VAL A O 1
ATOM 2852 N N . LYS A 1 363 ? 29.016 8.758 -18.511 1.00 87.25 363 LYS A N 1
ATOM 2853 C CA . LYS A 1 363 ? 30.240 8.886 -17.715 1.00 87.25 363 LYS A CA 1
ATOM 2854 C C . LYS A 1 363 ? 29.933 9.752 -16.503 1.00 87.25 363 LYS A C 1
ATOM 2856 O O . LYS A 1 363 ? 29.856 10.975 -16.622 1.00 87.25 363 LYS A O 1
ATOM 2861 N N . THR A 1 364 ? 29.740 9.133 -15.347 1.00 74.44 364 THR A N 1
ATOM 2862 C CA . THR A 1 364 ? 29.511 9.852 -14.091 1.00 74.44 364 THR A CA 1
ATOM 2863 C C . THR A 1 364 ? 30.805 10.540 -13.650 1.00 74.44 364 THR A C 1
ATOM 2865 O O . THR A 1 364 ? 31.900 10.020 -13.877 1.00 74.44 364 THR A O 1
ATOM 2868 N N . GLY A 1 365 ? 30.715 11.717 -13.024 1.00 64.31 365 GLY A N 1
ATOM 2869 C CA . GLY A 1 365 ? 31.859 12.278 -12.300 1.00 64.31 365 GLY A CA 1
ATOM 2870 C C . GLY A 1 365 ? 32.317 11.325 -11.190 1.00 64.31 365 GLY A C 1
ATOM 2871 O O . GLY A 1 365 ? 31.534 10.496 -10.720 1.00 64.31 365 GLY A O 1
ATOM 2872 N N . THR A 1 366 ? 33.580 11.416 -10.767 1.00 54.72 366 THR A N 1
ATOM 2873 C CA . THR A 1 366 ? 34.017 10.786 -9.517 1.00 54.72 366 THR A CA 1
ATOM 2874 C C . THR A 1 366 ? 33.105 11.312 -8.415 1.00 54.72 366 THR A C 1
ATOM 2876 O O . THR A 1 366 ? 33.120 12.506 -8.125 1.00 54.72 366 THR A O 1
ATOM 2879 N N . LYS A 1 367 ? 32.267 10.446 -7.826 1.00 49.94 367 LYS A N 1
ATOM 2880 C CA . LYS A 1 367 ? 31.589 10.781 -6.572 1.00 49.94 367 LYS A CA 1
ATOM 2881 C C . LYS A 1 367 ? 32.718 11.060 -5.591 1.00 49.94 367 LYS A C 1
ATOM 2883 O O . LYS A 1 367 ? 33.414 10.121 -5.207 1.00 49.94 367 LYS A O 1
ATOM 2888 N N . ALA A 1 368 ? 32.964 12.327 -5.257 1.00 43.97 368 ALA A N 1
ATOM 2889 C CA . ALA A 1 368 ? 33.826 12.635 -4.133 1.00 43.97 368 ALA A CA 1
ATOM 2890 C C . ALA A 1 368 ? 33.252 11.837 -2.959 1.00 43.97 368 ALA A C 1
ATOM 2892 O O . ALA A 1 368 ? 32.083 12.007 -2.598 1.00 43.97 368 ALA A O 1
ATOM 2893 N N . LYS A 1 369 ? 34.030 10.885 -2.439 1.00 43.28 369 LYS A N 1
ATOM 2894 C CA . LYS A 1 369 ? 33.732 10.245 -1.164 1.00 43.28 369 LYS A CA 1
ATOM 2895 C C . LYS A 1 369 ? 33.893 11.351 -0.127 1.00 43.28 369 LYS A C 1
ATOM 2897 O O . LYS A 1 369 ? 34.977 11.544 0.404 1.00 43.28 369 LYS A O 1
ATOM 2902 N N . ALA A 1 370 ? 32.855 12.155 0.071 1.00 43.44 370 ALA A N 1
ATOM 2903 C CA . ALA A 1 370 ? 32.806 13.076 1.190 1.00 43.44 370 ALA A CA 1
ATOM 2904 C C . ALA A 1 370 ? 32.567 12.214 2.432 1.00 43.44 370 ALA A C 1
ATOM 2906 O O . ALA A 1 370 ? 31.430 12.037 2.864 1.00 43.44 370 ALA A O 1
ATOM 2907 N N . ASP A 1 371 ? 33.636 11.593 2.927 1.00 49.09 371 ASP A N 1
ATOM 2908 C CA . ASP A 1 371 ? 33.658 11.015 4.260 1.00 49.09 371 ASP A CA 1
ATOM 2909 C C . ASP A 1 371 ? 33.367 12.171 5.225 1.00 49.09 371 ASP A C 1
ATOM 2911 O O . ASP A 1 371 ? 34.147 13.120 5.320 1.00 49.09 371 ASP A O 1
ATOM 2915 N N . ARG A 1 372 ? 32.204 12.145 5.883 1.00 55.12 372 ARG A N 1
ATOM 2916 C CA . ARG A 1 372 ? 31.905 13.098 6.955 1.00 55.12 372 ARG A CA 1
ATOM 2917 C C . ARG A 1 372 ? 32.427 12.511 8.255 1.00 55.12 372 ARG A C 1
ATOM 2919 O O . ARG A 1 372 ? 32.063 11.395 8.625 1.00 55.12 372 ARG A O 1
ATOM 2926 N N . TYR A 1 373 ? 33.280 13.276 8.922 1.00 61.81 373 TYR A N 1
ATOM 2927 C CA . TYR A 1 373 ? 33.793 12.956 10.245 1.00 61.81 373 TYR A CA 1
ATOM 2928 C C . TYR A 1 373 ? 32.997 13.750 11.272 1.00 61.81 373 TYR A C 1
ATOM 2930 O O . TYR A 1 373 ? 33.027 14.980 11.249 1.00 61.81 373 TYR A O 1
ATOM 2938 N N . VAL A 1 374 ? 32.278 13.053 12.147 1.00 62.38 374 VAL A N 1
ATOM 2939 C CA . VAL A 1 374 ? 31.541 13.680 13.250 1.00 62.38 374 VAL A CA 1
ATOM 2940 C C . VAL A 1 374 ? 32.362 13.512 14.529 1.00 62.38 374 VAL A C 1
ATOM 2942 O O . VAL A 1 374 ? 32.733 12.378 14.846 1.00 62.38 374 VAL A O 1
ATOM 2945 N N . PRO A 1 375 ? 32.700 14.598 15.247 1.00 65.00 375 PRO A N 1
ATOM 2946 C CA . PRO A 1 375 ? 33.345 14.481 16.547 1.00 65.00 375 PRO A CA 1
ATOM 2947 C C . PRO A 1 375 ? 32.374 13.869 17.561 1.00 65.00 375 PRO A C 1
ATOM 2949 O O . PRO A 1 375 ? 31.206 14.252 17.605 1.00 65.00 375 PRO A O 1
ATOM 2952 N N . TYR A 1 376 ? 32.854 12.939 18.381 1.00 66.44 376 TYR A N 1
ATOM 2953 C CA . TYR A 1 376 ? 32.087 12.381 19.492 1.00 66.44 376 TYR A CA 1
ATOM 2954 C C . TYR A 1 376 ? 32.981 12.126 20.708 1.00 66.44 376 TYR A C 1
ATOM 2956 O O . TYR A 1 376 ? 34.198 11.956 20.588 1.00 66.44 376 TYR A O 1
ATOM 2964 N N . THR A 1 377 ? 32.354 12.087 21.879 1.00 62.47 377 THR A N 1
ATOM 2965 C CA . THR A 1 377 ? 32.965 11.705 23.153 1.00 62.47 377 THR A CA 1
ATOM 2966 C C . THR A 1 377 ? 32.222 10.497 23.718 1.00 62.47 377 THR A C 1
ATOM 2968 O O . THR A 1 377 ? 31.008 10.370 23.558 1.00 62.47 377 THR A O 1
ATOM 2971 N N . ILE A 1 378 ? 32.954 9.577 24.348 1.00 62.53 378 ILE A N 1
ATOM 2972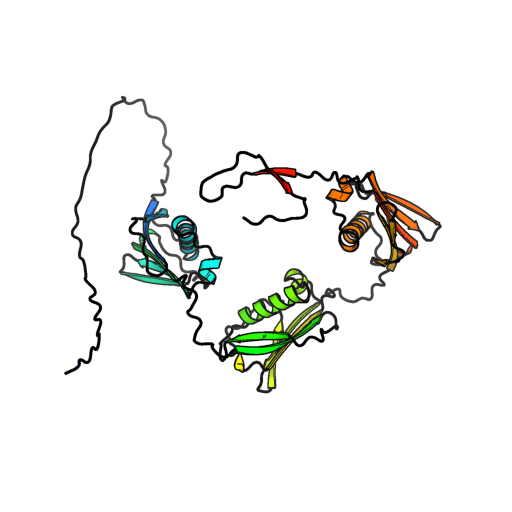 C CA . ILE A 1 378 ? 32.376 8.447 25.081 1.00 62.53 378 ILE A CA 1
ATOM 2973 C C . ILE A 1 378 ? 32.551 8.746 26.567 1.00 62.53 378 ILE A C 1
ATOM 2975 O O . ILE A 1 378 ? 33.670 8.985 27.019 1.00 62.53 378 ILE A O 1
ATOM 2979 N N . ALA A 1 379 ? 31.454 8.710 27.318 1.00 65.12 379 ALA A N 1
ATOM 2980 C CA . ALA A 1 379 ? 31.492 8.717 28.772 1.00 65.12 379 ALA A CA 1
ATOM 2981 C C . ALA A 1 379 ? 31.169 7.310 29.280 1.00 65.12 379 ALA A C 1
ATOM 2983 O O . ALA A 1 379 ? 30.122 6.754 28.948 1.00 65.12 379 ALA A O 1
ATOM 2984 N N . VAL A 1 380 ? 32.062 6.740 30.089 1.00 55.75 380 VAL A N 1
ATOM 2985 C CA . VAL A 1 380 ? 31.819 5.479 30.799 1.00 55.75 380 VAL A CA 1
ATOM 2986 C C . VAL A 1 380 ? 31.776 5.805 32.285 1.00 55.75 380 VAL A C 1
ATOM 2988 O O . VAL A 1 380 ? 32.697 6.425 32.810 1.00 55.75 380 VAL A O 1
ATOM 2991 N N . ASN A 1 381 ? 30.682 5.435 32.957 1.00 55.47 381 ASN A N 1
ATOM 2992 C CA . ASN A 1 381 ? 30.471 5.675 34.391 1.00 55.47 381 ASN A CA 1
ATOM 2993 C C . ASN A 1 381 ? 30.715 7.138 34.819 1.00 55.47 381 ASN A C 1
ATOM 2995 O O . ASN A 1 381 ? 31.378 7.406 35.816 1.00 55.47 381 ASN A O 1
ATOM 2999 N N . GLY A 1 382 ? 30.217 8.097 34.031 1.00 59.53 382 GLY A N 1
ATOM 3000 C CA . GLY A 1 382 ? 30.305 9.529 34.345 1.00 59.53 382 GLY A CA 1
ATOM 3001 C C . GLY A 1 382 ? 31.680 10.169 34.125 1.00 59.53 382 GLY A C 1
ATOM 3002 O O . GLY A 1 382 ? 31.808 11.376 34.295 1.00 59.53 382 GLY A O 1
ATOM 3003 N N . THR A 1 383 ? 32.686 9.406 33.686 1.00 54.34 383 THR A N 1
ATOM 3004 C CA . THR A 1 383 ? 34.016 9.936 33.359 1.00 54.34 383 THR A CA 1
ATOM 3005 C C . THR A 1 383 ? 34.178 9.977 31.837 1.00 54.34 383 THR A C 1
ATOM 3007 O O . THR A 1 383 ? 34.071 8.951 31.163 1.00 54.34 383 THR A O 1
ATOM 3010 N N . SER A 1 384 ? 34.392 11.170 31.272 1.00 58.78 384 SER A N 1
ATOM 3011 C CA . SER A 1 384 ? 34.645 11.366 29.838 1.00 58.78 384 SER A CA 1
ATOM 3012 C C . SER A 1 384 ? 36.144 11.509 29.603 1.00 58.78 384 SER A C 1
ATOM 3014 O O . SER A 1 384 ? 36.766 12.433 30.121 1.00 58.78 384 SER A O 1
ATOM 3016 N N . THR A 1 385 ? 36.736 10.641 28.783 1.00 55.59 385 THR A N 1
ATOM 3017 C CA . THR A 1 385 ? 38.107 10.852 28.296 1.00 55.59 385 THR A CA 1
ATOM 3018 C C . THR A 1 385 ? 38.115 11.990 27.263 1.00 55.59 385 THR A C 1
ATOM 3020 O O . THR A 1 385 ? 37.299 11.950 26.340 1.00 55.59 385 THR A O 1
ATOM 3023 N N . PRO A 1 386 ? 39.023 12.981 27.344 1.00 53.91 386 PRO A N 1
ATOM 3024 C CA . PRO A 1 386 ? 39.018 14.171 26.480 1.00 53.91 386 PRO A CA 1
ATOM 3025 C C . PRO A 1 386 ? 39.509 13.923 25.040 1.00 53.91 386 PRO A C 1
ATOM 3027 O O . PRO A 1 386 ? 39.725 14.870 24.284 1.00 53.91 386 PRO A O 1
ATOM 3030 N N . ILE A 1 387 ? 39.698 12.667 24.627 1.00 55.66 387 ILE A N 1
ATOM 3031 C CA . ILE A 1 387 ? 40.172 12.353 23.278 1.00 55.66 387 ILE A CA 1
ATOM 3032 C C . ILE A 1 387 ? 39.005 12.501 22.296 1.00 55.66 387 ILE A C 1
ATOM 3034 O O . ILE A 1 387 ? 38.096 11.669 22.252 1.00 55.66 387 ILE A O 1
ATOM 3038 N N . LEU A 1 388 ? 39.047 13.566 21.490 1.00 54.06 388 LEU A N 1
ATOM 3039 C CA . LEU A 1 388 ? 38.085 13.839 20.425 1.00 54.06 388 LEU A CA 1
ATOM 3040 C C . LEU A 1 388 ? 38.188 12.757 19.337 1.00 54.06 388 LEU A C 1
ATOM 3042 O O . LEU A 1 388 ? 39.020 12.834 18.431 1.00 54.06 388 LEU A O 1
ATOM 3046 N N . SER A 1 389 ? 37.341 11.735 19.426 1.00 59.69 389 SER A N 1
ATOM 3047 C CA . SER A 1 389 ? 37.277 10.668 18.428 1.00 59.69 389 SER A CA 1
ATOM 3048 C C . SER A 1 389 ? 36.416 11.118 17.244 1.00 59.69 389 SER A C 1
ATOM 3050 O O . SER A 1 389 ? 35.418 11.820 17.411 1.00 59.69 389 SER A O 1
ATOM 3052 N N . LYS A 1 390 ? 36.807 10.749 16.018 1.00 59.41 390 LYS A N 1
ATOM 3053 C CA . LYS A 1 390 ? 36.075 11.102 14.791 1.00 59.41 390 LYS A CA 1
ATOM 3054 C C . LYS A 1 390 ? 35.342 9.878 14.252 1.00 59.41 390 LYS A C 1
ATOM 3056 O O . LYS A 1 390 ? 35.974 8.943 13.768 1.00 59.41 390 LYS A O 1
ATOM 3061 N N . LEU A 1 391 ? 34.012 9.898 14.286 1.00 63.31 391 LEU A N 1
ATOM 3062 C CA . LEU A 1 391 ? 33.183 8.853 13.693 1.00 63.31 391 LEU A CA 1
ATOM 3063 C C . LEU A 1 391 ? 33.114 9.064 12.178 1.00 63.31 391 LEU A C 1
ATOM 3065 O O . LEU A 1 391 ?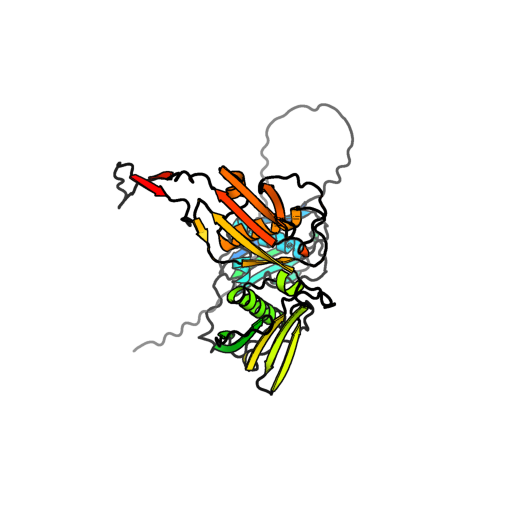 32.644 10.104 11.711 1.00 63.31 391 LEU A O 1
ATOM 3069 N N . LYS A 1 392 ? 33.582 8.080 11.407 1.00 63.56 392 LYS A N 1
ATOM 3070 C CA . LYS A 1 392 ? 33.492 8.088 9.944 1.00 63.56 392 LYS A CA 1
ATOM 3071 C C . LYS A 1 392 ? 32.110 7.609 9.509 1.00 63.56 392 LYS A C 1
ATOM 3073 O O . LYS A 1 392 ? 31.797 6.431 9.650 1.00 63.56 392 LYS A O 1
ATOM 3078 N N . ILE A 1 393 ? 31.316 8.497 8.916 1.00 60.59 393 ILE A N 1
ATOM 3079 C CA . ILE A 1 393 ? 29.994 8.151 8.384 1.00 60.59 393 ILE A CA 1
ATOM 3080 C C . ILE A 1 393 ? 30.068 8.110 6.858 1.00 60.59 393 ILE A C 1
ATOM 3082 O O . ILE A 1 393 ? 30.385 9.106 6.205 1.00 60.59 393 ILE A O 1
ATOM 3086 N N . SER A 1 394 ? 29.766 6.945 6.280 1.00 54.72 394 SER A N 1
ATOM 3087 C CA . SER A 1 394 ? 29.632 6.791 4.829 1.00 54.72 394 SER A CA 1
ATOM 3088 C C . SER A 1 394 ? 28.174 7.003 4.407 1.00 54.72 394 SER A C 1
ATOM 3090 O O . SER A 1 394 ? 27.261 6.498 5.057 1.00 54.72 394 SER A O 1
ATOM 3092 N N . ASN A 1 395 ? 27.939 7.704 3.290 1.00 53.12 395 ASN A N 1
ATOM 3093 C CA . ASN A 1 395 ? 26.605 8.085 2.775 1.00 53.12 395 ASN A CA 1
ATOM 3094 C C . ASN A 1 395 ? 25.636 6.914 2.460 1.00 53.12 395 ASN A C 1
ATOM 3096 O O . ASN A 1 395 ? 24.584 7.138 1.869 1.00 53.12 395 ASN A O 1
ATOM 3100 N N . LYS A 1 396 ? 25.985 5.664 2.790 1.00 49.47 396 LYS A N 1
ATOM 3101 C CA . LYS A 1 396 ? 25.138 4.477 2.603 1.00 49.47 396 LYS A CA 1
ATOM 3102 C C . LYS A 1 396 ? 24.434 4.003 3.879 1.00 49.47 396 LYS A C 1
ATOM 3104 O O . LYS A 1 396 ? 23.657 3.059 3.793 1.00 49.47 396 LYS A O 1
ATOM 3109 N N . GLN A 1 397 ? 24.691 4.612 5.036 1.00 48.38 397 GLN A N 1
ATOM 3110 C CA . GLN A 1 397 ? 24.069 4.207 6.298 1.00 48.38 397 GLN A CA 1
ATOM 3111 C C . GLN A 1 397 ? 22.994 5.214 6.717 1.00 48.38 397 GLN A C 1
ATOM 3113 O O . GLN A 1 397 ? 23.281 6.388 6.941 1.00 48.38 397 GLN A O 1
ATOM 3118 N N . LEU A 1 398 ? 21.747 4.744 6.802 1.00 48.53 398 LEU A N 1
ATOM 3119 C CA . LEU A 1 398 ? 20.684 5.433 7.528 1.00 48.53 398 LEU A CA 1
ATOM 3120 C C . LEU A 1 398 ? 20.956 5.225 9.020 1.00 48.53 398 LEU A C 1
ATOM 3122 O O . LEU A 1 398 ? 21.038 4.084 9.470 1.00 48.53 398 LEU A O 1
ATOM 3126 N N . ILE A 1 399 ? 21.130 6.314 9.764 1.00 54.66 399 ILE A N 1
ATOM 3127 C CA . ILE A 1 399 ? 21.290 6.279 11.220 1.00 54.66 399 ILE A CA 1
ATOM 3128 C C . ILE A 1 399 ? 19.904 6.534 11.812 1.00 54.66 399 ILE A C 1
ATOM 3130 O O . ILE A 1 399 ? 19.336 7.606 11.604 1.00 54.66 399 ILE A O 1
ATOM 3134 N N . SER A 1 400 ? 19.332 5.531 12.474 1.00 39.91 400 SER A N 1
ATOM 3135 C CA . SER A 1 400 ? 18.092 5.674 13.242 1.00 39.91 400 SER A CA 1
ATOM 3136 C C . SER A 1 400 ? 18.397 6.296 14.605 1.00 39.91 400 SER A C 1
ATOM 3138 O O . SER A 1 400 ? 19.354 5.865 15.250 1.00 39.91 400 SER A O 1
ATOM 3140 N N . TYR A 1 401 ? 17.592 7.281 15.008 1.00 34.16 401 TYR A N 1
ATOM 3141 C CA . TYR A 1 401 ? 17.596 7.869 16.352 1.00 34.16 401 TYR A CA 1
ATOM 3142 C C . TYR A 1 401 ? 16.755 7.048 17.325 1.00 34.16 401 TYR A C 1
ATOM 3144 O O . TYR A 1 401 ? 15.692 6.548 16.882 1.00 34.16 401 TYR A O 1
#

InterPro domains:
  IPR005298 MAP domain [PF03642] (51-138)
  IPR005298 MAP domain [PF03642] (160-247)
  IPR005298 MAP domain [PF03642] (269-356)
  IPR005298 MAP domain [PF03642] (374-401)
  IPR005298 MAP domain [PS51223] (45-153)
  IPR005298 MAP domain [PS51223] (154-263)
  IPR005298 MAP domain [PS51223] (264-372)
  IPR005298 MAP domain [PS51223] (373-401)

Secondary structure (DSSP, 8-state):
-----------------------------------------------EEEEEEEEEETTEE----EEEEEETT-EEEHHHHHHHHHHHHHHHH---HHHHHHSSEEEEEEEETTS-EEEEETTT----S-EEEGGGEEEEEEEEE-S-----TTPPEEEEEEEEEETTEEP---EEEEEETT-EEEHHHHHHHHHHHHHHHH---HHHHHHEEEEEEEEEETTS-EEEEETT-----S-EEEGGGEEEEEEEEEEEE--------EEEEEEEEEETTEE----EEEEEESSPBSSTHHHHHHHHHHHHHHH---HHHHHT-SEEEEEEEETTS-EEEEETT-S------B-GGGEEEEEEEEE--------EEEEE--EETTEE----EEEEE-TT-----

Radius of gyration: 33.84 Å; Cα contacts (8 Å, |Δi|>4): 618; chains: 1; bounding box: 70×87×107 Å

Solvent-accessible surface area (backbone atoms only — not comparable to full-atom values): 24294 Å² total; per-residue (Å²): 142,84,84,86,86,81,88,80,83,83,84,81,84,82,84,81,88,82,81,88,81,88,80,88,81,89,83,88,82,85,90,80,86,91,80,82,92,78,81,92,72,88,71,82,70,77,52,68,38,74,34,41,41,46,56,31,48,68,86,48,63,65,95,59,96,39,65,50,82,43,56,50,75,37,74,41,43,62,62,62,52,47,55,52,51,49,49,49,37,30,75,76,67,68,43,45,76,66,50,44,64,59,22,57,42,35,35,37,32,47,32,32,68,89,71,52,71,48,79,44,60,75,64,68,87,75,74,72,90,60,69,42,50,50,67,47,51,53,35,36,43,34,44,32,30,65,61,54,59,73,77,60,77,80,61,58,68,39,74,30,41,37,45,52,29,50,72,85,46,66,61,92,65,88,41,65,50,80,37,53,53,74,33,74,39,42,61,68,59,51,46,52,53,53,49,50,51,36,32,74,77,67,68,44,45,75,67,48,45,66,51,20,55,42,34,35,36,33,44,33,32,69,89,70,53,74,48,81,44,58,77,66,64,89,77,76,72,93,59,67,42,51,51,67,49,48,52,32,36,46,34,42,34,28,64,65,51,75,60,81,82,69,85,68,70,58,39,73,31,40,33,40,51,32,49,70,87,50,66,55,91,65,75,45,66,49,76,35,60,80,58,63,31,71,35,52,59,66,58,50,53,50,51,49,50,46,39,32,71,79,67,67,43,46,74,70,52,48,70,59,27,78,39,42,34,34,35,43,33,32,68,88,74,49,72,49,78,44,59,71,74,58,91,77,66,70,79,47,81,44,48,56,83,50,44,54,35,35,44,34,41,38,28,65,52,83,75,76,82,73,69,45,67,45,79,48,74,64,65,59,95,88,48,64,60,90,65,80,42,68,48,80,47,59,97,86,64,86,82,83,131

Mean predicted aligned error: 22.95 Å

Organism: Staphylococcus aureus (NCBI:txid1280)

Foldseek 3Di:
DDDDDDDDDDDDDDDDDDDDDDDDDDDDDDDDDDDDDDDDDPPPPQDKDWAWEWEAEQNDTDPDGHTDIDRAQDWDWPVVVLVVVQVCCCVVPVQHLVLLLQFPFKWKKFQFPVRDIDIGGSNPPDTDPDIDGPNRTRHMYIYTYSPGDPCPPPQPKDWAWEWEAEQNDTDPDGHTDIDRAQDWAFPVRVLVVVQVCCCVVPVQHPVLLCQFPFWWKWFQFPVRDIDIDGSNPPDGDRDIDTPNRTRHMYIYTYSPGPPPPPPFDWDWAWEWEQEQNDTDPDGHTDTHTQAWDQWCPVVLVVVQVCCCVVPVQHPVQLCQWPAWWKKWQFPVRDIDIGGSNDPDIDGDGHGSVGTHHMYTYTHGDPPPQPFDWDWDWDDDPNDIDPDGHTDTDGPPDDDDD